Protein AF-A0A292Q779-F1 (afdb_monomer)

Mean predicted aligned error: 13.17 Å

Structure (mmCIF, N/CA/C/O backbone):
data_AF-A0A292Q779-F1
#
_entry.id   AF-A0A292Q779-F1
#
loop_
_atom_site.group_PDB
_atom_site.id
_atom_site.type_symbol
_atom_site.label_atom_id
_atom_site.label_alt_id
_atom_site.label_comp_id
_atom_site.label_asym_id
_atom_site.label_entity_id
_atom_site.label_seq_id
_atom_site.pdbx_PDB_ins_code
_atom_site.Cartn_x
_atom_site.Cartn_y
_atom_site.Cartn_z
_atom_site.occupancy
_atom_site.B_iso_or_equiv
_atom_site.auth_seq_id
_atom_site.auth_comp_id
_atom_site.auth_asym_id
_atom_site.auth_atom_id
_atom_site.pdbx_PDB_model_num
ATOM 1 N N . PHE A 1 1 ? -42.356 13.974 19.662 1.00 44.81 1 PHE A N 1
ATOM 2 C CA . PHE A 1 1 ? -41.747 12.970 20.557 1.00 44.81 1 PHE A CA 1
ATOM 3 C C . PHE A 1 1 ? -42.645 12.853 21.784 1.00 44.81 1 PHE A C 1
ATOM 5 O O . PHE A 1 1 ? -43.010 13.933 22.237 1.00 44.81 1 PHE A O 1
ATOM 12 N N . PRO A 1 2 ? -43.099 11.674 22.270 1.00 49.88 2 PRO A N 1
ATOM 13 C CA . PRO A 1 2 ? -42.574 10.300 22.113 1.00 49.88 2 PRO A CA 1
ATOM 14 C C . PRO A 1 2 ? -42.849 9.579 20.790 1.00 49.88 2 PRO A C 1
ATOM 16 O O . PRO A 1 2 ? -42.064 8.729 20.401 1.00 49.88 2 PRO A O 1
ATOM 19 N N . GLY A 1 3 ? -43.876 9.969 20.033 1.00 53.44 3 GLY A N 1
ATOM 20 C CA . GLY A 1 3 ? -44.267 9.274 18.790 1.00 53.44 3 GLY A CA 1
ATOM 21 C C . GLY A 1 3 ? -43.355 9.467 17.566 1.00 53.44 3 GLY A C 1
ATOM 22 O O . GLY A 1 3 ? -43.847 9.409 16.449 1.00 53.44 3 GLY A O 1
ATOM 23 N N . LEU A 1 4 ? -42.071 9.799 17.758 1.00 57.25 4 LEU A N 1
ATOM 24 C CA . LEU A 1 4 ? -41.067 9.891 16.680 1.00 57.25 4 LEU A CA 1
ATOM 25 C C . LEU A 1 4 ? -39.985 8.799 16.796 1.00 57.25 4 LEU A C 1
ATOM 27 O O . LEU A 1 4 ? -39.078 8.774 15.969 1.00 57.25 4 LEU A O 1
ATOM 31 N N . VAL A 1 5 ? -40.026 7.959 17.839 1.00 59.22 5 VAL A N 1
ATOM 32 C CA . VAL A 1 5 ? -39.250 6.710 17.851 1.00 59.22 5 VAL A CA 1
ATOM 33 C C . VAL A 1 5 ? -39.997 5.726 16.973 1.00 59.22 5 VAL A C 1
ATOM 35 O O . VAL A 1 5 ? -41.210 5.591 17.128 1.00 59.22 5 VAL A O 1
ATOM 38 N N . ASP A 1 6 ? -39.282 5.055 16.079 1.00 61.56 6 ASP A N 1
ATOM 39 C CA . ASP A 1 6 ? -39.838 3.905 15.380 1.00 61.56 6 ASP A CA 1
ATOM 40 C C . ASP A 1 6 ? -40.256 2.859 16.415 1.00 61.56 6 ASP A C 1
ATOM 42 O O . ASP A 1 6 ? -39.455 2.443 17.256 1.00 61.56 6 ASP A O 1
ATOM 46 N N . ASP A 1 7 ? -41.524 2.465 16.370 1.00 65.50 7 ASP A N 1
ATOM 47 C CA . ASP A 1 7 ? -42.063 1.448 17.264 1.00 65.50 7 ASP A CA 1
ATOM 48 C C . ASP A 1 7 ? -41.625 0.079 16.728 1.00 65.50 7 ASP A C 1
ATOM 50 O O . ASP A 1 7 ? -42.244 -0.506 15.835 1.00 65.50 7 ASP A O 1
ATOM 54 N N . LEU A 1 8 ? -40.457 -0.368 17.188 1.00 70.00 8 LEU A N 1
ATOM 55 C CA . LEU A 1 8 ? -39.851 -1.625 16.770 1.00 70.00 8 LEU A CA 1
ATOM 56 C C . LEU A 1 8 ? -40.315 -2.759 17.693 1.00 70.00 8 LEU A C 1
ATOM 58 O O . LEU A 1 8 ? -40.411 -2.562 18.908 1.00 70.00 8 LEU A O 1
ATOM 62 N N . PRO A 1 9 ? -40.583 -3.962 17.151 1.00 74.88 9 PRO A N 1
ATOM 63 C CA . PRO A 1 9 ? -40.837 -5.120 17.994 1.00 74.88 9 PRO A CA 1
ATOM 64 C C . PRO A 1 9 ? -39.619 -5.384 18.897 1.00 74.88 9 PRO A C 1
ATOM 66 O O . PRO A 1 9 ? -38.490 -5.101 18.486 1.00 74.88 9 PRO A O 1
ATOM 69 N N . PRO A 1 10 ? -39.817 -5.941 20.107 1.00 73.06 10 PRO A N 1
ATOM 70 C CA . PRO A 1 10 ? -38.710 -6.303 20.980 1.00 73.06 10 PRO A CA 1
ATOM 71 C C . PRO A 1 10 ? -37.701 -7.195 20.254 1.00 73.06 10 PRO A C 1
ATOM 73 O O . PRO A 1 10 ? -38.073 -8.215 19.671 1.00 73.06 10 PRO A O 1
ATOM 76 N N . GLU A 1 11 ? -36.428 -6.818 20.309 1.00 71.38 11 GLU A N 1
ATOM 77 C CA . GLU A 1 11 ? -35.337 -7.646 19.811 1.00 71.38 11 GLU A CA 1
ATOM 78 C C . GLU A 1 11 ? -35.064 -8.749 20.842 1.00 71.38 11 GLU A C 1
ATOM 80 O O . GLU A 1 11 ? -34.694 -8.477 21.987 1.00 71.38 11 GLU A O 1
ATOM 85 N N . ILE A 1 12 ? -35.335 -10.000 20.467 1.00 71.00 12 ILE A N 1
ATOM 86 C CA . ILE A 1 12 ? -35.221 -11.165 21.350 1.00 71.00 12 ILE A CA 1
ATOM 87 C C . ILE A 1 12 ? -34.118 -12.057 20.791 1.00 71.00 12 ILE A C 1
ATOM 89 O O . ILE A 1 12 ? -34.225 -12.536 19.665 1.00 71.00 12 ILE A O 1
ATOM 93 N N . GLY A 1 13 ? -33.060 -12.275 21.575 1.00 68.69 13 GLY A N 1
ATOM 94 C CA . GLY A 1 13 ? -32.010 -13.226 21.219 1.00 68.69 13 GLY A CA 1
ATOM 95 C C . GLY A 1 13 ? -32.499 -14.676 21.293 1.00 68.69 13 GLY A C 1
ATOM 96 O O . GLY A 1 13 ? -33.353 -15.008 22.116 1.00 68.69 13 GLY A O 1
ATOM 97 N N . ASP A 1 14 ? -31.916 -15.555 20.474 1.00 67.50 14 ASP A N 1
ATOM 98 C CA . ASP A 1 14 ? -32.273 -16.984 20.408 1.00 67.50 14 ASP A CA 1
ATOM 99 C C . ASP A 1 14 ? -32.036 -17.738 21.730 1.00 67.50 14 ASP A C 1
ATOM 101 O O . ASP A 1 14 ? -32.636 -18.784 21.986 1.00 67.50 14 ASP A O 1
ATOM 105 N N . ILE A 1 15 ? -31.144 -17.217 22.577 1.00 71.69 15 ILE A N 1
ATOM 106 C CA . ILE A 1 15 ? -30.763 -17.801 23.861 1.00 71.69 15 ILE A CA 1
ATOM 107 C C . ILE A 1 15 ? -30.992 -16.757 24.952 1.00 71.69 15 ILE A C 1
ATOM 109 O O . ILE A 1 15 ? -30.522 -15.624 24.857 1.00 71.69 15 ILE A O 1
ATOM 113 N N . LEU A 1 16 ? -31.683 -17.155 26.022 1.00 70.75 16 LEU A N 1
ATOM 114 C CA . LEU A 1 16 ? -31.814 -16.331 27.221 1.00 70.75 16 LEU A CA 1
ATOM 115 C C . LEU A 1 16 ? -30.448 -16.231 27.916 1.00 70.75 16 LEU A C 1
ATOM 117 O O . LEU A 1 16 ? -29.991 -17.181 28.551 1.00 70.75 16 LEU A O 1
ATOM 121 N N . GLY A 1 17 ? -29.800 -15.078 27.762 1.00 74.00 17 GLY A N 1
ATOM 122 C CA . GLY A 1 17 ? -28.558 -14.736 28.449 1.00 74.00 17 GLY A CA 1
ATOM 123 C C . GLY A 1 17 ? -28.776 -14.319 29.910 1.00 74.00 17 GLY A C 1
ATOM 124 O O . GLY A 1 17 ? -29.914 -14.113 30.350 1.00 74.00 17 GLY A O 1
ATOM 125 N N . PRO A 1 18 ? -27.693 -14.183 30.693 1.00 83.19 18 PRO A N 1
ATOM 126 C CA . PRO A 1 18 ? -27.774 -13.615 32.033 1.00 83.19 18 PRO A CA 1
ATOM 127 C C . PRO A 1 18 ? -28.281 -12.168 31.983 1.00 83.19 18 PRO A C 1
ATOM 129 O O . PRO A 1 18 ? -28.023 -11.435 31.027 1.00 83.19 18 PRO A O 1
ATOM 132 N N . LYS A 1 19 ? -28.977 -11.731 33.039 1.00 85.19 19 LYS A N 1
ATOM 133 C CA . LYS A 1 19 ? -29.384 -10.325 33.154 1.00 85.19 19 LYS A CA 1
ATOM 134 C C . LYS A 1 19 ? -28.144 -9.425 33.206 1.00 85.19 19 LYS A C 1
ATOM 136 O O . LYS A 1 19 ? -27.171 -9.793 33.869 1.00 85.19 19 LYS A O 1
ATOM 141 N N . PRO A 1 20 ? -28.168 -8.245 32.565 1.00 88.19 20 PRO A N 1
ATOM 142 C CA . PRO A 1 20 ? -27.110 -7.268 32.748 1.00 88.19 20 PRO A CA 1
ATOM 143 C C . PRO A 1 20 ? -27.001 -6.841 34.213 1.00 88.19 20 PRO A C 1
ATOM 145 O O . PRO A 1 20 ? -28.006 -6.710 34.917 1.00 88.19 20 PRO A O 1
ATOM 148 N N . ILE A 1 21 ? -25.770 -6.614 34.661 1.00 86.06 21 ILE A N 1
ATOM 149 C CA . ILE A 1 21 ? -25.460 -6.312 36.058 1.00 86.06 21 ILE A CA 1
ATOM 150 C C . ILE A 1 21 ? -25.087 -4.836 36.188 1.00 86.06 21 ILE A C 1
ATOM 152 O O . ILE A 1 21 ? -24.163 -4.369 35.524 1.00 86.06 21 ILE A O 1
ATOM 156 N N . LEU A 1 22 ? -25.765 -4.120 37.082 1.00 85.31 22 LEU A N 1
ATOM 157 C CA . LEU A 1 22 ? -25.406 -2.770 37.507 1.00 85.31 22 LEU A CA 1
ATOM 158 C C . LEU A 1 22 ? -24.690 -2.838 38.857 1.00 85.31 22 LEU A C 1
ATOM 160 O O . LEU A 1 22 ? -25.278 -3.253 39.859 1.00 85.31 22 LEU A O 1
ATOM 164 N N . TYR A 1 23 ? -23.434 -2.401 38.888 1.00 78.88 23 TYR A N 1
ATOM 165 C CA . TYR A 1 23 ? -22.681 -2.266 40.130 1.00 78.88 23 TYR A CA 1
ATOM 166 C C . TYR A 1 23 ? -22.988 -0.924 40.792 1.00 78.88 23 TYR A C 1
ATOM 168 O O . TYR A 1 23 ? -22.717 0.135 40.225 1.00 78.88 23 TYR A O 1
ATOM 176 N N . ASP A 1 24 ? -23.530 -0.975 42.007 1.00 71.44 24 ASP A N 1
ATOM 177 C CA . ASP A 1 24 ? -23.712 0.202 42.855 1.00 71.44 24 ASP A CA 1
ATOM 178 C C . ASP A 1 24 ? -22.466 0.366 43.732 1.00 71.44 24 ASP A C 1
ATOM 180 O O . ASP A 1 24 ? -22.274 -0.367 44.709 1.00 71.44 24 ASP A O 1
ATOM 184 N N . ASN A 1 25 ? -21.574 1.275 43.326 1.00 63.66 25 ASN A N 1
ATOM 185 C CA . ASN A 1 25 ? -20.331 1.527 44.043 1.00 63.66 25 ASN A CA 1
ATOM 186 C C . ASN A 1 25 ? -20.602 2.359 45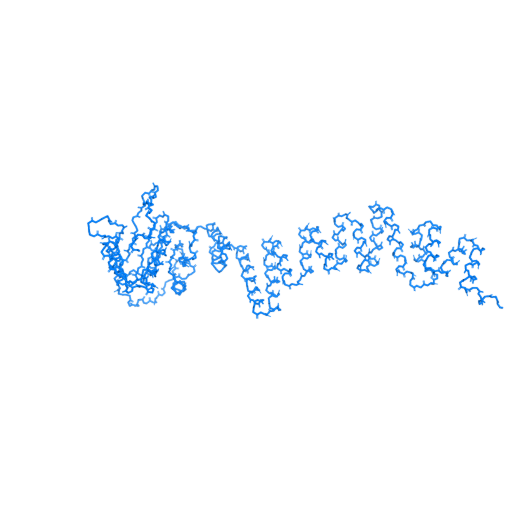.302 1.00 63.66 25 ASN A C 1
ATOM 188 O O . ASN A 1 25 ? -20.855 3.570 45.253 1.00 63.66 25 ASN A O 1
ATOM 192 N N . VAL A 1 26 ? -20.492 1.717 46.465 1.00 48.62 26 VAL A N 1
ATOM 193 C CA . VAL A 1 26 ? -20.512 2.423 47.742 1.00 48.62 26 VAL A CA 1
ATOM 194 C C . VAL A 1 26 ? -19.106 2.966 48.024 1.00 48.62 26 VAL A C 1
ATOM 196 O O . VAL A 1 26 ? -18.327 2.304 48.699 1.00 48.62 26 VAL A O 1
ATOM 199 N N . GLU A 1 27 ? -18.779 4.155 47.499 1.00 43.94 27 GLU A N 1
ATOM 200 C CA . GLU A 1 27 ? -17.486 4.827 47.735 1.00 43.94 27 GLU A CA 1
ATOM 201 C C . GLU A 1 27 ? -17.049 4.811 49.214 1.00 43.94 27 GLU A C 1
ATOM 203 O O . GLU A 1 27 ? -17.714 5.404 50.066 1.00 43.94 27 GLU A O 1
ATOM 208 N N . ASN A 1 28 ? -15.878 4.223 49.471 1.00 34.94 28 ASN A N 1
ATOM 209 C CA . ASN A 1 28 ? -14.888 4.672 50.452 1.00 34.94 28 ASN A CA 1
ATOM 210 C C . ASN A 1 28 ? -13.462 4.528 49.875 1.00 34.94 28 ASN A C 1
ATOM 212 O O . ASN A 1 28 ? -12.532 4.114 50.559 1.00 34.94 28 ASN A O 1
ATOM 216 N N . ALA A 1 29 ? -13.235 4.913 48.618 1.00 34.72 29 ALA A N 1
ATOM 217 C CA . ALA A 1 29 ? -11.891 4.898 48.038 1.00 34.72 29 ALA A CA 1
ATOM 218 C C . ALA A 1 29 ? -11.133 6.207 48.331 1.00 34.72 29 ALA A C 1
ATOM 220 O O . ALA A 1 29 ? -10.824 6.993 47.440 1.00 34.72 29 ALA A O 1
ATOM 221 N N . ARG A 1 30 ? -10.788 6.436 49.604 1.00 34.91 30 ARG A N 1
ATOM 222 C CA . ARG A 1 30 ? -9.540 7.149 49.907 1.00 34.91 30 ARG A CA 1
ATOM 223 C C . ARG A 1 30 ? -8.419 6.126 49.794 1.00 34.91 30 ARG A C 1
ATOM 225 O O . ARG A 1 30 ? -8.438 5.146 50.527 1.00 34.91 30 ARG A O 1
ATOM 232 N N . ASN A 1 31 ? -7.491 6.381 48.871 1.00 44.28 31 ASN A N 1
ATOM 233 C CA . ASN A 1 31 ? -6.119 5.872 48.807 1.00 44.28 31 ASN A CA 1
ATOM 234 C C . ASN A 1 31 ? -5.804 4.722 49.779 1.00 44.28 31 ASN A C 1
ATOM 236 O O . ASN A 1 31 ? -5.558 4.971 50.958 1.00 44.28 31 ASN A O 1
ATOM 240 N N . SER A 1 32 ? -5.716 3.491 49.277 1.00 33.00 32 SER A N 1
ATOM 241 C CA . SER A 1 32 ? -4.906 2.466 49.941 1.00 33.00 32 SER A CA 1
ATOM 242 C C . SER A 1 32 ? -3.727 2.098 49.047 1.00 33.00 32 SER A C 1
ATOM 244 O O . SER A 1 32 ? -3.828 1.338 48.091 1.00 33.00 32 SER A O 1
ATOM 246 N N . ASP A 1 33 ? -2.636 2.791 49.361 1.00 32.12 33 ASP A N 1
ATOM 247 C CA . ASP A 1 33 ? -1.233 2.408 49.294 1.00 32.12 33 ASP A CA 1
ATOM 248 C C . ASP A 1 33 ? -0.745 1.471 48.183 1.00 32.12 33 ASP A C 1
ATOM 250 O O . ASP A 1 33 ? -0.932 0.255 48.165 1.00 32.12 33 ASP A O 1
ATOM 254 N N . SER A 1 34 ? 0.122 2.075 47.375 1.00 41.78 34 SER A N 1
ATOM 255 C CA . SER A 1 34 ? 1.403 1.512 46.974 1.00 41.78 34 SER A CA 1
ATOM 256 C C . SER A 1 34 ? 2.037 0.642 48.067 1.00 41.78 34 SER A C 1
ATOM 258 O O . SER A 1 34 ? 2.656 1.183 48.980 1.00 41.78 34 SER A O 1
ATOM 260 N N . GLN A 1 35 ? 1.998 -0.684 47.923 1.00 35.78 35 GLN A N 1
ATOM 261 C CA . GLN A 1 35 ? 3.103 -1.543 48.351 1.00 35.78 35 GLN A CA 1
ATOM 262 C C . GLN A 1 35 ? 3.311 -2.730 47.409 1.00 35.78 35 GLN A C 1
ATOM 264 O O . GLN A 1 35 ? 2.405 -3.488 47.075 1.00 35.78 35 GLN A O 1
ATOM 269 N N . ASN A 1 36 ? 4.574 -2.834 46.998 1.00 36.62 36 ASN A N 1
ATOM 270 C CA . ASN A 1 36 ? 5.230 -3.909 46.273 1.00 36.62 36 ASN A CA 1
ATOM 271 C C . ASN A 1 36 ? 4.647 -5.308 46.507 1.00 36.62 36 ASN A C 1
ATOM 273 O O . ASN A 1 36 ? 4.822 -5.917 47.559 1.00 36.62 36 ASN A O 1
ATOM 277 N N . GLY A 1 37 ? 4.160 -5.886 45.421 1.00 28.80 37 GLY A N 1
ATOM 278 C CA . GLY A 1 37 ? 4.217 -7.314 45.165 1.00 28.80 37 GLY A CA 1
ATOM 279 C C . GLY A 1 37 ? 4.202 -7.474 43.657 1.00 28.80 37 GLY A C 1
ATOM 280 O O . GLY A 1 37 ? 3.301 -6.938 43.021 1.00 28.80 37 GLY A O 1
ATOM 281 N N . ARG A 1 38 ? 5.218 -8.138 43.087 1.00 35.06 38 ARG A N 1
ATOM 282 C CA . ARG A 1 38 ? 5.239 -8.617 41.691 1.00 35.06 38 ARG A CA 1
ATOM 283 C C . ARG A 1 38 ? 3.827 -9.063 41.318 1.00 35.06 38 ARG A C 1
ATOM 285 O O . ARG A 1 38 ? 3.394 -10.115 41.782 1.00 35.06 38 ARG A O 1
ATOM 292 N N . SER A 1 39 ? 3.091 -8.250 40.564 1.00 32.84 39 SER A N 1
ATOM 293 C CA . SER A 1 39 ? 1.741 -8.614 40.162 1.00 32.84 39 SER A CA 1
ATOM 294 C C . SER A 1 39 ? 1.905 -9.604 39.031 1.00 32.84 39 SER A C 1
ATOM 296 O O . SER A 1 39 ? 2.192 -9.219 37.899 1.00 32.84 39 SER A O 1
ATOM 298 N N . THR A 1 40 ? 1.838 -10.872 39.420 1.00 30.48 40 THR A N 1
ATOM 299 C CA . THR A 1 40 ? 1.850 -12.044 38.566 1.00 30.48 40 THR A CA 1
ATOM 300 C C . THR A 1 40 ? 1.033 -11.778 37.316 1.00 30.48 40 THR A C 1
ATOM 302 O O . THR A 1 40 ? -0.079 -11.249 37.370 1.00 30.48 40 THR A O 1
ATOM 305 N N . GLU A 1 41 ? 1.668 -12.103 36.203 1.00 36.06 41 GLU A N 1
ATOM 306 C CA . GLU A 1 41 ? 1.146 -11.979 34.864 1.00 36.06 41 GLU A CA 1
ATOM 307 C C . GLU A 1 41 ? -0.139 -12.806 34.704 1.00 36.06 41 GLU A C 1
ATOM 309 O O . GLU A 1 41 ? -0.348 -13.806 35.392 1.00 36.06 41 GLU A O 1
ATOM 314 N N . TYR A 1 42 ? -0.925 -12.388 33.715 1.00 39.16 42 TYR A N 1
ATOM 315 C CA . TYR A 1 42 ? -2.070 -13.067 33.112 1.00 39.16 42 TYR A CA 1
ATOM 316 C C . TYR A 1 42 ? -3.437 -12.917 33.797 1.00 39.16 42 TYR A C 1
ATOM 318 O O . TYR A 1 42 ? -3.720 -13.389 34.893 1.00 39.16 42 TYR A O 1
ATOM 326 N N . GLY A 1 43 ? -4.305 -12.245 33.041 1.00 33.66 43 GLY A N 1
ATOM 327 C CA . GLY A 1 43 ? -5.728 -12.019 33.258 1.00 33.66 43 GLY A CA 1
ATOM 328 C C . GLY A 1 43 ? -6.245 -11.262 32.035 1.00 33.66 43 GLY A C 1
ATOM 329 O O . GLY A 1 43 ? -6.466 -10.053 32.085 1.00 33.66 43 GLY A O 1
ATOM 330 N N . GLU A 1 44 ? -6.260 -11.951 30.894 1.00 44.03 44 GLU A N 1
ATOM 331 C CA . GLU A 1 44 ? -6.405 -11.386 29.553 1.00 44.03 44 GLU A CA 1
ATOM 332 C C . GLU A 1 44 ? -7.807 -10.797 29.293 1.00 44.03 44 GLU A C 1
ATOM 334 O O . GLU A 1 44 ? -8.817 -11.487 29.322 1.00 44.03 44 GLU A O 1
ATOM 339 N N . VAL A 1 45 ? -7.807 -9.489 29.016 1.00 47.91 45 VAL A N 1
ATOM 340 C CA . VAL A 1 45 ? -8.634 -8.727 28.065 1.00 47.91 45 VAL A CA 1
ATOM 341 C C . VAL A 1 45 ? -10.155 -8.929 28.094 1.00 47.91 45 VAL A C 1
ATOM 343 O O . VAL A 1 45 ? -10.714 -9.814 27.450 1.00 47.91 45 VAL A O 1
ATOM 346 N N . ARG A 1 46 ? -10.840 -7.944 28.686 1.00 65.19 46 ARG A N 1
ATOM 347 C CA . ARG A 1 46 ? -12.235 -7.604 28.372 1.00 65.19 46 ARG A CA 1
ATOM 348 C C . ARG A 1 46 ? -12.330 -6.242 27.710 1.00 65.19 46 ARG A C 1
ATOM 350 O O . ARG A 1 46 ? -11.451 -5.397 27.908 1.00 65.19 46 ARG A O 1
ATOM 357 N N . VAL A 1 47 ? -13.407 -6.043 26.953 1.00 80.38 47 VAL A N 1
ATOM 358 C CA . VAL A 1 47 ? -13.685 -4.762 26.308 1.00 80.38 47 VAL A CA 1
ATOM 359 C C . VAL A 1 47 ? -14.403 -3.846 27.284 1.00 80.38 47 VAL A C 1
ATOM 361 O O . VAL A 1 47 ? -15.496 -4.149 27.766 1.00 80.38 47 VAL A O 1
ATOM 364 N N . ILE A 1 48 ? -13.753 -2.728 27.586 1.00 86.25 48 ILE A N 1
ATOM 365 C CA . ILE A 1 48 ? -14.328 -1.641 28.367 1.00 86.25 48 ILE A CA 1
ATOM 366 C C . ILE A 1 48 ? -14.780 -0.591 27.369 1.00 86.25 48 ILE A C 1
ATOM 368 O O . ILE A 1 48 ? -13.965 -0.036 26.632 1.00 86.25 48 ILE A O 1
ATOM 372 N N . LEU A 1 49 ? -16.078 -0.329 27.339 1.00 89.56 49 LEU A N 1
ATOM 373 C CA . LEU A 1 49 ? -16.624 0.74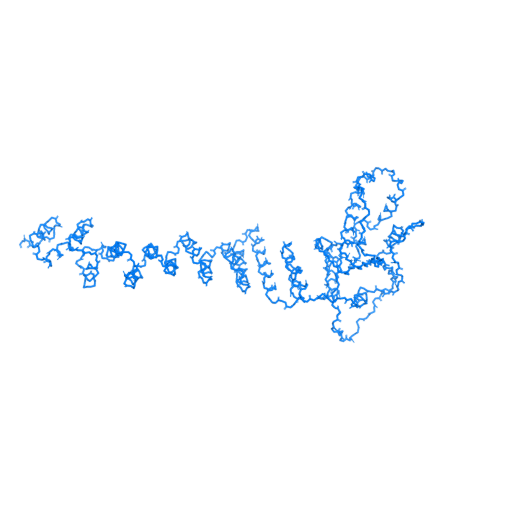1 26.531 1.00 89.56 49 LEU A CA 1
ATOM 374 C C . LEU A 1 49 ? -16.846 1.957 27.409 1.00 89.56 49 LEU A C 1
ATOM 376 O O . LEU A 1 49 ? -17.516 1.903 28.441 1.00 89.56 49 LEU A O 1
ATOM 380 N N . VAL A 1 50 ? -16.273 3.061 26.963 1.00 90.25 50 VAL A N 1
ATOM 381 C CA . VAL A 1 50 ? -16.464 4.375 27.556 1.00 90.25 50 VAL A CA 1
ATOM 382 C C . VAL A 1 50 ? -17.143 5.285 26.556 1.00 90.25 50 VAL A C 1
ATOM 384 O O . VAL A 1 50 ? -17.237 5.002 25.358 1.00 90.25 50 VAL A O 1
ATOM 387 N N . ARG A 1 51 ? -17.625 6.412 27.053 1.00 86.38 51 ARG A N 1
ATOM 388 C CA . ARG A 1 51 ? -18.309 7.382 26.221 1.00 86.38 51 ARG A CA 1
ATOM 389 C C . ARG A 1 51 ? -17.349 8.190 25.352 1.00 86.38 51 ARG A C 1
ATOM 391 O O . ARG A 1 51 ? -17.547 8.286 24.144 1.00 86.38 51 ARG A O 1
ATOM 398 N N . ASP A 1 52 ? -16.343 8.778 25.982 1.00 86.75 52 ASP A N 1
ATOM 399 C CA . ASP A 1 52 ? -15.474 9.795 25.403 1.00 86.75 52 ASP A CA 1
ATOM 400 C C . ASP A 1 52 ? -13.992 9.396 25.471 1.00 86.75 52 ASP A C 1
ATOM 402 O O . ASP A 1 52 ? -13.587 8.482 26.195 1.00 86.75 52 ASP A O 1
ATOM 406 N N . GLU A 1 53 ? -13.179 10.084 24.674 1.00 87.81 53 GLU A N 1
ATOM 407 C CA . GLU A 1 53 ? -11.744 9.822 24.555 1.00 87.81 53 GLU A CA 1
ATOM 408 C C . GLU A 1 53 ? -10.964 10.183 25.827 1.00 87.81 53 GLU A C 1
ATOM 410 O O . GLU A 1 53 ? -9.993 9.503 26.153 1.00 87.81 53 GLU A O 1
ATOM 415 N N . GLU A 1 54 ? -11.405 11.186 26.593 1.00 88.19 54 GLU A N 1
ATOM 416 C CA . GLU A 1 54 ? -10.731 11.602 27.828 1.00 88.19 54 GLU A CA 1
ATOM 417 C C . GLU A 1 54 ? -10.826 10.502 28.894 1.00 88.19 54 GLU A C 1
ATOM 419 O O . GLU A 1 54 ? -9.814 10.097 29.473 1.00 88.19 54 GLU A O 1
ATOM 424 N N . THR A 1 55 ? -12.026 9.963 29.116 1.00 86.81 55 THR A N 1
ATOM 425 C CA . THR A 1 55 ? -12.262 8.830 30.020 1.00 86.81 55 THR A CA 1
ATOM 426 C C . THR A 1 55 ? -11.489 7.599 29.549 1.00 86.81 55 THR A C 1
ATOM 428 O O . THR A 1 55 ? -10.847 6.914 30.348 1.00 86.81 55 THR A O 1
ATOM 431 N N . ARG A 1 56 ? -11.477 7.345 28.235 1.00 87.88 56 ARG A N 1
ATOM 432 C CA . ARG A 1 56 ? -10.726 6.238 27.626 1.00 87.88 56 ARG A CA 1
ATOM 433 C C . ARG A 1 56 ? -9.242 6.319 27.966 1.00 87.88 56 ARG A C 1
ATOM 435 O O . ARG A 1 56 ? -8.649 5.321 28.374 1.00 87.88 56 ARG A O 1
ATOM 442 N N . ASP A 1 57 ? -8.638 7.486 27.781 1.00 85.50 57 ASP A N 1
ATOM 443 C CA . ASP A 1 57 ? -7.195 7.670 27.916 1.00 85.50 57 ASP A CA 1
ATOM 444 C C . ASP A 1 57 ? -6.758 7.677 29.390 1.00 85.50 57 ASP A C 1
ATOM 446 O O . ASP A 1 57 ? -5.716 7.098 29.724 1.00 85.50 57 ASP A O 1
ATOM 450 N N . LYS A 1 58 ? -7.602 8.195 30.296 1.00 85.69 58 LYS A N 1
ATOM 451 C CA . LYS A 1 58 ? -7.427 8.042 31.753 1.00 85.69 58 LYS A CA 1
ATOM 452 C C . LYS A 1 58 ? -7.402 6.569 32.161 1.00 85.69 58 LYS A C 1
ATOM 454 O O . LYS A 1 58 ? -6.413 6.110 32.730 1.00 85.69 58 LYS A O 1
ATOM 459 N N . LEU A 1 59 ? -8.418 5.795 31.774 1.00 81.19 59 LEU A N 1
ATOM 460 C CA . LEU A 1 59 ? -8.485 4.365 32.102 1.00 81.19 59 LEU A CA 1
ATOM 461 C C . LEU A 1 59 ? -7.339 3.563 31.495 1.00 81.19 59 LEU A C 1
ATOM 463 O O . LEU A 1 59 ? -6.810 2.654 32.128 1.00 81.19 59 LEU A O 1
ATOM 467 N N . ARG A 1 60 ? -6.928 3.889 30.267 1.00 80.94 60 ARG A N 1
ATOM 468 C CA . ARG A 1 60 ? -5.768 3.254 29.622 1.00 80.94 60 ARG A CA 1
ATOM 469 C C . ARG A 1 60 ? -4.480 3.498 30.413 1.00 80.94 60 ARG A C 1
ATOM 471 O O . ARG A 1 60 ? -3.624 2.617 30.451 1.00 80.94 60 ARG A O 1
ATOM 478 N N . THR A 1 61 ? -4.351 4.661 31.049 1.00 80.62 61 THR A N 1
ATOM 479 C CA . THR A 1 61 ? -3.205 4.991 31.908 1.00 80.62 61 THR A CA 1
ATOM 480 C C . THR A 1 61 ? -3.244 4.203 33.220 1.00 80.62 61 THR A C 1
ATOM 482 O O . THR A 1 61 ? -2.209 3.712 33.665 1.00 80.62 61 THR A O 1
ATOM 485 N N . GLU A 1 62 ? -4.428 4.025 33.808 1.00 76.69 62 GLU A N 1
ATOM 486 C CA . GLU A 1 62 ? -4.617 3.328 35.090 1.00 76.69 62 GLU A CA 1
ATOM 487 C C . GLU A 1 62 ? -4.543 1.796 34.982 1.00 76.69 62 GLU A C 1
ATOM 489 O O . GLU A 1 62 ? -3.952 1.135 35.835 1.00 76.69 62 GLU A O 1
ATOM 494 N N . LEU A 1 63 ? -5.133 1.217 33.932 1.00 71.94 63 LEU A N 1
ATOM 495 C CA . LEU A 1 63 ? -5.273 -0.236 33.754 1.00 71.94 63 LEU A CA 1
ATOM 496 C C . LEU A 1 63 ? -4.107 -0.870 32.979 1.00 71.94 63 LEU A C 1
ATOM 498 O O . LEU A 1 63 ? -3.972 -2.094 32.938 1.00 71.94 63 LEU A O 1
ATOM 502 N N . GLY A 1 64 ? -3.255 -0.053 32.359 1.00 65.62 64 GLY A N 1
ATOM 503 C CA . GLY A 1 64 ? -2.100 -0.512 31.596 1.00 65.62 64 GLY A CA 1
ATOM 504 C C . GLY A 1 64 ? -2.446 -1.126 30.233 1.00 65.62 64 GLY A C 1
ATOM 505 O O . GLY A 1 64 ? -3.489 -0.874 29.634 1.00 65.62 64 GLY A O 1
ATOM 506 N N . ARG A 1 65 ? -1.508 -1.913 29.687 1.00 60.12 65 ARG A N 1
ATOM 507 C CA . ARG A 1 65 ? -1.528 -2.372 28.281 1.00 60.12 65 ARG A CA 1
ATOM 508 C C . ARG A 1 65 ? -2.499 -3.523 27.988 1.00 60.12 65 ARG A C 1
ATOM 510 O O . ARG A 1 65 ? -2.772 -3.773 26.820 1.00 60.12 65 ARG A O 1
ATOM 517 N N . SER A 1 66 ? -2.996 -4.219 29.009 1.00 56.44 66 SER A N 1
ATOM 518 C CA . SER A 1 66 ? -3.794 -5.449 28.876 1.00 56.44 66 SER A CA 1
ATOM 519 C C . SER A 1 66 ? -5.313 -5.227 28.861 1.00 56.44 66 SER A C 1
ATOM 521 O O . SER A 1 66 ? -6.065 -6.193 28.735 1.00 56.44 66 SER A O 1
ATOM 523 N N . SER A 1 67 ? -5.787 -3.981 28.974 1.00 66.88 67 SER A N 1
ATOM 524 C CA . SER A 1 67 ? -7.208 -3.634 28.872 1.00 66.88 67 SER A CA 1
ATOM 525 C C . SER A 1 67 ? -7.547 -3.054 27.494 1.00 66.88 67 SER A C 1
ATOM 527 O O . SER A 1 67 ? -6.854 -2.177 26.959 1.00 66.88 67 SER A O 1
ATOM 529 N N . PHE A 1 68 ? -8.636 -3.547 26.897 1.00 77.44 68 PHE A N 1
ATOM 530 C CA . PHE A 1 68 ? -9.132 -3.039 25.622 1.00 77.44 68 PHE A CA 1
ATOM 531 C C . PHE A 1 68 ? -10.231 -2.009 25.875 1.00 77.44 68 PHE A C 1
ATOM 533 O O . PHE A 1 68 ? -11.411 -2.336 25.945 1.00 77.44 68 PHE A O 1
ATOM 540 N N . VAL A 1 69 ? -9.815 -0.760 26.090 1.00 85.75 69 VAL A N 1
ATOM 541 C CA . VAL A 1 69 ? -10.728 0.365 26.331 1.00 85.75 69 VAL A CA 1
ATOM 542 C C . VAL A 1 69 ? -11.007 1.081 25.010 1.00 85.75 69 VAL A C 1
ATOM 544 O O . VAL A 1 69 ? -10.069 1.625 24.414 1.00 85.75 69 VAL A O 1
ATOM 547 N N . LEU A 1 70 ? -12.263 1.097 24.569 1.00 87.56 70 LEU A N 1
ATOM 548 C CA . LEU A 1 70 ? -12.731 1.756 23.345 1.00 87.56 70 LEU A CA 1
ATOM 549 C C . LEU A 1 70 ? -13.827 2.772 23.661 1.00 87.56 70 LEU A C 1
ATOM 551 O O . LEU A 1 70 ? -14.560 2.618 24.637 1.00 87.56 70 LEU A O 1
ATOM 555 N N . THR A 1 71 ? -13.980 3.789 22.813 1.00 90.62 71 THR A N 1
ATOM 556 C CA . THR A 1 71 ? -15.209 4.592 22.841 1.00 90.62 71 THR A CA 1
ATOM 557 C C . THR A 1 71 ? -16.368 3.830 22.193 1.00 90.62 71 THR A C 1
ATOM 559 O O . THR A 1 71 ? -16.159 2.923 21.380 1.00 90.62 71 THR A O 1
ATOM 562 N N . ILE A 1 72 ? -17.609 4.228 22.488 1.00 89.50 72 ILE A N 1
ATOM 563 C CA . ILE A 1 72 ? -18.796 3.691 21.800 1.00 89.50 72 ILE A CA 1
ATOM 564 C C . ILE A 1 72 ? -18.664 3.810 20.277 1.00 89.50 72 ILE A C 1
ATOM 566 O O . ILE A 1 72 ? -18.987 2.864 19.559 1.00 89.50 72 ILE A O 1
ATOM 570 N N . LEU A 1 73 ? -18.147 4.940 19.786 1.00 86.38 73 LEU A N 1
ATOM 571 C CA . LEU A 1 73 ? -17.962 5.165 18.354 1.00 86.38 73 LEU A CA 1
ATOM 572 C C . LEU A 1 73 ? -16.946 4.189 17.748 1.00 86.38 73 LEU A C 1
ATOM 574 O O . LEU A 1 73 ? -17.207 3.641 16.682 1.00 86.38 73 LEU A O 1
ATOM 578 N N . GLN A 1 74 ? -15.833 3.938 18.443 1.00 86.19 74 GLN A N 1
ATOM 579 C CA . GLN A 1 74 ? -14.809 2.984 18.006 1.00 86.19 74 GLN A CA 1
ATOM 580 C C . GLN A 1 74 ? -15.317 1.539 18.004 1.00 86.19 74 GLN A C 1
ATOM 582 O O . GLN A 1 74 ? -14.928 0.750 17.160 1.00 86.19 74 GLN A O 1
ATOM 587 N N . SER A 1 75 ? -16.230 1.197 18.915 1.00 87.12 75 SER A N 1
ATOM 588 C CA . SER A 1 75 ? -16.820 -0.147 18.990 1.00 87.12 75 SER A CA 1
ATOM 589 C C . SER A 1 75 ? -17.916 -0.432 17.954 1.00 87.12 75 SER A C 1
ATOM 591 O O . SER A 1 75 ? -18.498 -1.521 17.937 1.00 87.12 75 SER A O 1
ATOM 593 N N . LYS A 1 76 ? -18.278 0.554 17.126 1.00 84.56 76 LYS A N 1
ATOM 594 C CA . LYS A 1 76 ? -19.403 0.438 16.196 1.00 84.56 76 LYS A CA 1
ATOM 595 C C . LYS A 1 76 ? -19.134 -0.663 15.166 1.00 84.56 76 LYS A C 1
ATOM 597 O O . LYS A 1 76 ? -18.101 -0.670 14.521 1.00 84.56 76 LYS A O 1
ATOM 602 N N . GLY A 1 77 ? -20.091 -1.576 14.988 1.00 80.88 77 GLY A N 1
ATOM 603 C CA . GLY A 1 77 ? -19.939 -2.710 14.063 1.00 80.88 77 GLY A CA 1
ATOM 604 C C . GLY A 1 77 ? -19.131 -3.880 14.633 1.00 80.88 77 GLY A C 1
ATOM 605 O O . GLY A 1 77 ? -18.990 -4.901 13.970 1.00 80.88 77 GLY A O 1
ATOM 606 N N . MET A 1 78 ? -18.654 -3.764 15.873 1.00 82.81 78 MET A N 1
ATOM 607 C CA . MET A 1 78 ? -17.979 -4.842 16.590 1.00 82.81 78 MET A CA 1
ATOM 608 C C . MET A 1 78 ? -18.921 -5.505 17.585 1.00 82.81 78 MET A C 1
ATOM 610 O O . MET A 1 78 ? -19.881 -4.887 18.047 1.00 82.81 78 MET A O 1
ATOM 614 N N . GLU A 1 79 ? -18.618 -6.742 17.957 1.00 83.62 79 GLU A N 1
ATOM 615 C CA . GLU A 1 79 ? -19.344 -7.466 18.993 1.00 83.62 79 GLU A CA 1
ATOM 616 C C . GLU A 1 79 ? -18.375 -8.267 19.862 1.00 83.62 79 GLU A C 1
ATOM 618 O O . GLU A 1 79 ? -17.430 -8.913 19.388 1.00 83.62 79 GLU A O 1
ATOM 623 N N . PHE A 1 80 ? -18.629 -8.240 21.162 1.00 81.62 80 PHE A N 1
ATOM 624 C CA . PHE A 1 80 ? -17.780 -8.839 22.177 1.00 81.62 80 PHE A CA 1
ATOM 625 C C . PHE A 1 80 ? -18.598 -9.796 23.026 1.00 81.62 80 PHE A C 1
ATOM 627 O O . PHE A 1 80 ? -19.790 -9.599 23.228 1.00 81.62 80 PHE A O 1
ATOM 634 N N . GLU A 1 81 ? -17.952 -10.840 23.535 1.00 78.50 81 GLU A N 1
ATOM 635 C CA . GLU A 1 81 ? -18.623 -11.795 24.423 1.00 78.50 81 GLU A CA 1
ATOM 636 C C . GLU A 1 81 ? -19.109 -11.094 25.702 1.00 78.50 81 GLU A C 1
ATOM 638 O O . GLU A 1 81 ? -20.276 -11.171 26.084 1.00 78.50 81 GLU A O 1
ATOM 643 N N . ASP A 1 82 ? -18.195 -10.323 26.284 1.00 80.12 82 ASP A N 1
ATOM 644 C CA . ASP A 1 82 ? -18.281 -9.724 27.604 1.00 80.12 82 ASP A CA 1
ATOM 645 C C . ASP A 1 82 ? -17.945 -8.223 27.494 1.00 80.12 82 ASP A C 1
ATOM 647 O O . ASP A 1 82 ? -16.834 -7.870 27.084 1.00 80.12 82 ASP A O 1
ATOM 651 N N . VAL A 1 83 ? -18.876 -7.340 27.880 1.00 85.25 83 VAL A N 1
ATOM 652 C CA . VAL A 1 83 ? -18.719 -5.871 27.798 1.00 85.25 83 VAL A CA 1
ATOM 653 C C . VAL A 1 83 ? -18.917 -5.209 29.158 1.00 85.25 83 VAL A C 1
ATOM 655 O O . VAL A 1 83 ? -19.918 -5.447 29.832 1.00 85.25 83 VAL A O 1
ATOM 658 N N . LEU A 1 84 ? -17.991 -4.323 29.535 1.00 86.19 84 LEU A N 1
ATOM 659 C CA . LEU A 1 84 ? -18.146 -3.407 30.668 1.00 86.19 84 LEU A CA 1
ATOM 660 C C . LEU A 1 84 ? -18.384 -1.983 30.154 1.00 86.19 84 LEU A C 1
ATOM 662 O O . LEU A 1 84 ? -17.486 -1.394 29.557 1.00 86.19 84 LEU A O 1
ATOM 666 N N . LEU A 1 85 ? -19.559 -1.416 30.422 1.00 89.06 85 LEU A N 1
ATOM 667 C CA . LEU A 1 85 ? -19.802 0.018 30.275 1.00 89.06 85 LEU A CA 1
ATOM 668 C C . LEU A 1 85 ? -19.274 0.730 31.519 1.00 89.06 85 LEU A C 1
ATOM 670 O O . LEU A 1 85 ? -19.730 0.445 32.628 1.00 89.06 85 LEU A O 1
ATOM 674 N N . TYR A 1 86 ? -18.310 1.629 31.335 1.00 86.62 86 TYR A N 1
ATOM 675 C CA . TYR A 1 86 ? -17.680 2.368 32.427 1.00 86.62 86 TYR A CA 1
ATOM 676 C C . TYR A 1 86 ? -18.003 3.860 32.353 1.00 86.62 86 TYR A C 1
ATOM 678 O O . TYR A 1 86 ? -17.742 4.493 31.326 1.00 86.62 86 TYR A O 1
ATOM 686 N N . ASP A 1 87 ? -18.540 4.404 33.452 1.00 84.56 87 ASP A N 1
ATOM 687 C CA . ASP A 1 87 ? -18.920 5.812 33.636 1.00 84.56 87 ASP A CA 1
ATOM 688 C C . ASP A 1 87 ? -19.651 6.397 32.424 1.00 84.56 87 ASP A C 1
ATOM 690 O O . ASP A 1 87 ? -19.505 7.572 32.086 1.00 84.56 87 ASP A O 1
ATOM 694 N N . PHE A 1 88 ? -20.431 5.577 31.724 1.00 83.62 88 PHE A N 1
ATOM 695 C CA . PHE A 1 88 ? -20.981 5.917 30.420 1.00 83.62 88 PHE A CA 1
ATOM 696 C C . PHE A 1 88 ? -22.009 7.054 30.523 1.00 83.62 88 PHE A C 1
ATOM 698 O O . PHE A 1 88 ? -22.047 7.961 29.687 1.00 83.62 88 PHE A O 1
ATOM 705 N N . LEU A 1 89 ? -22.832 7.029 31.568 1.00 79.94 89 LEU A N 1
ATOM 706 C CA . LEU A 1 89 ? -23.815 8.066 31.861 1.00 79.94 89 LEU A CA 1
ATOM 707 C C . LEU A 1 89 ? -23.241 9.157 32.759 1.00 79.94 89 LEU A C 1
ATOM 709 O O . LEU A 1 89 ? -23.620 10.318 32.621 1.00 79.94 89 LEU A O 1
ATOM 713 N N . SER A 1 90 ? -22.307 8.820 33.648 1.00 81.56 90 SER A N 1
ATOM 714 C CA . SER A 1 90 ? -21.615 9.793 34.499 1.00 81.56 90 SER A CA 1
ATOM 715 C C . SER A 1 90 ? -20.801 10.800 33.681 1.00 81.56 90 SER A C 1
ATOM 717 O O . SER A 1 90 ? -20.817 11.990 33.995 1.00 81.56 90 SER A O 1
ATOM 719 N N . SER A 1 91 ? -20.164 10.344 32.599 1.00 77.56 91 SER A N 1
ATOM 720 C CA . SER A 1 91 ? -19.435 11.173 31.622 1.00 77.56 91 SER A CA 1
ATOM 721 C C . SER A 1 91 ? -20.344 11.908 30.628 1.00 77.56 91 SER A C 1
ATOM 723 O O . SER A 1 91 ? -19.879 12.713 29.820 1.00 77.56 91 SER A O 1
ATOM 725 N N . SER A 1 92 ? -21.659 11.673 30.671 1.00 76.56 92 SER A N 1
ATOM 726 C CA . SER A 1 92 ? -22.603 12.397 29.825 1.00 76.56 92 SER A CA 1
ATOM 727 C C . SER A 1 92 ? -22.721 13.861 30.248 1.00 76.56 92 SER A C 1
ATOM 729 O O . SER A 1 92 ? -22.893 14.181 31.428 1.00 76.56 92 SER A O 1
ATOM 731 N N . ALA A 1 93 ? -22.791 14.760 29.261 1.00 73.19 93 ALA A N 1
ATOM 732 C CA . ALA A 1 93 ? -23.174 16.158 29.472 1.00 73.19 93 ALA A CA 1
ATOM 733 C C . ALA A 1 93 ? -24.572 16.306 30.115 1.00 73.19 93 ALA A C 1
ATOM 735 O O . ALA A 1 93 ? -24.914 17.367 30.642 1.00 73.19 93 ALA A O 1
ATOM 736 N N . TYR A 1 94 ? -25.382 15.241 30.095 1.00 72.88 94 TYR A N 1
ATOM 737 C CA . TYR A 1 94 ? -26.732 15.192 30.645 1.00 72.88 94 TYR A CA 1
ATOM 738 C C . TYR A 1 94 ? -26.850 14.411 31.964 1.00 72.88 94 TYR A C 1
ATOM 740 O O . TYR A 1 94 ? -27.962 14.206 32.449 1.00 72.88 94 TYR A O 1
ATOM 748 N N . SER A 1 95 ? -25.731 14.020 32.583 1.00 70.50 95 SER A N 1
ATOM 749 C CA . SER A 1 95 ? -25.699 13.239 33.833 1.00 70.50 95 SER A CA 1
ATOM 750 C C . SER A 1 95 ? -26.557 13.831 34.965 1.00 70.50 95 SER A C 1
ATOM 752 O O . SER A 1 95 ? -27.148 13.106 35.759 1.00 70.50 95 SER A O 1
ATOM 754 N N . HIS A 1 96 ? -26.689 15.159 35.005 1.00 67.94 96 HIS A N 1
ATOM 755 C CA . HIS A 1 96 ? -27.464 15.912 35.992 1.00 67.94 96 HIS A CA 1
ATOM 756 C C . HIS A 1 96 ? -28.985 15.954 35.737 1.00 67.94 96 HIS A C 1
ATOM 758 O O . HIS A 1 96 ? -29.714 16.497 36.563 1.00 67.94 96 HIS A O 1
ATOM 764 N N . ARG A 1 97 ? -29.477 15.433 34.604 1.00 68.56 97 ARG A N 1
ATOM 765 C CA . ARG A 1 97 ? -30.900 15.474 34.204 1.00 68.56 97 ARG A CA 1
ATOM 766 C C . ARG A 1 97 ? -31.447 14.115 33.760 1.00 68.56 97 ARG A C 1
ATOM 768 O O . ARG A 1 97 ? -32.471 14.052 33.084 1.00 68.56 97 ARG A O 1
ATOM 775 N N . LEU A 1 98 ? -30.794 13.026 34.160 1.00 70.56 98 LEU A N 1
ATOM 776 C CA . LEU A 1 98 ? -31.231 11.667 33.827 1.00 70.56 98 LEU A CA 1
ATOM 777 C C . LEU A 1 98 ? -32.590 11.290 34.433 1.00 70.56 98 LEU A C 1
ATOM 779 O O . LEU A 1 98 ? -33.223 10.372 33.930 1.00 70.56 98 LEU A O 1
ATOM 783 N N . GLU A 1 99 ? -33.084 12.030 35.429 1.00 65.62 99 GLU A N 1
ATOM 784 C CA . GLU A 1 99 ? -34.453 11.894 35.955 1.00 65.62 99 GLU A CA 1
ATOM 785 C C . GLU A 1 99 ? -35.523 12.036 34.855 1.00 65.62 99 GLU A C 1
ATOM 787 O O . GLU A 1 99 ? -36.561 11.391 34.921 1.00 65.62 99 GLU A O 1
ATOM 792 N N . ILE A 1 100 ? -35.235 12.779 33.778 1.00 65.38 100 ILE A N 1
ATOM 793 C CA . ILE A 1 100 ? -36.144 12.942 32.628 1.00 65.38 100 ILE A CA 1
ATOM 794 C C . ILE A 1 100 ? -36.394 11.617 31.895 1.00 65.38 100 ILE A C 1
ATOM 796 O O . ILE A 1 100 ? -37.421 11.463 31.236 1.00 65.38 100 ILE A O 1
ATOM 800 N N . LEU A 1 101 ? -35.487 10.639 32.004 1.00 64.06 101 LEU A N 1
ATOM 801 C CA . LEU A 1 101 ? -35.716 9.303 31.449 1.00 64.06 101 LEU A CA 1
ATOM 802 C C . LEU A 1 101 ? -36.910 8.607 32.117 1.00 64.06 101 LEU A C 1
ATOM 804 O O . LEU A 1 101 ? -37.617 7.854 31.451 1.00 64.06 101 LEU A O 1
ATOM 808 N N . GLU A 1 102 ? -37.175 8.893 33.394 1.00 60.06 102 GLU A N 1
ATOM 809 C CA . GLU A 1 102 ? -38.348 8.372 34.104 1.00 60.06 102 GLU A CA 1
ATOM 810 C C . GLU A 1 102 ? -39.643 9.005 33.581 1.00 60.06 102 GLU A C 1
ATOM 812 O O . GLU A 1 102 ? -40.651 8.314 33.412 1.00 60.06 102 GLU A O 1
ATOM 817 N N . ASP A 1 103 ? -39.610 10.304 33.271 1.00 60.97 103 ASP A N 1
ATOM 818 C CA . ASP A 1 103 ? -40.768 11.035 32.747 1.00 60.97 103 ASP A CA 1
ATOM 819 C C . ASP A 1 103 ? -41.184 10.530 31.354 1.00 60.97 103 ASP A C 1
ATOM 821 O O . ASP A 1 103 ? -42.365 10.549 31.007 1.00 60.97 103 ASP A O 1
ATOM 825 N N . ILE A 1 104 ? -40.231 10.019 30.563 1.00 59.91 104 ILE A N 1
ATOM 826 C CA . ILE A 1 104 ? -40.505 9.411 29.251 1.00 59.91 104 ILE A CA 1
ATOM 827 C C . ILE A 1 104 ? -41.307 8.113 29.391 1.00 59.91 104 ILE A C 1
ATOM 829 O O . ILE A 1 104 ? -42.220 7.878 28.599 1.00 59.91 104 ILE A O 1
ATOM 833 N N . GLN A 1 105 ? -41.011 7.285 30.399 1.00 55.06 105 GLN A N 1
ATOM 834 C CA . GLN A 1 105 ? -41.723 6.022 30.633 1.00 55.06 105 GLN A CA 1
ATOM 835 C C . GLN A 1 105 ? -43.182 6.235 31.060 1.00 55.06 105 GLN A C 1
ATOM 837 O O . GLN A 1 105 ? -44.033 5.392 30.785 1.00 55.06 105 GLN A O 1
ATOM 842 N N . LYS A 1 106 ? -43.485 7.358 31.720 1.00 57.75 106 LYS A N 1
ATOM 843 C CA . LYS A 1 106 ? -44.819 7.644 32.269 1.00 57.75 106 LYS A CA 1
ATOM 844 C C . LYS A 1 106 ? -45.807 8.245 31.263 1.00 57.75 106 LYS A C 1
ATOM 846 O O . LYS A 1 106 ? -46.951 8.466 31.637 1.00 57.75 106 LYS A O 1
ATOM 851 N N . LEU A 1 107 ? -45.409 8.508 30.011 1.00 50.91 107 LEU A N 1
ATOM 852 C CA . LEU A 1 107 ? -46.240 9.126 28.954 1.00 50.91 107 LEU A CA 1
ATOM 853 C C . LEU A 1 107 ? -46.891 10.489 29.311 1.00 50.91 107 LEU A C 1
ATOM 855 O O . LEU A 1 107 ? -47.546 11.083 28.458 1.00 50.91 107 LEU A O 1
ATOM 859 N N . GLU A 1 108 ? -46.663 11.048 30.502 1.00 46.44 108 GLU A N 1
ATOM 860 C CA . GLU A 1 108 ? -47.145 12.370 30.941 1.00 46.44 108 GLU A CA 1
ATOM 861 C C . GLU A 1 108 ? -46.205 13.520 30.528 1.00 46.44 108 GLU A C 1
ATOM 863 O O . GLU A 1 108 ? -46.174 14.578 31.156 1.00 46.44 108 GLU A O 1
ATOM 868 N N . TYR A 1 109 ? -45.423 13.357 29.457 1.00 47.97 109 TYR A N 1
ATOM 869 C CA . TYR A 1 109 ? -44.535 14.422 28.989 1.00 47.97 109 TYR A CA 1
ATOM 870 C C . TYR A 1 109 ? -45.307 15.464 28.168 1.00 47.97 109 TYR A C 1
ATOM 872 O O . TYR A 1 109 ? -45.302 15.448 26.935 1.00 47.97 109 TYR A O 1
ATOM 880 N N . GLN A 1 110 ? -45.978 16.390 28.856 1.00 47.00 110 GLN A N 1
ATOM 881 C CA . GLN A 1 110 ? -46.447 17.639 28.262 1.00 47.00 110 GLN A CA 1
ATOM 882 C C . GLN A 1 110 ? -45.393 18.742 28.454 1.00 47.00 110 GLN A C 1
ATOM 884 O O . GLN A 1 110 ? -45.214 19.270 29.546 1.00 47.00 110 GLN A O 1
ATOM 889 N N . ASP A 1 111 ? -44.751 19.107 27.340 1.00 47.88 111 ASP A N 1
ATOM 890 C CA . ASP A 1 111 ? -44.468 20.490 26.917 1.00 47.88 111 ASP A CA 1
ATOM 891 C C . ASP A 1 111 ? -43.001 20.916 26.599 1.00 47.88 111 ASP A C 1
ATOM 893 O O . ASP A 1 111 ? -42.028 20.681 27.316 1.00 47.88 111 ASP A O 1
ATOM 897 N N . ASN A 1 112 ? -42.895 21.596 25.448 1.00 45.38 112 ASN A N 1
ATOM 898 C CA . ASN A 1 112 ? -42.003 22.693 25.031 1.00 45.38 112 ASN A CA 1
ATOM 899 C C . ASN A 1 112 ? -40.460 22.684 25.137 1.00 45.38 112 ASN A C 1
ATOM 901 O O . ASN A 1 112 ? -39.847 23.728 24.896 1.00 45.38 112 ASN A O 1
ATOM 905 N N . ARG A 1 113 ? -39.755 21.570 25.373 1.00 49.31 113 ARG A N 1
ATOM 906 C CA . ARG A 1 113 ? -38.265 21.569 25.307 1.00 49.31 113 ARG A CA 1
ATOM 907 C C . ARG A 1 113 ? -37.678 20.625 24.256 1.00 49.31 113 ARG A C 1
ATOM 909 O O . ARG A 1 113 ? -36.996 19.655 24.575 1.00 49.31 113 ARG A O 1
ATOM 916 N N . LEU A 1 114 ? -37.869 20.975 22.982 1.00 49.19 114 LEU A N 1
ATOM 917 C CA . LEU A 1 114 ? -37.311 20.269 21.813 1.00 49.19 114 LEU A CA 1
ATOM 918 C C . LEU A 1 114 ? -35.792 20.002 21.919 1.00 49.19 114 LEU A C 1
ATOM 920 O O . LEU A 1 114 ? -35.334 18.924 21.545 1.00 49.19 114 LEU A O 1
ATOM 924 N N . THR A 1 115 ? -35.006 20.915 22.496 1.00 49.91 115 THR A N 1
ATOM 925 C CA . THR A 1 115 ? -33.541 20.764 22.632 1.00 49.91 115 THR A CA 1
ATOM 926 C C . THR A 1 115 ? -33.118 19.748 23.696 1.00 49.91 115 THR A C 1
ATOM 928 O O . THR A 1 115 ? -32.143 19.027 23.499 1.00 49.91 115 THR A O 1
ATOM 931 N N . ALA A 1 116 ? -33.869 19.632 24.798 1.00 54.09 116 ALA A N 1
ATOM 932 C CA . ALA A 1 116 ? -33.622 18.617 25.824 1.00 54.09 116 ALA A CA 1
ATOM 933 C C . ALA A 1 116 ? -33.849 17.198 25.278 1.00 54.09 116 ALA A C 1
ATOM 935 O O . ALA A 1 116 ? -33.140 16.274 25.663 1.00 54.09 116 ALA A O 1
ATOM 936 N N . SER A 1 117 ? -34.790 17.049 24.339 1.00 62.00 117 SER A N 1
ATOM 937 C CA . SER A 1 117 ? -35.107 15.760 23.724 1.00 62.00 117 SER A CA 1
ATOM 938 C C . SER A 1 117 ? -34.003 15.255 22.780 1.00 62.00 117 SER A C 1
ATOM 940 O O . SER A 1 117 ? -33.660 14.081 22.827 1.00 62.00 117 SER A O 1
ATOM 942 N N . GLN A 1 118 ? -33.368 16.127 21.984 1.00 64.94 118 GLN A N 1
ATOM 943 C CA . GLN A 1 118 ? -32.343 15.719 21.007 1.00 64.94 118 GLN A CA 1
ATOM 944 C C . GLN A 1 118 ? -31.061 15.182 21.647 1.00 64.94 118 GLN A C 1
ATOM 946 O O . GLN A 1 118 ? -30.541 14.156 21.209 1.00 64.94 118 GLN A O 1
ATOM 951 N N . VAL A 1 119 ? -30.563 15.859 22.686 1.00 66.94 119 VAL A N 1
ATOM 952 C CA . VAL A 1 119 ? -29.375 15.401 23.419 1.00 66.94 119 VAL A CA 1
ATOM 953 C C . VAL A 1 119 ? -29.671 14.050 24.060 1.00 66.94 119 VAL A C 1
ATOM 955 O O . VAL A 1 119 ? -28.907 13.117 23.859 1.00 66.94 119 VAL A O 1
ATOM 958 N N . LEU A 1 120 ? -30.836 13.901 24.698 1.00 70.25 120 LEU A N 1
ATOM 959 C CA . LEU A 1 120 ? -31.274 12.642 25.297 1.00 70.25 120 LEU A CA 1
ATOM 960 C C . LEU A 1 120 ? -31.420 11.495 24.278 1.00 70.25 120 LEU A C 1
ATOM 962 O O . LEU A 1 120 ? -31.070 10.363 24.597 1.00 70.25 120 LEU A O 1
ATOM 966 N N . PHE A 1 121 ? -31.848 11.761 23.034 1.00 73.38 121 PHE A N 1
ATOM 967 C CA . PHE A 1 121 ? -31.797 10.742 21.969 1.00 73.38 121 PHE A CA 1
ATOM 968 C C . PHE A 1 121 ? -30.391 10.314 21.641 1.00 73.38 121 PHE A C 1
ATOM 970 O O . PHE A 1 121 ? -30.158 9.129 21.418 1.00 73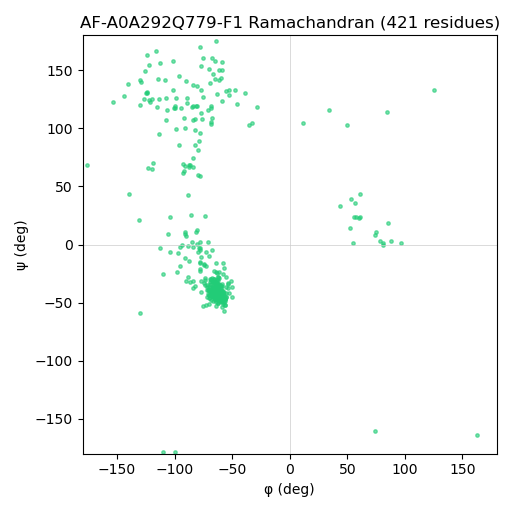.38 121 PHE A O 1
ATOM 977 N N . SER A 1 122 ? -29.466 11.267 21.579 1.00 76.69 122 SER A N 1
ATOM 978 C CA . SER A 1 122 ? -28.063 10.932 21.403 1.00 76.69 122 SER A CA 1
ATOM 979 C C . SER A 1 122 ? -27.598 10.030 22.548 1.00 76.69 122 SER A C 1
ATOM 981 O O . SER A 1 122 ? -27.007 8.989 22.279 1.00 76.69 122 SER A O 1
ATOM 983 N N . GLU A 1 123 ? -27.947 10.349 23.801 1.00 78.19 123 GLU A N 1
ATOM 984 C CA . GLU A 1 123 ? -27.614 9.524 24.974 1.00 78.19 123 GLU A CA 1
ATOM 985 C C . GLU A 1 123 ? -28.132 8.090 24.852 1.00 78.19 123 GLU A C 1
ATOM 987 O O . GLU A 1 123 ? -27.366 7.135 24.983 1.00 78.19 123 GLU A O 1
ATOM 992 N N . LEU A 1 124 ? -29.423 7.938 24.552 1.00 78.88 124 LEU A N 1
ATOM 993 C CA . LEU A 1 124 ? -30.071 6.634 24.438 1.00 78.88 124 LEU A CA 1
ATOM 994 C C . LEU A 1 124 ? -29.547 5.831 23.247 1.00 78.88 124 LEU A C 1
ATOM 996 O O . LEU A 1 124 ? -29.379 4.622 23.363 1.00 78.88 124 LEU A O 1
ATOM 1000 N N . LYS A 1 125 ? -29.227 6.485 22.124 1.00 81.12 125 LYS A N 1
ATOM 1001 C CA . LYS A 1 125 ? -28.596 5.828 20.972 1.00 81.12 125 LYS A CA 1
ATOM 1002 C C . LYS A 1 125 ? -27.204 5.311 21.315 1.00 81.12 125 LYS A C 1
ATOM 1004 O O . LYS A 1 125 ? -26.880 4.187 20.955 1.00 81.12 125 LYS A O 1
ATOM 1009 N N . HIS A 1 126 ? -26.391 6.093 22.023 1.00 84.25 126 HIS A N 1
ATOM 1010 C CA . HIS A 1 126 ? -25.074 5.629 22.459 1.00 84.25 126 HIS A CA 1
ATOM 1011 C C . HIS A 1 126 ? -25.191 4.472 23.463 1.00 84.25 126 HIS A C 1
ATOM 1013 O O . HIS A 1 126 ? -24.445 3.501 23.342 1.00 84.25 126 HIS A O 1
ATOM 1019 N N . LEU A 1 127 ? -26.158 4.529 24.391 1.00 85.56 127 LEU A N 1
ATOM 1020 C CA . LEU A 1 127 ? -26.435 3.428 25.316 1.00 85.56 127 LEU A CA 1
ATOM 1021 C C . LEU A 1 127 ? -26.856 2.163 24.561 1.00 85.56 127 LEU A C 1
ATOM 1023 O O . LEU A 1 127 ? -26.310 1.096 24.813 1.00 85.56 127 LEU A O 1
ATOM 1027 N N . TYR A 1 128 ? -27.772 2.291 23.600 1.00 86.50 128 TYR A N 1
ATOM 1028 C CA . TYR A 1 128 ? -28.210 1.197 22.735 1.00 86.50 128 TYR A CA 1
ATOM 1029 C C . TYR A 1 128 ? -27.035 0.556 21.990 1.00 86.50 128 TYR A C 1
ATOM 1031 O O . TYR A 1 128 ? -26.885 -0.665 21.996 1.00 86.50 128 TYR A O 1
ATOM 1039 N N . VAL A 1 129 ? -26.152 1.367 21.395 1.00 88.69 129 VAL A N 1
ATOM 1040 C CA . VAL A 1 129 ? -24.948 0.855 20.726 1.00 88.69 129 VAL A CA 1
ATOM 1041 C C . VAL A 1 129 ? -24.094 0.076 21.723 1.00 88.69 129 VAL A C 1
ATOM 1043 O O . VAL A 1 129 ? -23.755 -1.065 21.429 1.00 88.69 129 VAL A O 1
ATOM 1046 N N . GLY A 1 130 ? -23.803 0.640 22.901 1.00 89.44 130 GLY A N 1
ATOM 1047 C CA . GLY A 1 130 ? -22.989 -0.004 23.938 1.00 89.44 130 GLY A CA 1
ATOM 1048 C C . GLY A 1 130 ? -23.570 -1.323 24.451 1.00 89.44 130 GLY A C 1
ATOM 1049 O O . GLY A 1 130 ? -22.847 -2.311 24.545 1.00 89.44 130 GLY A O 1
ATOM 1050 N N . VAL A 1 131 ? -24.877 -1.357 24.724 1.00 88.75 131 VAL A N 1
ATOM 1051 C CA . VAL A 1 131 ? -25.604 -2.555 25.175 1.00 88.75 131 VAL A CA 1
ATOM 1052 C C . VAL A 1 131 ? -25.555 -3.649 24.107 1.00 88.75 131 VAL A C 1
ATOM 1054 O O . VAL A 1 131 ? -25.207 -4.785 24.410 1.00 88.75 131 VAL A O 1
ATOM 1057 N N . THR A 1 132 ? -25.818 -3.299 22.845 1.00 88.31 132 THR A N 1
ATOM 1058 C CA . THR A 1 132 ? -25.817 -4.254 21.721 1.00 88.31 132 THR A CA 1
ATOM 1059 C C . THR A 1 132 ? -24.422 -4.720 21.307 1.00 88.31 132 THR A C 1
ATOM 1061 O O . THR A 1 132 ? -24.306 -5.598 20.459 1.00 88.31 132 THR A O 1
ATOM 1064 N N . ARG A 1 133 ? -23.340 -4.161 21.875 1.00 87.75 133 ARG A N 1
ATOM 1065 C CA . ARG A 1 133 ? -21.991 -4.709 21.653 1.00 87.75 133 ARG A CA 1
ATOM 1066 C C . ARG A 1 133 ? -21.761 -6.007 22.434 1.00 87.75 133 ARG A C 1
ATOM 1068 O O . ARG A 1 133 ? -20.808 -6.715 22.121 1.00 87.75 133 ARG A O 1
ATOM 1075 N N . ALA A 1 134 ? -22.571 -6.302 23.455 1.00 87.00 134 ALA A N 1
ATOM 1076 C CA . ALA A 1 134 ? -22.435 -7.495 24.285 1.00 87.00 134 ALA A CA 1
ATOM 1077 C C . ALA A 1 134 ? -23.230 -8.671 23.700 1.00 87.00 134 ALA A C 1
ATOM 1079 O O . ALA A 1 134 ? -24.446 -8.584 23.560 1.00 87.00 134 ALA A O 1
ATOM 1080 N N . ARG A 1 135 ? -22.556 -9.789 23.411 1.00 81.44 135 ARG A N 1
ATOM 1081 C CA . ARG A 1 135 ? -23.192 -11.033 22.944 1.00 81.44 135 ARG A CA 1
ATOM 1082 C C . ARG A 1 135 ? -23.724 -11.893 24.084 1.00 81.44 135 ARG A C 1
ATOM 1084 O O . ARG A 1 135 ? -24.693 -12.616 23.886 1.00 81.44 135 ARG A O 1
ATOM 1091 N N . ASN A 1 136 ? -23.081 -11.846 25.251 1.00 79.44 136 ASN A N 1
ATOM 1092 C CA . ASN A 1 136 ? -23.410 -12.725 26.371 1.00 79.44 136 ASN A CA 1
ATOM 1093 C C . ASN A 1 136 ? -23.593 -11.952 27.678 1.00 79.44 136 ASN A C 1
ATOM 1095 O O . ASN A 1 136 ? -24.670 -12.001 28.272 1.00 79.44 136 ASN A O 1
ATOM 1099 N N . ARG A 1 137 ? -22.572 -11.216 28.137 1.00 81.94 137 ARG A N 1
ATOM 1100 C CA . ARG A 1 137 ? -22.615 -10.560 29.454 1.00 81.94 137 ARG A CA 1
ATOM 1101 C C . ARG A 1 137 ? -22.346 -9.068 29.346 1.00 81.94 137 ARG A C 1
ATOM 1103 O O . ARG A 1 137 ? -21.354 -8.634 28.763 1.00 81.94 137 ARG A O 1
ATOM 1110 N N . LEU A 1 138 ? -23.220 -8.293 29.980 1.00 86.38 138 LEU A N 1
ATOM 1111 C CA . LEU A 1 138 ? -23.116 -6.845 30.078 1.00 86.38 138 LEU A CA 1
ATOM 1112 C C . LEU A 1 138 ? -23.013 -6.431 31.547 1.00 86.38 138 LEU A C 1
ATOM 1114 O O . LEU A 1 138 ? -23.881 -6.756 32.360 1.00 86.38 138 LEU A O 1
ATOM 1118 N N . TRP A 1 139 ? -21.970 -5.674 31.865 1.00 85.50 139 TRP A N 1
ATOM 1119 C CA . TRP A 1 139 ? -21.810 -5.005 33.150 1.00 85.50 139 TRP A CA 1
ATOM 1120 C C . TRP A 1 139 ? -21.849 -3.500 32.955 1.00 85.50 139 TRP A C 1
ATOM 1122 O O . TRP A 1 139 ? -21.294 -2.976 31.991 1.00 85.50 139 TRP A O 1
ATOM 1132 N N . ILE A 1 140 ? -22.469 -2.807 33.898 1.00 86.44 140 ILE A N 1
ATOM 1133 C CA . ILE A 1 140 ? -22.533 -1.353 33.938 1.00 86.44 140 ILE A CA 1
ATOM 1134 C C . ILE A 1 140 ? -21.937 -0.913 35.269 1.00 86.44 140 ILE A C 1
ATOM 1136 O O . ILE A 1 140 ? -22.379 -1.355 36.333 1.00 86.44 140 ILE A O 1
ATOM 1140 N N . LEU A 1 141 ? -20.923 -0.056 35.201 1.00 84.25 141 LEU A N 1
ATOM 1141 C CA . LEU A 1 141 ? -20.307 0.577 36.357 1.00 84.25 141 LEU A CA 1
ATOM 1142 C C . LEU A 1 141 ? -20.406 2.091 36.209 1.00 84.25 141 LEU A C 1
ATOM 1144 O O . LEU A 1 141 ? -19.906 2.655 35.239 1.00 84.25 141 LEU A O 1
ATOM 1148 N N . GLU A 1 142 ? -21.026 2.733 37.194 1.00 81.75 142 GLU A N 1
ATOM 1149 C CA . GLU A 1 142 ? -21.160 4.187 37.263 1.00 81.75 142 GLU A CA 1
ATOM 1150 C C . GLU A 1 142 ? -20.643 4.681 38.615 1.00 81.75 142 GLU A C 1
ATOM 1152 O O . GLU A 1 142 ? -21.105 4.251 39.674 1.00 81.75 142 GLU A O 1
ATOM 1157 N N . SER A 1 143 ? -19.698 5.613 38.577 1.00 77.44 143 SER A N 1
ATOM 1158 C CA . SER A 1 143 ? -19.094 6.226 39.759 1.00 77.44 143 SER A CA 1
ATOM 1159 C C . SER A 1 143 ? -20.020 7.270 40.385 1.00 77.44 143 SER A C 1
ATOM 1161 O O . SER A 1 143 ? -20.040 7.454 41.602 1.00 77.44 143 SER A O 1
ATOM 1163 N N . ASN A 1 144 ? -20.836 7.961 39.578 1.00 77.94 144 ASN A N 1
ATOM 1164 C CA . ASN A 1 144 ? -21.742 8.984 40.086 1.00 77.94 144 ASN A CA 1
ATOM 1165 C C . ASN A 1 144 ? -23.039 8.373 40.632 1.00 77.94 144 ASN A C 1
ATOM 1167 O O . ASN A 1 144 ? -23.953 8.015 39.889 1.00 77.94 144 ASN A O 1
ATOM 1171 N N . ARG A 1 145 ? -23.195 8.376 41.959 1.00 75.75 145 ARG A N 1
ATOM 1172 C CA . ARG A 1 145 ? -24.411 7.871 42.621 1.00 75.75 145 ARG A CA 1
ATOM 1173 C C . ARG A 1 145 ? -25.710 8.557 42.203 1.00 75.75 145 ARG A C 1
ATOM 1175 O O . ARG A 1 145 ? -26.774 7.949 42.299 1.00 75.75 145 ARG A O 1
ATOM 1182 N N . ARG A 1 146 ? -25.649 9.807 41.731 1.00 76.75 146 ARG A N 1
ATOM 1183 C CA . ARG A 1 146 ? -26.841 10.523 41.243 1.00 76.75 146 ARG A CA 1
ATOM 1184 C C . ARG A 1 146 ? -27.421 9.887 39.981 1.00 76.75 146 ARG A C 1
ATOM 1186 O O . ARG A 1 146 ? -28.598 10.068 39.711 1.00 76.75 146 ARG A O 1
ATOM 1193 N N . VAL A 1 147 ? -26.605 9.139 39.242 1.00 77.94 147 VAL A N 1
ATOM 1194 C CA . VAL A 1 147 ? -26.978 8.433 38.012 1.00 77.94 147 VAL A CA 1
ATOM 1195 C C . VAL A 1 147 ? -27.561 7.049 38.312 1.00 77.94 147 VAL A C 1
ATOM 1197 O O . VAL A 1 147 ? -28.471 6.596 37.619 1.00 77.94 147 VAL A O 1
ATOM 1200 N N . LEU A 1 148 ? -27.089 6.397 39.379 1.00 78.25 148 LEU A N 1
ATOM 1201 C CA . LEU A 1 148 ? -27.507 5.043 39.758 1.00 78.25 148 LEU A CA 1
ATOM 1202 C C . LEU A 1 148 ? -29.000 4.966 40.086 1.00 78.25 148 LEU A C 1
ATOM 1204 O O . LEU A 1 148 ? -29.681 4.056 39.628 1.00 78.25 148 LEU A O 1
ATOM 1208 N N . GLN A 1 149 ? -29.533 5.929 40.841 1.00 77.69 149 GLN A N 1
ATOM 1209 C CA . GLN A 1 149 ? -30.940 5.907 41.256 1.00 77.69 149 GLN A CA 1
ATOM 1210 C C . GLN A 1 149 ? -31.926 6.027 40.075 1.00 77.69 149 GLN A C 1
ATOM 1212 O O . GLN A 1 149 ? -32.845 5.206 40.006 1.00 77.69 149 GLN A O 1
ATOM 1217 N N . PRO A 1 150 ? -31.750 6.973 39.130 1.00 77.25 150 PRO A N 1
ATOM 1218 C CA . PRO A 1 150 ? -32.532 7.001 37.893 1.00 77.25 150 PRO A CA 1
ATOM 1219 C C . PRO A 1 150 ? -32.402 5.722 37.060 1.00 77.25 150 PRO A C 1
ATOM 1221 O O . PRO A 1 150 ? -33.396 5.212 36.556 1.00 77.25 150 PRO A O 1
ATOM 1224 N N . MET A 1 151 ? -31.197 5.153 36.958 1.00 77.88 151 MET A N 1
ATOM 1225 C CA . MET A 1 151 ? -30.957 3.905 36.220 1.00 77.88 151 MET A CA 1
ATOM 1226 C C . MET A 1 151 ? -31.703 2.712 36.814 1.00 77.88 151 MET A C 1
ATOM 1228 O O . MET A 1 151 ? -32.358 1.957 36.094 1.00 77.88 151 MET A O 1
ATOM 1232 N N . GLN A 1 152 ? -31.629 2.550 38.135 1.00 79.12 152 GLN A N 1
ATOM 1233 C CA . GLN A 1 152 ? -32.333 1.488 38.845 1.00 79.12 152 GLN A CA 1
ATOM 1234 C C . GLN A 1 152 ? -33.844 1.604 38.629 1.00 79.12 152 GLN A C 1
ATOM 1236 O O . GLN A 1 152 ? -34.486 0.610 38.308 1.00 79.12 152 GLN A O 1
ATOM 1241 N N . ARG A 1 153 ? -34.408 2.812 38.735 1.00 78.31 153 ARG A N 1
ATOM 1242 C CA . ARG A 1 153 ? -35.841 3.045 38.511 1.00 78.31 153 ARG A CA 1
ATOM 1243 C C . ARG A 1 153 ? -36.264 2.812 37.060 1.00 78.31 153 ARG A C 1
ATOM 1245 O O . ARG A 1 153 ? -37.303 2.198 36.840 1.00 78.31 153 ARG A O 1
ATOM 1252 N N . LEU A 1 154 ? -35.456 3.251 36.093 1.00 77.19 154 LEU A N 1
ATOM 1253 C CA . LEU A 1 154 ? -35.741 3.116 34.662 1.00 77.19 154 LEU A CA 1
ATOM 1254 C C . LEU A 1 154 ? -35.781 1.650 34.210 1.00 77.19 154 LEU A C 1
ATOM 1256 O O . LEU A 1 154 ? -36.689 1.246 33.482 1.00 77.19 154 LEU A O 1
ATOM 1260 N N . PHE A 1 155 ? -34.795 0.854 34.629 1.00 80.94 155 PHE A N 1
ATOM 1261 C CA . PHE A 1 155 ? -34.647 -0.529 34.173 1.00 80.94 155 PHE A CA 1
ATOM 1262 C C . PHE A 1 155 ? -35.284 -1.570 35.104 1.00 80.94 155 PHE A C 1
ATOM 1264 O O . PHE A 1 155 ? -35.557 -2.688 34.666 1.00 80.94 155 PHE A O 1
ATOM 1271 N N . ASN A 1 156 ? -35.560 -1.213 36.362 1.00 85.56 156 ASN A N 1
ATOM 1272 C CA . ASN A 1 156 ? -36.308 -2.033 37.318 1.00 85.56 156 ASN A CA 1
ATOM 1273 C C . ASN A 1 156 ? -37.534 -1.265 37.859 1.00 85.56 156 ASN A C 1
ATOM 1275 O O . ASN A 1 156 ? -37.588 -0.953 39.054 1.00 85.56 156 ASN A O 1
ATOM 1279 N N . PRO A 1 157 ? -38.532 -0.953 37.009 1.00 78.31 157 PRO A N 1
ATOM 1280 C CA . PRO A 1 157 ? -39.698 -0.174 37.414 1.00 78.31 157 PRO A CA 1
ATOM 1281 C C . PRO A 1 157 ? -40.581 -0.924 38.421 1.00 78.31 157 PRO A C 1
ATOM 1283 O O . PRO A 1 157 ? -40.745 -2.147 38.364 1.00 78.31 157 PRO A O 1
ATOM 1286 N N . THR A 1 158 ? -41.204 -0.184 39.342 1.00 70.88 158 THR A N 1
ATOM 1287 C CA . THR A 1 158 ? -42.111 -0.747 40.353 1.00 70.88 158 THR A CA 1
ATOM 1288 C C . THR A 1 158 ? -43.377 -1.293 39.684 1.00 70.88 158 THR A C 1
ATOM 1290 O O . THR A 1 158 ? -44.202 -0.525 39.200 1.00 70.88 158 THR A O 1
ATOM 1293 N N . GLY A 1 159 ? -43.530 -2.621 39.650 1.00 71.19 159 GLY A N 1
ATOM 1294 C CA . GLY A 1 159 ? -44.663 -3.304 39.006 1.00 71.19 159 GLY A CA 1
ATOM 1295 C C . GLY A 1 159 ? -44.402 -3.803 37.577 1.00 71.19 159 GLY A C 1
ATOM 1296 O O . GLY A 1 159 ? -45.305 -4.386 36.982 1.00 71.19 159 GLY A O 1
ATOM 1297 N N . GLY A 1 160 ? -43.190 -3.614 37.041 1.00 73.50 160 GLY A N 1
ATOM 1298 C CA . GLY A 1 160 ? -42.748 -4.179 35.760 1.00 73.50 160 GLY A CA 1
ATOM 1299 C C . GLY A 1 160 ? -41.687 -5.278 35.913 1.00 73.50 160 GLY A C 1
ATOM 1300 O O . GLY A 1 160 ? -41.294 -5.646 37.020 1.00 73.50 160 GLY A O 1
ATOM 1301 N N . GLN A 1 161 ? -41.210 -5.814 34.786 1.00 77.88 161 GLN A N 1
ATOM 1302 C CA . GLN A 1 161 ? -40.128 -6.802 34.772 1.00 77.88 161 GLN A CA 1
ATOM 1303 C C . GLN A 1 161 ? -38.777 -6.127 35.043 1.00 77.88 161 GLN A C 1
ATOM 1305 O O . GLN A 1 161 ? -38.392 -5.200 34.338 1.00 77.88 161 GLN A O 1
ATOM 1310 N N . SER A 1 162 ? -38.032 -6.625 36.032 1.00 82.69 162 SER A N 1
ATOM 1311 C CA . SER A 1 162 ? -36.668 -6.160 36.309 1.00 82.69 162 SER A CA 1
ATOM 1312 C C . SER A 1 162 ? -35.699 -6.623 35.220 1.00 82.69 162 SER A C 1
ATOM 1314 O O . SER A 1 162 ? -35.476 -7.836 35.074 1.00 82.69 162 SER A O 1
ATOM 1316 N N . LEU A 1 163 ? -35.122 -5.668 34.488 1.00 84.19 163 LEU A N 1
ATOM 1317 C CA . LEU A 1 163 ? -34.156 -5.906 33.415 1.00 84.19 163 LEU A CA 1
ATOM 1318 C C . LEU A 1 163 ? -32.711 -5.963 33.924 1.00 84.19 163 LEU A C 1
ATOM 1320 O O . LEU A 1 163 ? -31.905 -6.672 33.332 1.00 84.19 163 LEU A O 1
ATOM 1324 N N . LEU A 1 164 ? -32.390 -5.278 35.027 1.00 85.12 164 LEU A N 1
ATOM 1325 C CA . LEU A 1 164 ? -31.048 -5.255 35.617 1.00 85.12 164 LEU A CA 1
ATOM 1326 C C . LEU A 1 164 ? -30.985 -6.051 36.920 1.00 85.12 164 LEU A C 1
ATOM 1328 O O . LEU A 1 164 ? -31.879 -5.974 37.765 1.00 85.12 164 LEU A O 1
ATOM 1332 N N . GLU A 1 165 ? -29.879 -6.752 37.126 1.00 85.12 165 GLU A N 1
ATOM 1333 C CA . GLU A 1 165 ? -29.467 -7.225 38.444 1.00 85.12 165 GLU A CA 1
ATOM 1334 C C . GLU A 1 165 ? -28.604 -6.148 39.115 1.00 85.12 165 GLU A C 1
ATOM 1336 O O . GLU A 1 165 ? -27.637 -5.668 38.528 1.00 85.12 165 GLU A O 1
ATOM 1341 N N . ILE A 1 166 ? -28.964 -5.729 40.331 1.00 82.19 166 ILE A N 1
ATOM 1342 C CA . ILE A 1 166 ? -28.223 -4.700 41.073 1.00 82.19 166 ILE A CA 1
ATOM 1343 C C . ILE A 1 166 ? -27.333 -5.396 42.095 1.00 82.19 166 ILE A C 1
ATOM 1345 O O . ILE A 1 166 ? -27.836 -6.058 43.004 1.00 82.19 166 ILE A O 1
ATOM 1349 N N . LEU A 1 167 ? -26.022 -5.202 41.978 1.00 77.94 167 LEU A N 1
ATOM 1350 C CA . LEU A 1 167 ? -25.055 -5.673 42.961 1.00 77.94 167 LEU A CA 1
ATOM 1351 C C . LEU A 1 167 ? -24.519 -4.483 43.755 1.00 77.94 167 LEU A C 1
ATOM 1353 O O . LEU A 1 167 ? -23.732 -3.680 43.254 1.00 77.94 167 LEU A O 1
ATOM 1357 N N . THR A 1 168 ? -24.958 -4.376 45.009 1.00 69.81 168 THR A N 1
ATOM 1358 C CA . THR A 1 168 ? -24.398 -3.440 45.987 1.00 69.81 168 THR A CA 1
ATOM 1359 C C . THR A 1 168 ? -23.175 -4.070 46.631 1.00 69.81 168 THR A C 1
ATOM 1361 O O . THR A 1 168 ? -23.296 -4.967 47.468 1.00 69.81 168 THR A O 1
ATOM 1364 N N . GLU A 1 169 ? -21.997 -3.583 46.272 1.00 63.00 169 GLU A N 1
ATOM 1365 C CA . GLU A 1 169 ? -20.739 -4.030 46.857 1.00 63.00 169 GLU A CA 1
ATOM 1366 C C . GLU A 1 169 ? -19.907 -2.822 47.292 1.00 63.00 169 GLU A C 1
ATOM 1368 O O . GLU A 1 169 ? -19.892 -1.773 46.647 1.00 63.00 169 GLU A O 1
ATOM 1373 N N . ARG A 1 170 ? -19.232 -2.963 48.435 1.00 57.25 170 ARG A N 1
ATOM 1374 C CA . ARG A 1 170 ? -18.340 -1.929 48.966 1.00 57.25 170 ARG A CA 1
ATOM 1375 C C . ARG A 1 170 ? -16.971 -2.069 48.303 1.00 57.25 170 ARG A C 1
ATOM 1377 O O . ARG A 1 170 ? -16.479 -3.188 48.173 1.00 57.25 170 ARG A O 1
ATOM 1384 N N . ASP A 1 171 ? -16.378 -0.942 47.920 1.00 53.69 171 ASP A N 1
ATOM 1385 C CA . ASP A 1 171 ? -14.984 -0.832 47.464 1.00 53.69 171 ASP A CA 1
ATOM 1386 C C . ASP A 1 171 ? -14.634 -1.653 46.211 1.00 53.69 171 ASP A C 1
ATOM 1388 O O . ASP A 1 171 ? -13.573 -2.272 46.111 1.00 53.69 171 ASP A O 1
ATOM 1392 N N . ILE A 1 172 ? -15.512 -1.637 45.206 1.00 60.41 172 ILE A N 1
ATOM 1393 C CA . ILE A 1 172 ? -15.160 -2.170 43.893 1.00 60.41 172 ILE A CA 1
ATOM 1394 C C . ILE A 1 172 ? -14.374 -1.116 43.098 1.00 60.41 172 ILE A C 1
ATOM 1396 O O . ILE A 1 172 ? -14.943 -0.236 42.456 1.00 60.41 172 ILE A O 1
ATOM 1400 N N . GLY A 1 173 ? -13.046 -1.238 43.099 1.00 60.94 173 GLY A N 1
ATOM 1401 C CA . GLY A 1 173 ? -12.185 -0.534 42.145 1.00 60.94 173 GLY A CA 1
ATOM 1402 C C . GLY A 1 173 ? -12.199 -1.189 40.758 1.00 60.94 173 GLY A C 1
ATOM 1403 O O . GLY A 1 173 ? -12.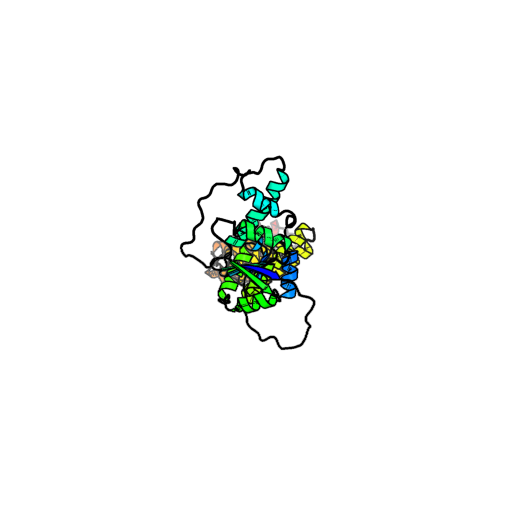380 -2.404 40.636 1.00 60.94 173 GLY A O 1
ATOM 1404 N N . ILE A 1 174 ? -11.932 -0.408 39.707 1.00 62.44 174 ILE A N 1
ATOM 1405 C CA . ILE A 1 174 ? -11.895 -0.877 38.307 1.00 62.44 174 ILE A CA 1
ATOM 1406 C C . ILE A 1 174 ? -10.918 -2.044 38.138 1.00 62.44 174 ILE A C 1
ATOM 1408 O O . ILE A 1 174 ? -11.252 -3.047 37.514 1.00 62.44 174 ILE A O 1
ATOM 1412 N N . SER A 1 175 ? -9.745 -1.973 38.771 1.00 62.97 175 SER A N 1
ATOM 1413 C CA . SER A 1 175 ? -8.735 -3.038 38.738 1.00 62.97 175 SER A CA 1
ATOM 1414 C C . SER A 1 175 ? -9.207 -4.326 39.423 1.00 62.97 175 SER A C 1
ATOM 1416 O O . SER A 1 175 ? -8.797 -5.425 39.049 1.00 62.97 175 SER A O 1
ATOM 1418 N N . GLN A 1 176 ? -10.074 -4.218 40.433 1.00 65.00 176 GLN A N 1
ATOM 1419 C CA . GLN A 1 176 ? -10.626 -5.366 41.152 1.00 65.00 176 GLN A CA 1
ATOM 1420 C C . GLN A 1 176 ? -11.804 -5.986 40.400 1.00 65.00 176 GLN A C 1
ATOM 1422 O O . GLN A 1 176 ? -11.906 -7.214 40.361 1.00 65.00 176 GLN A O 1
ATOM 1427 N N . LEU A 1 177 ? -12.621 -5.165 39.727 1.00 62.72 177 LEU A N 1
ATOM 1428 C CA . LEU A 1 177 ? -13.540 -5.645 38.697 1.00 62.72 177 LEU A CA 1
ATOM 1429 C C . LEU A 1 177 ? -12.767 -6.379 37.626 1.00 62.72 177 LEU A C 1
ATOM 1431 O O . LEU A 1 177 ? -13.003 -7.562 37.453 1.00 62.72 177 LEU A O 1
ATOM 1435 N N . GLN A 1 178 ? -11.781 -5.746 36.995 1.00 58.31 178 GLN A N 1
ATOM 1436 C CA . GLN A 1 178 ? -10.999 -6.368 35.934 1.00 58.31 178 GLN A CA 1
ATOM 1437 C C . GLN A 1 178 ? -10.464 -7.744 36.351 1.00 58.31 178 GLN A C 1
ATOM 1439 O O . GLN A 1 178 ? -10.668 -8.689 35.602 1.00 58.31 178 GLN A O 1
ATOM 1444 N N . LYS A 1 179 ? -9.906 -7.894 37.565 1.00 60.72 179 LYS A N 1
ATOM 1445 C CA . LYS A 1 179 ? -9.453 -9.191 38.113 1.00 60.72 179 LYS A CA 1
ATOM 1446 C C . LYS A 1 179 ? -10.566 -10.230 38.277 1.00 60.72 179 LYS A C 1
ATOM 1448 O O . LYS A 1 179 ? -10.369 -11.389 37.940 1.00 60.72 179 LYS A O 1
ATOM 1453 N N . ARG A 1 180 ? -11.734 -9.855 38.806 1.00 59.75 180 ARG A N 1
ATOM 1454 C CA . ARG A 1 180 ? -12.882 -10.781 38.955 1.00 59.75 180 ARG A CA 1
ATOM 1455 C C . ARG A 1 180 ? -13.465 -11.183 37.606 1.00 59.75 180 ARG A C 1
ATOM 1457 O O . ARG A 1 180 ? -13.937 -12.299 37.404 1.00 59.75 180 ARG A O 1
ATOM 1464 N N . LEU A 1 181 ? -13.416 -10.232 36.692 1.00 55.44 181 LEU A N 1
ATOM 1465 C CA . LEU A 1 181 ? -13.798 -10.354 35.310 1.00 55.44 181 LEU A CA 1
ATOM 1466 C C . LEU A 1 181 ? -12.713 -11.159 34.519 1.00 55.44 181 LEU A C 1
ATOM 1468 O O . LEU A 1 181 ? -12.988 -11.769 33.493 1.00 55.44 181 LEU A O 1
ATOM 1472 N N . SER A 1 182 ? -11.489 -11.339 35.017 1.00 54.34 182 SER A N 1
ATOM 1473 C CA . SER A 1 182 ? -10.474 -12.179 34.350 1.00 54.34 182 SER A CA 1
ATOM 1474 C C . SER A 1 182 ? -10.796 -13.684 34.314 1.00 54.34 182 SER A C 1
ATOM 1476 O O . SER A 1 182 ? -10.081 -14.429 33.660 1.00 54.34 182 SER A O 1
ATOM 1478 N N . ASN A 1 183 ? -11.878 -14.149 34.952 1.00 52.09 183 ASN A N 1
ATOM 1479 C CA . ASN A 1 183 ? -12.304 -15.559 34.938 1.00 52.09 183 ASN A CA 1
ATOM 1480 C C . ASN A 1 183 ? -13.089 -15.972 33.664 1.00 52.09 183 ASN A C 1
ATOM 1482 O O . ASN A 1 183 ? -13.757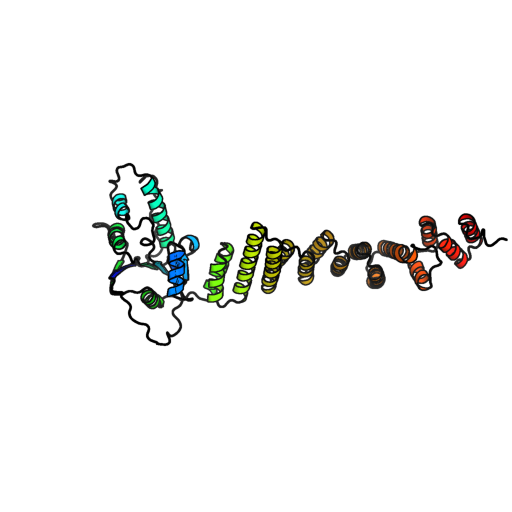 -17.005 33.668 1.00 52.09 183 ASN A O 1
ATOM 1486 N N . GLY A 1 184 ? -13.089 -15.138 32.616 1.00 49.91 184 GLY A N 1
ATOM 1487 C CA . GLY A 1 184 ? -13.770 -15.383 31.335 1.00 49.91 184 GLY A CA 1
ATOM 1488 C C . GLY A 1 184 ? -12.837 -15.895 30.230 1.00 49.91 184 GLY A C 1
ATOM 1489 O O . GLY A 1 184 ? -11.646 -16.097 30.446 1.00 49.91 184 GLY A O 1
ATOM 1490 N N . THR A 1 185 ? -13.383 -16.108 29.034 1.00 49.62 185 THR A N 1
ATOM 1491 C CA . THR A 1 185 ? -12.659 -16.619 27.860 1.00 49.62 185 THR A CA 1
ATOM 1492 C C . THR A 1 185 ? -11.642 -15.591 27.343 1.00 49.62 185 THR A C 1
ATOM 1494 O O . THR A 1 185 ? -12.029 -14.514 26.895 1.00 49.62 185 THR A O 1
ATOM 1497 N N . THR A 1 186 ? -10.350 -15.929 27.365 1.00 57.62 186 THR A N 1
ATOM 1498 C CA . THR A 1 186 ? -9.252 -15.130 26.790 1.00 57.62 186 THR A CA 1
ATOM 1499 C C . THR A 1 186 ? -9.512 -14.765 25.320 1.00 57.62 186 THR A C 1
ATOM 1501 O O . THR A 1 186 ? -9.805 -15.642 24.500 1.00 57.62 186 THR A O 1
ATOM 1504 N N . ILE A 1 187 ? -9.314 -13.492 24.943 1.00 66.25 187 ILE A N 1
ATOM 1505 C CA . ILE A 1 187 ? -9.155 -13.109 23.529 1.00 66.25 187 ILE A CA 1
ATOM 1506 C C . ILE A 1 187 ? -7.826 -13.688 23.036 1.00 66.25 187 ILE A C 1
ATOM 1508 O O . ILE A 1 187 ? -6.754 -13.202 23.389 1.00 66.25 187 ILE A O 1
ATOM 1512 N N . ASN A 1 188 ? -7.896 -14.750 22.236 1.00 73.81 188 ASN A N 1
ATOM 1513 C CA . ASN A 1 188 ? -6.709 -15.383 21.671 1.00 73.81 188 ASN A CA 1
ATOM 1514 C C . ASN A 1 188 ? -5.998 -14.466 20.650 1.00 73.81 188 ASN A C 1
ATOM 1516 O O . ASN A 1 188 ? -6.593 -13.545 20.086 1.00 73.81 188 ASN A O 1
ATOM 1520 N N . SER A 1 189 ? -4.720 -14.748 20.368 1.00 81.75 189 SER A N 1
ATOM 1521 C CA . SER A 1 189 ? -3.917 -13.985 19.391 1.00 81.75 189 SER A CA 1
ATOM 1522 C C . SER A 1 189 ? -4.586 -13.887 18.008 1.00 81.75 189 SER A C 1
ATOM 1524 O O . SER A 1 189 ? -4.472 -12.861 17.340 1.00 81.75 189 SER A O 1
ATOM 1526 N N . SER A 1 190 ? -5.338 -14.906 17.568 1.00 84.81 190 SER A N 1
ATOM 1527 C CA . SER A 1 190 ? -6.064 -14.847 16.290 1.00 84.81 190 SER A CA 1
ATOM 1528 C C . SER A 1 190 ? -7.190 -13.813 16.283 1.00 84.81 190 SER A C 1
ATOM 1530 O O . SER A 1 190 ? -7.319 -13.077 15.311 1.00 84.81 190 SER A O 1
ATOM 1532 N N . ARG A 1 191 ? -7.968 -13.709 17.366 1.00 81.94 191 ARG A N 1
ATOM 1533 C CA . ARG A 1 191 ? -9.056 -12.729 17.481 1.00 81.94 191 ARG A CA 1
ATOM 1534 C C . ARG A 1 191 ? -8.505 -11.309 17.590 1.00 81.94 191 ARG A C 1
ATOM 1536 O O . ARG A 1 191 ? -9.089 -10.382 17.042 1.00 81.94 191 ARG A O 1
ATOM 1543 N N . TRP A 1 192 ? -7.349 -11.142 18.235 1.00 84.00 192 TRP A N 1
ATOM 1544 C CA . TRP A 1 192 ? -6.623 -9.873 18.223 1.00 84.00 192 TRP A CA 1
ATOM 1545 C C . TRP A 1 192 ? -6.177 -9.449 16.822 1.00 84.00 192 TRP A C 1
ATOM 1547 O O . TRP A 1 192 ? -6.309 -8.277 16.482 1.00 84.00 192 TRP A O 1
ATOM 1557 N N . ARG A 1 193 ? -5.695 -10.387 15.999 1.00 90.19 193 ARG A N 1
ATOM 1558 C CA . ARG A 1 193 ? -5.335 -10.113 14.598 1.00 90.19 193 ARG A CA 1
ATOM 1559 C C . ARG A 1 193 ? -6.543 -9.735 13.752 1.00 90.19 193 ARG A C 1
ATOM 1561 O O . ARG A 1 193 ? -6.491 -8.732 13.053 1.00 90.19 193 ARG A O 1
ATOM 1568 N N . GLU A 1 194 ? -7.633 -10.493 13.851 1.00 88.31 194 GLU A N 1
ATOM 1569 C CA . GLU A 1 194 ? -8.887 -10.194 13.145 1.00 88.31 194 GLU A CA 1
ATOM 1570 C C . GLU A 1 194 ? -9.393 -8.788 13.486 1.00 88.31 194 GLU A C 1
ATOM 1572 O O . GLU A 1 194 ? -9.668 -7.984 12.598 1.00 88.31 194 GLU A O 1
ATOM 1577 N N . MET A 1 195 ? -9.403 -8.453 14.776 1.00 84.62 195 MET A N 1
ATOM 1578 C CA . MET A 1 195 ? -9.780 -7.125 15.241 1.00 84.62 195 MET A CA 1
ATOM 1579 C C . MET A 1 195 ? -8.811 -6.038 14.760 1.00 84.62 195 MET A C 1
ATOM 1581 O O . MET A 1 195 ? -9.245 -4.949 14.401 1.00 84.62 195 MET A O 1
ATOM 1585 N N . GLY A 1 196 ? -7.507 -6.323 14.711 1.00 91.38 196 GLY A N 1
ATOM 1586 C CA . GLY A 1 196 ? -6.511 -5.414 14.147 1.00 91.38 196 GLY A CA 1
ATOM 1587 C C . GLY A 1 196 ? -6.759 -5.111 12.668 1.00 91.38 196 GLY A C 1
ATOM 1588 O O . GLY A 1 196 ? -6.656 -3.957 12.262 1.00 91.38 196 GLY A O 1
ATOM 1589 N N . HIS A 1 197 ? -7.143 -6.114 11.876 1.00 92.81 197 HIS A N 1
ATOM 1590 C CA . HIS A 1 197 ? -7.513 -5.918 10.473 1.00 92.81 197 HIS A CA 1
ATOM 1591 C C . HIS A 1 197 ? -8.802 -5.107 10.322 1.00 92.81 197 HIS A C 1
ATOM 1593 O O . HIS A 1 197 ? -8.811 -4.152 9.552 1.00 92.81 197 HIS A O 1
ATOM 1599 N N . GLN A 1 198 ? -9.835 -5.403 11.116 1.00 90.06 198 GLN A N 1
ATOM 1600 C CA . GLN A 1 198 ? -11.066 -4.606 11.127 1.00 90.06 198 GLN A CA 1
ATOM 1601 C C . GLN A 1 198 ? -10.778 -3.127 11.446 1.00 90.06 198 GLN A C 1
ATOM 1603 O O . GLN A 1 198 ? -11.281 -2.231 10.779 1.00 90.06 198 GLN A O 1
ATOM 1608 N N . MET A 1 199 ? -9.893 -2.866 12.412 1.00 89.88 199 MET A N 1
ATOM 1609 C CA . MET A 1 199 ? -9.478 -1.508 12.776 1.00 89.88 199 MET A CA 1
ATOM 1610 C C . MET A 1 199 ? -8.699 -0.797 11.661 1.00 89.88 199 MET A C 1
ATOM 1612 O O . MET A 1 199 ? -8.796 0.421 11.536 1.00 89.88 199 MET A O 1
ATOM 1616 N N . ILE A 1 200 ? -7.931 -1.527 10.842 1.00 93.81 200 ILE A N 1
ATOM 1617 C CA . ILE A 1 200 ? -7.305 -0.960 9.637 1.00 93.81 200 ILE A CA 1
ATOM 1618 C C . ILE A 1 200 ? -8.379 -0.548 8.625 1.00 93.81 200 ILE A C 1
ATOM 1620 O O . ILE A 1 200 ? -8.292 0.553 8.083 1.00 93.81 200 ILE A O 1
ATOM 1624 N N . ASP A 1 201 ? -9.384 -1.396 8.391 1.00 91.56 201 ASP A N 1
ATOM 1625 C CA . ASP A 1 201 ? -10.470 -1.113 7.443 1.00 91.56 201 ASP A CA 1
ATOM 1626 C C . ASP A 1 201 ? -11.290 0.118 7.873 1.00 91.56 201 ASP A C 1
ATOM 1628 O O . ASP A 1 201 ? -11.642 0.961 7.044 1.00 91.56 201 ASP A O 1
ATOM 1632 N N . ASP A 1 202 ? -11.496 0.276 9.184 1.00 88.25 202 ASP A N 1
ATOM 1633 C CA . ASP A 1 202 ? -12.147 1.437 9.801 1.00 88.25 202 ASP A CA 1
ATOM 1634 C C . ASP A 1 202 ? -11.232 2.677 9.911 1.00 88.25 202 ASP A C 1
ATOM 1636 O O . ASP A 1 202 ? -11.650 3.711 10.438 1.00 88.25 202 ASP A O 1
ATOM 1640 N N . GLN A 1 203 ? -9.988 2.599 9.415 1.00 91.62 203 GLN A N 1
ATOM 1641 C CA . GLN A 1 203 ? -8.960 3.653 9.469 1.00 91.62 203 GLN A CA 1
ATOM 1642 C C . GLN A 1 203 ? -8.582 4.083 10.900 1.00 91.62 203 GLN A C 1
ATOM 1644 O O . GLN A 1 203 ? -8.045 5.165 11.126 1.00 91.62 203 GLN A O 1
ATOM 1649 N N . GLN A 1 204 ? -8.815 3.217 11.887 1.00 90.06 204 GLN A N 1
ATOM 1650 C CA . GLN A 1 204 ? -8.423 3.401 13.285 1.00 90.06 204 GLN A CA 1
ATOM 1651 C C . GLN A 1 204 ? -7.042 2.784 13.524 1.00 90.06 204 GLN A C 1
ATOM 1653 O O . GLN A 1 204 ? -6.868 1.822 14.277 1.00 90.06 204 GLN A O 1
ATOM 1658 N N . TYR A 1 205 ? -6.023 3.320 12.848 1.00 93.75 205 TYR A N 1
ATOM 1659 C CA . TYR A 1 205 ? -4.672 2.755 12.888 1.00 93.75 205 TYR A CA 1
ATOM 1660 C C . TYR A 1 205 ? -4.037 2.706 14.294 1.00 93.75 205 TYR A C 1
ATOM 1662 O O . TYR A 1 205 ? -3.372 1.713 14.604 1.00 93.75 205 TYR A O 1
ATOM 1670 N N . PRO A 1 206 ? -4.228 3.695 15.194 1.00 90.44 206 PRO A N 1
ATOM 1671 C CA . PRO A 1 206 ? -3.712 3.599 16.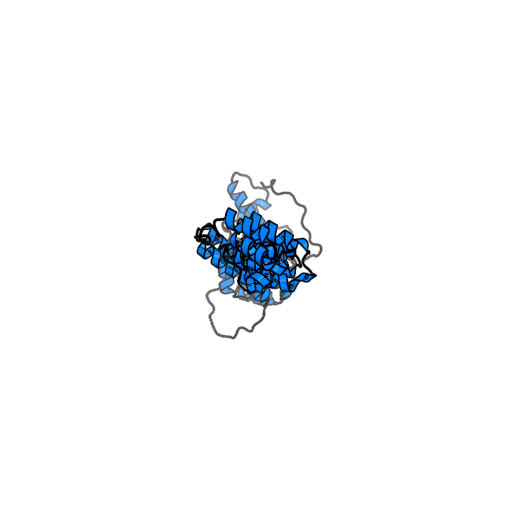562 1.00 90.44 206 PRO A CA 1
ATOM 1672 C C . PRO A 1 206 ? -4.297 2.409 17.340 1.00 90.44 206 PRO A C 1
ATOM 1674 O O . PRO A 1 206 ? -3.579 1.724 18.077 1.00 90.44 206 PRO A O 1
ATOM 1677 N N . GLU A 1 207 ? -5.588 2.130 17.164 1.00 86.56 207 GLU A N 1
ATOM 1678 C CA . GLU A 1 207 ? -6.288 0.986 17.747 1.00 86.56 207 GLU A CA 1
ATOM 1679 C C . GLU A 1 207 ? -5.836 -0.331 17.114 1.00 86.56 207 GLU A C 1
ATOM 1681 O O . GLU A 1 207 ? -5.533 -1.280 17.845 1.00 86.56 207 GLU A O 1
ATOM 1686 N N . ALA A 1 208 ? -5.698 -0.376 15.786 1.00 92.50 208 ALA A N 1
ATOM 1687 C CA . ALA A 1 208 ? -5.143 -1.526 15.076 1.00 92.50 208 ALA A CA 1
ATOM 1688 C C . ALA A 1 208 ? -3.751 -1.892 15.612 1.00 92.50 208 ALA A C 1
ATOM 1690 O O . ALA A 1 208 ? -3.480 -3.049 15.939 1.00 92.50 208 ALA A O 1
ATOM 1691 N N . LEU A 1 209 ? -2.888 -0.891 15.819 1.00 92.88 209 LEU A N 1
ATOM 1692 C CA . LEU A 1 209 ? -1.520 -1.092 16.295 1.00 92.88 209 LEU A CA 1
ATOM 1693 C C . LEU A 1 209 ? -1.505 -1.717 17.690 1.00 92.88 209 LEU A C 1
ATOM 1695 O O . LEU A 1 209 ? -0.650 -2.550 17.995 1.00 92.88 209 LEU A O 1
ATOM 1699 N N . ARG A 1 210 ? -2.445 -1.320 18.555 1.00 86.69 210 ARG A N 1
ATOM 1700 C CA . ARG A 1 210 ? -2.614 -1.947 19.871 1.00 86.69 210 ARG A CA 1
ATOM 1701 C C . ARG A 1 210 ? -3.036 -3.403 19.731 1.00 86.69 210 ARG A C 1
ATOM 1703 O O . ARG A 1 210 ? -2.450 -4.241 20.407 1.00 86.69 210 ARG A O 1
ATOM 1710 N N . CYS A 1 211 ? -3.986 -3.700 18.846 1.00 87.25 211 CYS A N 1
ATOM 1711 C CA . CYS A 1 211 ? -4.455 -5.063 18.610 1.00 87.25 211 CYS A CA 1
ATOM 1712 C C . CYS A 1 211 ? -3.313 -5.985 18.160 1.00 87.25 211 CYS A C 1
ATOM 1714 O O . CYS A 1 211 ? -3.107 -7.034 18.765 1.00 87.25 211 CYS A O 1
ATOM 1716 N N . PHE A 1 212 ? -2.502 -5.568 17.182 1.00 92.12 212 PHE A N 1
ATOM 1717 C CA . PHE A 1 212 ? -1.368 -6.375 16.713 1.00 92.12 212 PHE A CA 1
ATOM 1718 C C . PHE A 1 212 ? -0.239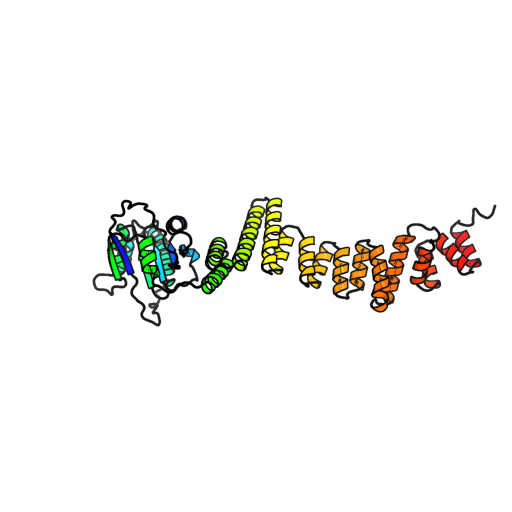 -6.497 17.743 1.00 92.12 212 PHE A C 1
ATOM 1720 O O . PHE A 1 212 ? 0.389 -7.548 17.840 1.00 92.12 212 PHE A O 1
ATOM 1727 N N . LYS A 1 213 ? -0.020 -5.472 18.582 1.00 89.50 213 LYS A N 1
ATOM 1728 C CA . LYS A 1 213 ? 0.885 -5.576 19.741 1.00 89.50 213 LYS A CA 1
ATOM 1729 C C . LYS A 1 213 ? 0.396 -6.604 20.759 1.00 89.50 213 LYS A C 1
ATOM 1731 O O . LYS A 1 213 ? 1.209 -7.367 21.263 1.00 89.50 213 LYS A O 1
ATOM 1736 N N . CYS A 1 214 ? -0.906 -6.640 21.043 1.00 83.00 214 CYS A N 1
ATOM 1737 C CA . CYS A 1 214 ? -1.511 -7.650 21.914 1.00 83.00 214 CYS A CA 1
ATOM 1738 C C . CYS A 1 214 ? -1.499 -9.052 21.286 1.00 83.00 214 CYS A C 1
ATOM 1740 O O . CYS A 1 214 ? -1.432 -10.036 22.012 1.00 83.00 214 CYS A O 1
ATOM 1742 N N . ALA A 1 215 ? -1.545 -9.148 19.956 1.00 87.12 215 ALA A N 1
ATOM 1743 C CA . ALA A 1 215 ? -1.416 -10.411 19.234 1.00 87.12 215 ALA A CA 1
ATOM 1744 C C . ALA A 1 215 ? 0.025 -10.937 19.129 1.00 87.12 215 ALA A C 1
ATOM 1746 O O . ALA A 1 215 ? 0.191 -12.072 18.677 1.00 87.12 215 ALA A O 1
ATOM 1747 N N . GLU A 1 216 ? 1.020 -10.114 19.487 1.00 89.75 216 GLU A N 1
ATOM 1748 C CA . GLU A 1 216 ? 2.450 -10.326 19.215 1.00 89.75 216 GLU A CA 1
ATOM 1749 C C . GLU A 1 216 ? 2.741 -10.583 17.726 1.00 89.75 216 GLU A C 1
ATOM 1751 O O . GLU A 1 216 ? 3.576 -11.410 17.368 1.00 89.75 216 GLU A O 1
ATOM 1756 N N . ASP A 1 217 ? 2.037 -9.863 16.847 1.00 93.00 217 ASP A N 1
ATOM 1757 C CA . ASP A 1 217 ? 2.125 -10.014 15.394 1.00 93.00 217 ASP A CA 1
ATOM 1758 C C . ASP A 1 217 ? 3.046 -8.941 14.774 1.00 93.00 217 ASP A C 1
ATOM 1760 O O . ASP A 1 217 ? 2.614 -7.796 14.584 1.00 93.00 217 ASP A O 1
ATOM 1764 N N . PRO A 1 218 ? 4.318 -9.262 14.460 1.00 95.62 218 PRO A N 1
ATOM 1765 C CA . PRO A 1 218 ? 5.265 -8.291 13.916 1.00 95.62 218 PRO A CA 1
ATOM 1766 C C . PRO A 1 218 ? 4.866 -7.779 12.525 1.00 95.62 218 PRO A C 1
ATOM 1768 O O . PRO A 1 218 ? 5.097 -6.602 12.227 1.00 95.62 218 PRO A O 1
ATOM 1771 N N . ASP A 1 219 ? 4.234 -8.616 11.700 1.00 95.69 219 ASP A N 1
ATOM 1772 C CA . ASP A 1 219 ? 3.814 -8.243 10.348 1.00 95.69 219 ASP A CA 1
ATOM 1773 C C . ASP A 1 219 ? 2.629 -7.275 10.424 1.00 95.69 219 ASP A C 1
ATOM 1775 O O . ASP A 1 219 ? 2.654 -6.213 9.802 1.00 95.69 219 ASP A O 1
ATOM 1779 N N . GLY A 1 220 ? 1.641 -7.567 11.276 1.00 95.44 220 GLY A N 1
ATOM 1780 C CA . GLY A 1 220 ? 0.517 -6.668 11.550 1.00 95.44 220 GLY A CA 1
ATOM 1781 C C . GLY A 1 220 ? 0.940 -5.323 12.160 1.00 95.44 220 GLY A C 1
ATOM 1782 O O . GLY A 1 220 ? 0.436 -4.264 11.771 1.00 95.44 220 GLY A O 1
ATOM 1783 N N . ILE A 1 221 ? 1.928 -5.328 13.065 1.00 96.75 221 ILE A N 1
ATOM 1784 C CA . ILE A 1 221 ? 2.529 -4.099 13.616 1.00 96.75 221 ILE A CA 1
ATOM 1785 C C . ILE A 1 221 ? 3.180 -3.273 12.502 1.00 96.75 221 ILE A C 1
ATOM 1787 O O . ILE A 1 221 ? 2.967 -2.062 12.427 1.00 96.75 221 ILE A O 1
ATOM 1791 N N . THR A 1 222 ? 3.964 -3.916 11.637 1.00 97.75 222 THR A N 1
ATOM 1792 C CA . THR A 1 222 ? 4.666 -3.248 10.533 1.00 97.75 222 THR A CA 1
ATOM 1793 C C . THR A 1 222 ? 3.682 -2.683 9.514 1.00 97.75 222 THR A C 1
ATOM 1795 O O . THR A 1 222 ? 3.811 -1.524 9.121 1.00 97.75 222 THR A O 1
ATOM 1798 N N . LEU A 1 223 ? 2.649 -3.454 9.162 1.00 97.44 223 LEU A N 1
ATOM 1799 C CA . LEU A 1 223 ? 1.565 -3.028 8.280 1.00 97.44 223 LEU A CA 1
ATOM 1800 C C . LEU A 1 223 ? 0.849 -1.795 8.838 1.00 97.44 223 LEU A C 1
ATOM 1802 O O . LEU A 1 223 ? 0.625 -0.826 8.118 1.00 97.44 223 LEU A O 1
ATOM 1806 N N . THR A 1 224 ? 0.520 -1.806 10.129 1.00 97.38 224 THR A N 1
ATOM 1807 C CA . THR A 1 224 ? -0.181 -0.681 10.754 1.00 97.38 224 THR A CA 1
ATOM 1808 C C . THR A 1 224 ? 0.696 0.562 10.830 1.00 97.38 224 THR A C 1
ATOM 1810 O O . THR A 1 224 ? 0.238 1.659 10.526 1.00 97.38 224 THR A O 1
ATOM 1813 N N . ASN A 1 225 ? 1.976 0.405 11.178 1.00 97.81 225 ASN A N 1
ATOM 1814 C CA . ASN A 1 225 ? 2.923 1.518 11.149 1.00 97.81 225 ASN A CA 1
ATOM 1815 C C . ASN A 1 225 ? 3.054 2.106 9.735 1.00 97.81 225 ASN A C 1
ATOM 1817 O O . ASN A 1 225 ? 3.158 3.321 9.608 1.00 97.81 225 ASN A O 1
ATOM 1821 N N . ALA A 1 226 ? 2.995 1.279 8.683 1.00 97.88 226 ALA A N 1
ATOM 1822 C CA . ALA A 1 226 ? 3.004 1.758 7.301 1.00 97.88 226 ALA A CA 1
ATOM 1823 C C . ALA A 1 226 ? 1.816 2.689 7.010 1.00 97.88 226 ALA A C 1
ATOM 1825 O O . ALA A 1 226 ? 2.012 3.769 6.454 1.00 97.88 226 ALA A O 1
ATOM 1826 N N . TYR A 1 227 ? 0.609 2.311 7.444 1.00 97.69 227 TYR A N 1
ATOM 1827 C CA . TYR A 1 227 ? -0.587 3.149 7.313 1.00 97.69 227 TYR A CA 1
ATOM 1828 C C . TYR A 1 227 ? -0.514 4.437 8.141 1.00 97.69 227 TYR A C 1
ATOM 1830 O O . TYR A 1 227 ? -0.838 5.503 7.623 1.00 97.69 227 TYR A O 1
ATOM 1838 N N . ILE A 1 228 ? -0.030 4.371 9.385 1.00 97.62 228 ILE A N 1
ATOM 1839 C CA . ILE A 1 228 ? 0.172 5.565 10.226 1.00 97.62 228 ILE A CA 1
ATOM 1840 C C . ILE A 1 228 ? 1.140 6.534 9.539 1.00 97.62 228 ILE A C 1
ATOM 1842 O O . ILE A 1 228 ? 0.858 7.722 9.421 1.00 97.62 228 ILE A O 1
ATOM 1846 N N . THR A 1 229 ? 2.268 6.034 9.028 1.00 97.50 229 THR A N 1
ATOM 1847 C CA . THR A 1 229 ? 3.239 6.871 8.311 1.00 97.50 229 THR A CA 1
ATOM 1848 C C . THR A 1 229 ? 2.653 7.439 7.007 1.00 97.50 229 THR A C 1
ATOM 1850 O O . THR A 1 229 ? 2.949 8.578 6.648 1.00 97.50 229 THR A O 1
ATOM 1853 N N . GLU A 1 230 ? 1.800 6.692 6.296 1.00 97.44 230 GLU A N 1
ATOM 1854 C CA . GLU A 1 230 ? 1.061 7.202 5.128 1.00 97.44 230 GLU A CA 1
ATOM 1855 C C . GLU A 1 230 ? 0.138 8.374 5.520 1.00 97.44 230 GLU A C 1
ATOM 1857 O O . GLU A 1 230 ? 0.154 9.410 4.849 1.00 97.44 230 GLU A O 1
ATOM 1862 N N . GLU A 1 231 ? -0.607 8.256 6.623 1.00 96.50 231 GLU A N 1
ATOM 1863 C CA . GLU A 1 231 ? -1.498 9.300 7.156 1.00 96.50 231 GLU A CA 1
ATOM 1864 C C . GLU A 1 231 ? -0.735 10.551 7.623 1.00 96.50 231 GLU A C 1
ATOM 1866 O O . GLU A 1 231 ? -1.145 11.682 7.337 1.00 96.50 231 GLU A O 1
ATOM 1871 N N . GLU A 1 232 ? 0.417 10.375 8.274 1.00 96.19 232 GLU A N 1
ATOM 1872 C CA . GLU A 1 232 ? 1.329 11.473 8.614 1.00 96.19 232 GLU A CA 1
ATOM 1873 C C . GLU A 1 232 ? 1.798 12.214 7.354 1.00 96.19 232 GLU A C 1
ATOM 1875 O O . GLU A 1 232 ? 1.810 13.449 7.320 1.00 96.19 232 GLU A O 1
ATOM 1880 N N . GLY A 1 233 ? 2.122 11.472 6.289 1.00 96.50 233 GLY A N 1
ATOM 1881 C CA . GLY A 1 233 ? 2.488 12.029 4.988 1.00 96.50 233 GLY A CA 1
ATOM 1882 C C . GLY A 1 233 ? 1.356 12.825 4.337 1.00 96.50 233 GLY A C 1
ATOM 1883 O O . GLY A 1 233 ? 1.584 13.934 3.845 1.00 96.50 233 GLY A O 1
ATOM 1884 N N . LEU A 1 234 ? 0.125 12.305 4.378 1.00 95.88 234 LEU A N 1
ATOM 1885 C CA . LEU A 1 234 ? -1.070 13.009 3.899 1.00 95.88 234 LEU A CA 1
ATOM 1886 C C . LEU A 1 234 ? -1.305 14.302 4.689 1.00 95.88 234 LEU A C 1
ATOM 1888 O O . LEU A 1 234 ? -1.402 15.376 4.097 1.00 95.88 234 LEU A O 1
ATOM 1892 N N . THR A 1 235 ? -1.265 14.221 6.017 1.00 96.06 235 THR A N 1
ATOM 1893 C CA . THR A 1 235 ? -1.446 15.370 6.912 1.00 96.06 235 THR A CA 1
ATOM 1894 C C . THR A 1 235 ? -0.378 16.444 6.686 1.00 96.06 235 THR A C 1
ATOM 1896 O O . THR A 1 235 ? -0.675 17.641 6.660 1.00 96.06 235 THR A O 1
ATOM 1899 N N . ALA A 1 236 ? 0.885 16.045 6.506 1.00 95.50 236 ALA A N 1
ATOM 1900 C CA . ALA A 1 236 ? 1.973 16.966 6.196 1.00 95.50 236 ALA A CA 1
ATOM 1901 C C . ALA A 1 236 ? 1.759 17.663 4.844 1.00 95.50 236 ALA A C 1
ATOM 1903 O O . ALA A 1 236 ? 2.019 18.864 4.726 1.00 95.50 236 ALA A O 1
ATOM 1904 N N . ARG A 1 237 ? 1.248 16.936 3.842 1.00 94.69 237 ARG A N 1
ATOM 1905 C CA . ARG A 1 237 ? 0.936 17.487 2.520 1.00 94.69 237 ARG A CA 1
ATOM 1906 C C . ARG A 1 237 ? -0.196 18.507 2.583 1.00 94.69 237 ARG A C 1
ATOM 1908 O O . ARG A 1 237 ? -0.044 19.585 2.014 1.00 94.69 237 ARG A O 1
ATOM 1915 N N . ASP A 1 238 ? -1.258 18.216 3.327 1.00 95.12 238 ASP A N 1
ATOM 1916 C CA . ASP A 1 238 ? -2.399 19.124 3.504 1.00 95.12 238 ASP A CA 1
ATOM 1917 C C . ASP A 1 238 ? -2.001 20.417 4.232 1.00 95.12 238 ASP A C 1
ATOM 1919 O O . ASP A 1 238 ? -2.521 21.495 3.949 1.00 95.12 238 ASP A O 1
ATOM 1923 N N . ARG A 1 239 ? -1.003 20.337 5.120 1.00 95.25 239 ARG A N 1
ATOM 1924 C CA . ARG A 1 239 ? -0.385 21.501 5.780 1.00 95.25 239 ARG A CA 1
ATOM 1925 C C . ARG A 1 239 ? 0.623 22.256 4.899 1.00 95.25 239 ARG A C 1
ATOM 1927 O O . ARG A 1 239 ? 1.168 23.265 5.338 1.00 95.25 239 ARG A O 1
ATOM 1934 N N . GLY A 1 240 ? 0.896 21.783 3.682 1.00 93.44 240 GLY A N 1
ATOM 1935 C CA . GLY A 1 240 ? 1.828 22.396 2.729 1.00 93.44 240 GLY A CA 1
ATOM 1936 C C . GLY A 1 240 ? 3.294 21.960 2.865 1.00 93.44 240 GLY A C 1
ATOM 1937 O O . GLY A 1 240 ? 4.146 22.421 2.102 1.00 93.44 240 GLY A O 1
ATOM 1938 N N . PHE A 1 241 ? 3.624 21.038 3.775 1.00 94.56 241 PHE A N 1
ATOM 1939 C CA . PHE A 1 241 ? 4.991 20.550 4.000 1.00 94.56 241 PHE A CA 1
ATOM 1940 C C . PHE A 1 241 ? 5.372 19.423 3.027 1.00 94.56 241 PHE A C 1
ATOM 1942 O O . PHE A 1 241 ? 5.598 18.279 3.417 1.00 94.56 241 PHE A O 1
ATOM 1949 N N . SER A 1 242 ? 5.482 19.754 1.739 1.00 92.81 242 SER A N 1
ATOM 1950 C CA . SER A 1 242 ? 5.659 18.765 0.657 1.00 92.81 242 SER A CA 1
ATOM 1951 C C . SER A 1 242 ? 6.908 17.883 0.803 1.00 92.81 242 SER A C 1
ATOM 1953 O O . SER A 1 242 ? 6.851 16.685 0.555 1.00 92.81 242 SER A O 1
ATOM 1955 N N . GLN A 1 243 ? 8.042 18.443 1.235 1.00 93.88 243 GLN A N 1
ATOM 1956 C CA . GLN A 1 243 ? 9.275 17.659 1.408 1.00 93.88 243 GLN A CA 1
ATOM 1957 C C . GLN A 1 243 ? 9.153 16.634 2.542 1.00 93.88 243 GLN A C 1
ATOM 1959 O O . GLN A 1 243 ? 9.593 15.498 2.393 1.00 93.88 243 GLN A O 1
ATOM 1964 N N . VAL A 1 244 ? 8.520 17.023 3.651 1.00 95.06 244 VAL A N 1
ATOM 1965 C CA . VAL A 1 244 ? 8.277 16.141 4.800 1.00 95.06 244 VAL A CA 1
ATOM 1966 C C . VAL A 1 244 ? 7.288 15.045 4.412 1.00 95.06 244 VAL A C 1
ATOM 1968 O O . VAL A 1 244 ? 7.555 13.871 4.651 1.00 95.06 244 VAL A O 1
ATOM 1971 N N . ALA A 1 245 ? 6.208 15.406 3.714 1.00 96.31 245 ALA A N 1
ATOM 1972 C CA . ALA A 1 245 ? 5.246 14.447 3.179 1.00 96.31 245 ALA A CA 1
ATOM 1973 C C . ALA A 1 245 ? 5.915 13.385 2.293 1.00 96.31 245 ALA A C 1
ATOM 1975 O O . ALA A 1 245 ? 5.668 12.193 2.461 1.00 96.31 245 ALA A O 1
ATOM 1976 N N . ASN A 1 246 ? 6.817 13.798 1.396 1.00 96.06 246 ASN A N 1
ATOM 1977 C CA . ASN A 1 246 ? 7.532 12.872 0.518 1.00 96.06 246 ASN A CA 1
ATOM 1978 C C . ASN A 1 246 ? 8.394 11.869 1.294 1.00 96.06 246 ASN A C 1
ATOM 1980 O O . ASN A 1 246 ? 8.425 10.693 0.934 1.00 96.06 246 ASN A O 1
ATOM 1984 N N . LEU A 1 247 ? 9.063 12.311 2.364 1.00 96.56 247 LEU A N 1
ATOM 1985 C CA . LEU A 1 247 ? 9.844 11.425 3.230 1.00 96.56 247 LEU A CA 1
ATOM 1986 C C . LEU A 1 247 ? 8.951 10.399 3.934 1.00 96.56 247 LEU A C 1
ATOM 1988 O O . LEU A 1 247 ? 9.278 9.214 3.916 1.00 96.56 247 LEU A O 1
ATOM 1992 N N . HIS A 1 248 ? 7.804 10.827 4.470 1.00 97.94 248 HIS A N 1
ATOM 1993 C CA . HIS A 1 248 ? 6.828 9.911 5.065 1.00 97.94 248 HIS A CA 1
ATOM 1994 C C . HIS A 1 248 ? 6.306 8.898 4.040 1.00 97.94 248 HIS A C 1
ATOM 1996 O O . HIS A 1 248 ? 6.293 7.706 4.323 1.00 97.94 248 HIS A O 1
ATOM 2002 N N . PHE A 1 249 ? 5.964 9.311 2.815 1.00 98.06 249 PHE A N 1
ATOM 2003 C CA . PHE A 1 249 ? 5.532 8.362 1.784 1.00 98.06 249 PHE A CA 1
ATOM 2004 C C . PHE A 1 249 ? 6.628 7.360 1.396 1.00 98.06 249 PHE A C 1
ATOM 2006 O O . PHE A 1 249 ? 6.347 6.180 1.190 1.00 98.06 249 PHE A O 1
ATOM 2013 N N . ILE A 1 250 ? 7.887 7.794 1.323 1.00 97.38 250 ILE A N 1
ATOM 2014 C CA . ILE A 1 250 ? 9.018 6.892 1.074 1.00 97.38 250 ILE A CA 1
ATOM 2015 C C . ILE A 1 250 ? 9.170 5.882 2.221 1.00 97.38 250 ILE A C 1
ATOM 2017 O O . ILE A 1 250 ? 9.295 4.686 1.963 1.00 97.38 250 ILE A O 1
ATOM 2021 N N . GLN A 1 251 ? 9.089 6.339 3.469 1.00 97.75 251 GLN A N 1
ATOM 2022 C CA . GLN A 1 251 ? 9.168 5.476 4.646 1.00 97.75 251 GLN A CA 1
ATOM 2023 C C . GLN A 1 251 ? 7.986 4.495 4.724 1.00 97.75 251 GLN A C 1
ATOM 2025 O O . GLN A 1 251 ? 8.192 3.305 4.956 1.00 97.75 251 GLN A O 1
ATOM 2030 N N . ALA A 1 252 ? 6.760 4.959 4.467 1.00 98.06 252 ALA A N 1
ATOM 2031 C CA . ALA A 1 252 ? 5.568 4.117 4.400 1.00 98.06 252 ALA A CA 1
ATOM 2032 C C . ALA A 1 252 ? 5.712 3.044 3.315 1.00 98.06 252 ALA A C 1
ATOM 2034 O O . ALA A 1 252 ? 5.401 1.878 3.550 1.00 98.06 252 ALA A O 1
ATOM 2035 N N . SER A 1 253 ? 6.266 3.403 2.148 1.00 98.19 253 SER A N 1
ATOM 2036 C CA . SER A 1 253 ? 6.576 2.428 1.102 1.00 98.19 253 SER A CA 1
ATOM 2037 C C . SER A 1 253 ? 7.509 1.330 1.597 1.00 98.19 253 SER A C 1
ATOM 2039 O O . SER A 1 253 ? 7.284 0.174 1.249 1.00 98.19 253 SER A O 1
ATOM 2041 N N . ASP A 1 254 ? 8.565 1.666 2.335 1.00 97.50 254 ASP A N 1
ATOM 2042 C CA . ASP A 1 254 ? 9.528 0.670 2.811 1.00 97.50 254 ASP A CA 1
ATOM 2043 C C . ASP A 1 254 ? 8.901 -0.288 3.824 1.00 97.50 254 ASP A C 1
ATOM 2045 O O . ASP A 1 254 ? 9.171 -1.487 3.782 1.00 97.50 254 ASP A O 1
ATOM 2049 N N . LEU A 1 255 ? 8.003 0.212 4.674 1.00 98.00 255 LEU A N 1
ATOM 2050 C CA . LEU A 1 255 ? 7.229 -0.620 5.595 1.00 98.00 255 LEU A CA 1
ATOM 2051 C C . LEU A 1 255 ? 6.236 -1.525 4.846 1.00 98.00 255 LEU A C 1
ATOM 2053 O O . LEU A 1 255 ? 6.171 -2.719 5.129 1.00 98.00 255 LEU A O 1
ATOM 2057 N N . PHE A 1 256 ? 5.524 -1.008 3.837 1.00 97.94 256 PHE A N 1
ATOM 2058 C CA . PHE A 1 256 ? 4.628 -1.825 3.008 1.00 97.94 256 PHE A CA 1
ATOM 2059 C C . PHE A 1 256 ? 5.368 -2.924 2.234 1.00 97.94 256 PHE A C 1
ATOM 2061 O O . PHE A 1 256 ? 4.825 -4.015 2.061 1.00 97.94 256 PHE A O 1
ATOM 2068 N N . LEU A 1 257 ? 6.608 -2.676 1.799 1.00 96.38 257 LEU A N 1
ATOM 2069 C CA . LEU A 1 257 ? 7.439 -3.702 1.163 1.00 96.38 257 LEU A CA 1
ATOM 2070 C C . LEU A 1 257 ? 7.821 -4.824 2.125 1.00 96.38 257 LEU A C 1
ATOM 2072 O O . LEU A 1 257 ? 7.817 -5.981 1.713 1.00 96.38 257 LEU A O 1
ATOM 2076 N N . GLN A 1 258 ? 8.129 -4.503 3.386 1.00 96.06 258 GLN A N 1
ATOM 2077 C CA . GLN A 1 258 ? 8.490 -5.509 4.392 1.00 96.06 258 GLN A CA 1
ATOM 2078 C C . GLN A 1 258 ? 7.362 -6.520 4.620 1.00 96.06 258 GLN A C 1
ATOM 2080 O O . GLN A 1 258 ? 7.636 -7.704 4.775 1.00 96.06 258 GLN A O 1
ATOM 2085 N N . VAL A 1 259 ? 6.107 -6.070 4.555 1.00 95.56 259 VAL A N 1
ATOM 2086 C CA . VAL A 1 259 ? 4.912 -6.922 4.705 1.00 95.56 259 VAL A CA 1
ATOM 2087 C C . VAL A 1 259 ? 4.388 -7.489 3.377 1.00 95.56 259 VAL A C 1
ATOM 2089 O O . VAL A 1 259 ? 3.296 -8.047 3.325 1.00 95.56 259 VAL A O 1
ATOM 2092 N N . GLY A 1 260 ? 5.129 -7.329 2.273 1.00 93.88 260 GLY A N 1
ATOM 2093 C CA . GLY A 1 260 ? 4.763 -7.872 0.958 1.00 93.88 260 GLY A CA 1
ATOM 2094 C C . GLY A 1 260 ? 3.641 -7.124 0.221 1.00 93.88 260 GLY A C 1
ATOM 2095 O O . GLY A 1 260 ? 3.165 -7.593 -0.813 1.00 93.88 260 GLY A O 1
ATOM 2096 N N . SER A 1 261 ? 3.226 -5.945 0.693 1.00 95.06 261 SER A N 1
ATOM 2097 C CA . SER A 1 261 ? 2.176 -5.134 0.063 1.00 95.06 261 SER A CA 1
ATOM 2098 C C . SER A 1 261 ? 2.736 -4.259 -1.067 1.00 95.06 261 SER A C 1
ATOM 2100 O O . SER A 1 261 ? 2.901 -3.042 -0.950 1.00 95.06 261 SER A O 1
ATOM 2102 N N . ILE A 1 262 ? 3.046 -4.898 -2.200 1.00 96.06 262 ILE A N 1
ATOM 2103 C CA . ILE A 1 262 ? 3.726 -4.266 -3.346 1.00 96.06 262 ILE A CA 1
ATOM 2104 C C . ILE A 1 262 ? 2.905 -3.106 -3.929 1.00 96.06 262 ILE A C 1
ATOM 2106 O O . ILE A 1 262 ? 3.451 -2.039 -4.206 1.00 96.06 262 ILE A O 1
ATOM 2110 N N . ALA A 1 263 ? 1.591 -3.286 -4.098 1.00 95.81 263 ALA A N 1
ATOM 2111 C CA . ALA A 1 263 ? 0.726 -2.275 -4.711 1.00 95.81 263 ALA A CA 1
ATOM 2112 C C . ALA A 1 263 ? 0.715 -0.964 -3.906 1.00 95.81 263 ALA A C 1
ATOM 2114 O O . ALA A 1 263 ? 0.913 0.117 -4.468 1.00 95.81 263 ALA A O 1
ATOM 2115 N N . LYS A 1 264 ? 0.564 -1.069 -2.579 1.00 96.44 264 LYS A N 1
ATOM 2116 C CA . LYS A 1 264 ? 0.621 0.076 -1.664 1.00 96.44 264 LYS A CA 1
ATOM 2117 C C . LYS A 1 264 ? 2.007 0.711 -1.637 1.00 96.44 264 LYS A C 1
ATOM 2119 O O . LYS A 1 264 ? 2.110 1.927 -1.763 1.00 96.44 264 LYS A O 1
ATOM 2124 N N . ALA A 1 265 ? 3.074 -0.086 -1.587 1.00 97.44 265 ALA A N 1
ATOM 2125 C CA . ALA A 1 265 ? 4.436 0.439 -1.645 1.00 97.44 265 ALA A CA 1
ATOM 2126 C C . ALA A 1 265 ? 4.689 1.291 -2.903 1.00 97.44 265 ALA A C 1
ATOM 2128 O O . ALA A 1 265 ? 5.195 2.412 -2.819 1.00 97.44 265 ALA A O 1
ATOM 2129 N N . VAL A 1 266 ? 4.275 0.799 -4.073 1.00 97.06 266 VAL A N 1
ATOM 2130 C CA . VAL A 1 266 ? 4.393 1.527 -5.346 1.00 97.06 266 VAL A CA 1
ATOM 2131 C C . VAL A 1 266 ? 3.569 2.815 -5.326 1.00 97.06 266 VAL A C 1
ATOM 2133 O O . VAL A 1 266 ? 4.055 3.854 -5.777 1.00 97.06 266 VAL A O 1
ATOM 2136 N N . GLN A 1 267 ? 2.346 2.776 -4.790 1.00 96.94 267 GLN A N 1
ATOM 2137 C CA . GLN A 1 267 ? 1.504 3.964 -4.631 1.00 96.94 267 GLN A CA 1
ATOM 2138 C C . GLN A 1 267 ? 2.187 5.021 -3.753 1.00 96.94 267 GLN A C 1
ATOM 2140 O O . GLN A 1 267 ? 2.248 6.188 -4.144 1.00 96.94 267 GLN A O 1
ATOM 2145 N N . CYS A 1 268 ? 2.760 4.619 -2.618 1.00 97.50 268 CYS A N 1
ATOM 2146 C CA . CYS A 1 268 ? 3.489 5.517 -1.731 1.00 97.50 268 CYS A CA 1
ATOM 2147 C C . CYS A 1 268 ? 4.747 6.093 -2.408 1.00 97.50 268 CYS A C 1
ATOM 2149 O O . CYS A 1 268 ? 4.950 7.304 -2.369 1.00 97.50 268 CYS A O 1
ATOM 2151 N N . ARG A 1 269 ? 5.548 5.295 -3.135 1.00 97.12 269 ARG A N 1
ATOM 2152 C CA . ARG A 1 269 ? 6.693 5.829 -3.908 1.00 97.12 269 ARG A CA 1
ATOM 2153 C C . ARG A 1 269 ? 6.277 6.870 -4.939 1.00 97.12 269 ARG A C 1
ATOM 2155 O O . ARG A 1 269 ? 6.921 7.913 -5.037 1.00 97.12 269 ARG A O 1
ATOM 2162 N N . LYS A 1 270 ? 5.187 6.617 -5.674 1.00 95.75 270 LYS A N 1
ATOM 2163 C CA . LYS A 1 270 ? 4.619 7.589 -6.621 1.00 95.75 270 LYS A CA 1
ATOM 2164 C C . LYS A 1 270 ? 4.189 8.871 -5.904 1.00 95.75 270 LYS A C 1
ATOM 2166 O O . LYS A 1 270 ? 4.543 9.956 -6.355 1.00 95.75 270 LYS A O 1
ATOM 2171 N N . ALA A 1 271 ? 3.485 8.750 -4.776 1.00 95.12 271 ALA A N 1
ATOM 2172 C CA . ALA A 1 271 ? 3.038 9.891 -3.977 1.00 95.12 271 ALA A CA 1
ATOM 2173 C C . ALA A 1 271 ? 4.203 10.716 -3.404 1.00 95.12 271 ALA A C 1
ATOM 2175 O O . ALA A 1 271 ? 4.100 11.938 -3.346 1.00 95.12 271 ALA A O 1
ATOM 2176 N N . GLY A 1 272 ? 5.313 10.067 -3.037 1.00 94.75 272 GLY A N 1
ATOM 2177 C CA . GLY A 1 272 ? 6.539 10.721 -2.570 1.00 94.75 272 GLY A CA 1
ATOM 2178 C C . GLY A 1 272 ? 7.440 11.281 -3.678 1.00 94.75 272 GLY A C 1
ATOM 2179 O O . GLY A 1 272 ? 8.503 11.821 -3.378 1.00 94.75 272 GLY A O 1
ATOM 2180 N N . GLY A 1 273 ? 7.052 11.150 -4.952 1.00 93.88 273 GLY A N 1
ATOM 2181 C CA . GLY A 1 273 ? 7.825 11.626 -6.104 1.00 93.88 273 GLY A CA 1
ATOM 2182 C C . GLY A 1 273 ? 8.998 10.727 -6.519 1.00 93.88 273 GLY A C 1
ATOM 2183 O O . GLY A 1 273 ? 9.706 11.052 -7.472 1.00 93.88 273 GLY A O 1
ATOM 2184 N N . ASP A 1 274 ? 9.198 9.579 -5.867 1.00 95.44 274 ASP A N 1
ATOM 2185 C CA . ASP A 1 274 ? 10.239 8.604 -6.211 1.00 95.44 274 ASP A CA 1
ATOM 2186 C C . ASP A 1 274 ? 9.743 7.613 -7.275 1.00 95.44 274 ASP A C 1
ATOM 2188 O O . ASP A 1 274 ? 9.563 6.411 -7.056 1.00 95.44 274 ASP A O 1
ATOM 2192 N N . LEU A 1 275 ? 9.509 8.142 -8.475 1.00 95.19 275 LEU A N 1
ATOM 2193 C CA . LEU A 1 275 ? 9.030 7.364 -9.616 1.00 95.19 275 LEU A CA 1
ATOM 2194 C C . LEU A 1 275 ? 10.035 6.286 -10.050 1.00 95.19 275 LEU A C 1
ATOM 2196 O O . LEU A 1 275 ? 9.641 5.196 -10.466 1.00 95.19 275 LEU A O 1
ATOM 2200 N N . LYS A 1 276 ? 11.339 6.554 -9.906 1.00 94.81 276 LYS A N 1
ATOM 2201 C CA . LYS A 1 276 ? 12.391 5.575 -10.203 1.00 94.81 276 LYS A CA 1
ATOM 2202 C C . LYS A 1 276 ? 12.363 4.407 -9.217 1.00 94.81 276 LYS A C 1
ATOM 2204 O O . LYS A 1 276 ? 12.460 3.256 -9.646 1.00 94.81 276 LYS A O 1
ATOM 2209 N N . GLY A 1 277 ? 12.185 4.680 -7.925 1.00 94.88 277 GLY A N 1
ATOM 2210 C CA . GLY A 1 277 ? 11.975 3.651 -6.911 1.00 94.88 277 GLY A CA 1
ATOM 2211 C C . GLY A 1 277 ? 10.725 2.816 -7.182 1.00 94.88 277 GLY A C 1
ATOM 2212 O O . GLY A 1 277 ? 10.797 1.591 -7.113 1.00 94.88 277 GLY A O 1
ATOM 2213 N N . ALA A 1 278 ? 9.617 3.447 -7.585 1.00 96.38 278 ALA A N 1
ATOM 2214 C CA . ALA A 1 278 ? 8.381 2.750 -7.949 1.00 96.38 278 ALA A CA 1
ATOM 2215 C C . ALA A 1 278 ? 8.580 1.747 -9.104 1.00 96.38 278 ALA A C 1
ATOM 2217 O O . ALA A 1 278 ? 8.142 0.600 -9.010 1.00 96.38 278 ALA A O 1
ATOM 2218 N N . VAL A 1 279 ? 9.285 2.150 -10.169 1.00 96.06 279 VAL A N 1
ATOM 2219 C CA . VAL A 1 279 ? 9.626 1.262 -11.299 1.00 96.06 279 VAL A CA 1
ATOM 2220 C C . VAL A 1 279 ? 10.492 0.093 -10.840 1.00 96.06 279 VAL A C 1
ATOM 2222 O O . VAL A 1 279 ? 10.234 -1.047 -11.225 1.00 96.06 279 VAL A O 1
ATOM 2225 N N . ARG A 1 280 ? 11.500 0.362 -10.002 1.00 95.25 280 ARG A N 1
ATOM 2226 C CA . ARG A 1 280 ? 12.388 -0.680 -9.476 1.00 95.25 280 ARG A CA 1
ATOM 2227 C C . ARG A 1 280 ? 11.616 -1.709 -8.653 1.00 95.25 280 ARG A C 1
ATOM 2229 O O . ARG A 1 280 ? 11.768 -2.895 -8.901 1.00 95.25 280 ARG A O 1
ATOM 2236 N N . ILE A 1 281 ? 10.740 -1.263 -7.752 1.00 95.81 281 ILE A N 1
ATOM 2237 C CA . ILE A 1 281 ? 9.892 -2.154 -6.946 1.00 95.81 281 ILE A CA 1
ATOM 2238 C C . ILE A 1 281 ? 9.056 -3.073 -7.843 1.00 95.81 281 ILE A C 1
ATOM 2240 O O . ILE A 1 281 ? 9.039 -4.282 -7.622 1.00 95.81 281 ILE A O 1
ATOM 2244 N N . LEU A 1 282 ? 8.387 -2.526 -8.863 1.00 95.88 282 LEU A N 1
ATOM 2245 C CA . LEU A 1 282 ? 7.583 -3.331 -9.789 1.00 95.88 282 LEU A CA 1
ATOM 2246 C C . LEU A 1 282 ? 8.444 -4.360 -10.535 1.00 95.88 282 LEU A C 1
ATOM 2248 O O . LEU A 1 282 ? 8.072 -5.529 -10.630 1.00 95.88 282 LEU A O 1
ATOM 2252 N N . ALA A 1 283 ? 9.611 -3.942 -11.032 1.00 94.12 283 ALA A N 1
ATOM 2253 C CA . ALA A 1 283 ? 10.518 -4.817 -11.765 1.00 94.12 283 ALA A CA 1
ATOM 2254 C C . ALA A 1 283 ? 11.098 -5.936 -10.884 1.00 94.12 283 ALA A C 1
ATOM 2256 O O . ALA A 1 283 ? 11.183 -7.080 -11.331 1.00 94.12 283 ALA A O 1
ATOM 2257 N N . ASP A 1 284 ? 11.478 -5.631 -9.644 1.00 93.88 284 ASP A N 1
ATOM 2258 C CA . ASP A 1 284 ? 12.064 -6.604 -8.717 1.00 93.88 284 ASP A CA 1
ATOM 2259 C C . ASP A 1 284 ? 11.034 -7.650 -8.266 1.00 93.88 284 ASP A C 1
ATOM 2261 O O . ASP A 1 284 ? 11.383 -8.810 -8.064 1.00 93.88 284 ASP A O 1
ATOM 2265 N N . ASN A 1 285 ? 9.752 -7.273 -8.207 1.00 93.31 285 ASN A N 1
ATOM 2266 C CA . ASN A 1 285 ? 8.643 -8.168 -7.867 1.00 93.31 285 ASN A CA 1
ATOM 2267 C C . ASN A 1 285 ? 7.997 -8.853 -9.092 1.00 93.31 285 ASN A C 1
ATOM 2269 O O . ASN A 1 285 ? 6.942 -9.470 -8.974 1.00 93.31 285 ASN A O 1
ATOM 2273 N N . GLY A 1 286 ? 8.608 -8.753 -10.279 1.00 91.69 286 GLY A N 1
ATOM 2274 C CA . GLY A 1 286 ? 8.167 -9.474 -11.481 1.00 91.69 286 GLY A CA 1
ATOM 2275 C C . GLY A 1 286 ? 6.998 -8.844 -12.247 1.00 91.69 286 GLY A C 1
ATOM 2276 O O . GLY A 1 286 ? 6.614 -9.364 -13.295 1.00 91.69 286 GLY A O 1
ATOM 2277 N N . ALA A 1 287 ? 6.474 -7.697 -11.806 1.00 94.19 287 ALA A N 1
ATOM 2278 C CA . ALA A 1 287 ? 5.456 -6.918 -12.516 1.00 94.19 287 ALA A CA 1
ATOM 2279 C C . ALA A 1 287 ? 6.086 -6.114 -13.673 1.00 94.19 287 ALA A C 1
ATOM 2281 O O . ALA A 1 287 ? 6.051 -4.883 -13.718 1.00 94.19 287 ALA A O 1
ATOM 2282 N N . TYR A 1 288 ? 6.727 -6.819 -14.611 1.00 94.50 288 TYR A N 1
ATOM 2283 C CA . TYR A 1 288 ? 7.550 -6.215 -15.661 1.00 94.50 288 TYR A CA 1
ATOM 2284 C C . TYR A 1 288 ? 6.758 -5.330 -16.628 1.00 94.50 288 TYR A C 1
ATOM 2286 O O . TYR A 1 288 ? 7.305 -4.353 -17.133 1.00 94.50 288 TYR A O 1
ATOM 2294 N N . GLU A 1 289 ? 5.493 -5.651 -16.912 1.00 93.81 289 GLU A N 1
ATOM 2295 C CA . GLU A 1 289 ? 4.680 -4.844 -17.829 1.00 93.81 289 GLU A CA 1
ATOM 2296 C C . GLU A 1 289 ? 4.356 -3.471 -17.233 1.00 93.81 289 GLU A C 1
ATOM 2298 O O . GLU A 1 289 ? 4.622 -2.453 -17.876 1.00 93.81 289 GLU A O 1
ATOM 2303 N N . ASP A 1 290 ? 3.903 -3.441 -15.979 1.00 93.75 290 ASP A N 1
ATOM 2304 C CA . ASP A 1 290 ? 3.624 -2.203 -15.245 1.00 93.75 290 ASP A CA 1
ATOM 2305 C C . ASP A 1 290 ? 4.901 -1.387 -15.020 1.00 93.75 290 ASP A C 1
ATOM 2307 O O . ASP A 1 290 ? 4.908 -0.165 -15.195 1.00 93.75 290 ASP A O 1
ATOM 2311 N N . ALA A 1 291 ? 6.008 -2.061 -14.686 1.00 95.31 291 ALA A N 1
ATOM 2312 C CA . ALA A 1 291 ? 7.310 -1.424 -14.520 1.00 95.31 291 ALA A CA 1
ATOM 2313 C C . ALA A 1 291 ? 7.781 -0.758 -15.820 1.00 95.31 291 ALA A C 1
ATOM 2315 O O . ALA A 1 291 ? 8.265 0.374 -15.799 1.00 95.31 291 ALA A O 1
ATOM 2316 N N . ALA A 1 292 ? 7.624 -1.440 -16.958 1.00 94.06 292 ALA A N 1
ATOM 2317 C CA . ALA A 1 292 ? 8.027 -0.912 -18.254 1.00 94.06 292 ALA A CA 1
ATOM 2318 C C . ALA A 1 292 ? 7.130 0.240 -18.724 1.00 94.06 292 ALA A C 1
ATOM 2320 O O . ALA A 1 292 ? 7.628 1.190 -19.330 1.00 94.06 292 ALA A O 1
ATOM 2321 N N . TRP A 1 293 ? 5.826 0.168 -18.446 1.00 93.06 293 TRP A N 1
ATOM 2322 C CA . TRP A 1 293 ? 4.887 1.245 -18.752 1.00 93.06 293 TRP A CA 1
ATOM 2323 C C . TRP A 1 293 ? 5.224 2.510 -17.954 1.00 93.06 293 TRP A C 1
ATOM 2325 O O . TRP A 1 293 ? 5.478 3.558 -18.549 1.00 93.06 293 TRP A O 1
ATOM 2335 N N . LEU A 1 294 ? 5.351 2.383 -16.629 1.00 94.56 294 LEU A N 1
ATOM 2336 C CA . LEU A 1 294 ? 5.710 3.498 -15.752 1.00 94.56 294 LEU A CA 1
ATOM 2337 C C . LEU A 1 294 ? 7.107 4.047 -16.080 1.00 94.56 294 LEU A C 1
ATOM 2339 O O . LEU A 1 294 ? 7.304 5.255 -16.160 1.00 94.56 294 LEU A O 1
ATOM 2343 N N . GLY A 1 295 ? 8.090 3.175 -16.317 1.00 94.44 295 GLY A N 1
ATOM 2344 C CA . GLY A 1 295 ? 9.448 3.585 -16.676 1.00 94.44 295 GLY A CA 1
ATOM 2345 C C . GLY A 1 295 ? 9.512 4.365 -17.990 1.00 94.44 295 GLY A C 1
ATOM 2346 O O . GLY A 1 295 ? 10.260 5.341 -18.088 1.00 94.44 295 GLY A O 1
ATOM 2347 N N . ALA A 1 296 ? 8.694 3.991 -18.978 1.00 90.94 296 ALA A N 1
ATOM 2348 C CA . ALA A 1 296 ? 8.586 4.717 -20.238 1.00 90.94 296 ALA A CA 1
ATOM 2349 C C . ALA A 1 296 ? 7.935 6.099 -20.066 1.00 90.94 296 ALA A C 1
ATOM 2351 O O . ALA A 1 296 ? 8.416 7.056 -20.671 1.00 90.94 296 ALA A O 1
ATOM 2352 N N . GLU A 1 297 ? 6.891 6.209 -19.238 1.00 91.62 297 GLU A N 1
ATOM 2353 C CA . GLU A 1 297 ? 6.214 7.477 -18.925 1.00 91.62 297 GLU A CA 1
ATOM 2354 C C . GLU A 1 297 ? 7.162 8.475 -18.241 1.00 91.62 297 GLU A C 1
ATOM 2356 O O . GLU A 1 297 ? 7.206 9.651 -18.594 1.00 91.62 297 GLU A O 1
ATOM 2361 N N . VAL A 1 298 ? 7.988 7.984 -17.314 1.00 92.69 298 VAL A N 1
ATOM 2362 C CA . VAL A 1 298 ? 8.944 8.792 -16.537 1.00 92.69 298 VAL A CA 1
ATOM 2363 C C . VAL A 1 298 ? 10.206 9.142 -17.346 1.00 92.69 298 VAL A C 1
ATOM 2365 O O . VAL A 1 298 ? 10.968 10.031 -16.969 1.00 92.69 298 VAL A O 1
ATOM 2368 N N . GLY A 1 299 ? 10.448 8.461 -18.470 1.00 91.44 299 GLY A N 1
ATOM 2369 C CA . GLY A 1 299 ? 11.625 8.672 -19.320 1.00 91.44 299 GLY A CA 1
ATOM 2370 C C . GLY A 1 299 ? 12.875 7.888 -18.897 1.00 91.44 299 GLY A C 1
ATOM 2371 O O . GLY A 1 299 ? 13.982 8.206 -19.334 1.00 91.44 299 GLY A O 1
ATOM 2372 N N . LEU A 1 300 ? 12.725 6.834 -18.088 1.00 92.38 300 LEU A N 1
ATOM 2373 C CA . LEU A 1 300 ? 13.803 5.920 -17.677 1.00 92.38 300 LEU A CA 1
ATOM 2374 C C . LEU A 1 300 ? 14.108 4.902 -18.784 1.00 92.38 300 LEU A C 1
ATOM 2376 O O . LEU A 1 300 ? 13.935 3.693 -18.623 1.00 92.38 300 LEU A O 1
ATOM 2380 N N . PHE A 1 301 ? 14.500 5.391 -19.963 1.00 90.44 301 PHE A N 1
ATOM 2381 C CA . PHE A 1 301 ? 14.574 4.572 -21.177 1.00 90.44 301 PHE A CA 1
ATOM 2382 C C . PHE A 1 301 ? 15.590 3.427 -21.087 1.00 90.44 301 PHE A C 1
ATOM 2384 O O . PHE A 1 301 ? 15.333 2.347 -21.618 1.00 90.44 301 PHE A O 1
ATOM 2391 N N . ALA A 1 302 ? 16.732 3.640 -20.427 1.00 87.50 302 ALA A N 1
ATOM 2392 C CA . ALA A 1 302 ? 17.774 2.623 -20.303 1.00 87.50 302 ALA A CA 1
ATOM 2393 C C . ALA A 1 302 ? 17.328 1.484 -19.373 1.00 87.50 302 ALA A C 1
ATOM 2395 O O . ALA A 1 302 ? 17.329 0.328 -19.789 1.00 87.50 302 ALA A O 1
ATOM 2396 N N . GLU A 1 303 ? 16.852 1.815 -18.172 1.00 89.06 303 GLU A N 1
ATOM 2397 C CA . GLU A 1 303 ? 16.334 0.847 -17.202 1.00 89.06 303 GLU A CA 1
ATOM 2398 C C . GLU A 1 303 ? 15.122 0.087 -17.765 1.00 89.06 303 GLU A C 1
ATOM 2400 O O . GLU A 1 303 ? 15.033 -1.136 -17.677 1.00 89.06 303 GLU A O 1
ATOM 2405 N N . THR A 1 304 ? 14.225 0.796 -18.453 1.00 93.19 304 THR A N 1
ATOM 2406 C CA . THR A 1 304 ? 13.058 0.197 -19.117 1.00 93.19 304 THR A CA 1
ATOM 2407 C C . THR A 1 304 ? 13.459 -0.794 -20.219 1.00 93.19 304 THR A C 1
ATOM 2409 O O . THR A 1 304 ? 12.760 -1.780 -20.455 1.00 93.19 304 THR A O 1
ATOM 2412 N N . SER A 1 305 ? 14.604 -0.587 -20.879 1.00 93.50 305 SER A N 1
ATOM 2413 C CA . SER A 1 305 ? 15.105 -1.510 -21.911 1.00 93.50 305 SER A CA 1
ATOM 2414 C C . SER A 1 305 ? 15.506 -2.863 -21.331 1.00 93.50 305 SER A C 1
ATOM 2416 O O . SER A 1 305 ? 15.259 -3.906 -21.941 1.00 93.50 305 SER A O 1
ATOM 2418 N N . GLU A 1 306 ? 16.083 -2.867 -20.131 1.00 91.69 306 GLU A N 1
ATOM 2419 C CA . GLU A 1 306 ? 16.414 -4.098 -19.413 1.00 91.69 306 GLU A CA 1
ATOM 2420 C C . GLU A 1 306 ? 15.144 -4.857 -19.013 1.00 91.69 306 GLU A C 1
ATOM 2422 O O . GLU A 1 306 ? 15.079 -6.078 -19.160 1.00 91.69 306 GLU A O 1
ATOM 2427 N N . ILE A 1 307 ? 14.093 -4.139 -18.606 1.00 94.12 307 ILE A N 1
ATOM 2428 C CA . ILE A 1 307 ? 12.782 -4.731 -18.308 1.00 94.12 307 ILE A CA 1
ATOM 2429 C C . ILE A 1 307 ? 12.167 -5.350 -19.573 1.00 94.12 307 ILE A C 1
ATOM 2431 O O . ILE A 1 307 ? 11.747 -6.507 -19.555 1.00 94.12 307 ILE A O 1
ATOM 2435 N N . TYR A 1 308 ? 12.181 -4.642 -20.709 1.00 94.56 308 TYR A N 1
ATOM 2436 C CA . TYR A 1 308 ? 11.699 -5.194 -21.983 1.00 94.56 308 TYR A CA 1
ATOM 2437 C C . TYR A 1 308 ? 12.489 -6.414 -22.454 1.00 94.56 308 TYR A C 1
ATOM 2439 O O . TYR A 1 308 ? 11.927 -7.290 -23.110 1.00 94.56 308 TYR A O 1
ATOM 2447 N N . THR A 1 309 ? 13.767 -6.498 -22.091 1.00 92.62 309 THR A N 1
ATOM 2448 C CA . THR A 1 309 ? 14.595 -7.675 -22.365 1.00 92.62 309 THR A CA 1
ATOM 2449 C C . THR A 1 309 ? 14.099 -8.894 -21.601 1.00 92.62 309 THR A C 1
ATOM 2451 O O . THR A 1 309 ? 13.988 -9.960 -22.197 1.00 92.62 309 THR A O 1
ATOM 2454 N N . LYS A 1 310 ? 13.737 -8.739 -20.320 1.00 91.62 310 LYS A N 1
ATOM 2455 C CA . LYS A 1 310 ? 13.131 -9.820 -19.521 1.00 91.62 310 LYS A CA 1
ATOM 2456 C C . LYS A 1 310 ? 11.779 -10.276 -20.086 1.00 91.62 310 LYS A C 1
ATOM 2458 O O . LYS A 1 310 ? 11.418 -11.434 -19.942 1.00 91.62 310 LYS A O 1
ATOM 2463 N N . LEU A 1 311 ? 11.060 -9.380 -20.763 1.00 92.62 311 LEU A N 1
ATOM 2464 C CA . LEU A 1 311 ? 9.797 -9.668 -21.453 1.00 92.62 311 LEU A CA 1
ATOM 2465 C C . LEU A 1 311 ? 9.967 -10.229 -22.877 1.00 92.62 311 LEU A C 1
ATOM 2467 O O . LEU A 1 311 ? 8.964 -10.400 -23.566 1.00 92.62 311 LEU A O 1
ATOM 2471 N N . HIS A 1 312 ? 11.198 -10.445 -23.360 1.00 91.81 312 HIS A N 1
ATOM 2472 C CA . HIS A 1 312 ? 11.494 -10.819 -24.754 1.00 91.81 312 HIS A CA 1
ATOM 2473 C C . HIS A 1 312 ? 10.925 -9.841 -25.809 1.00 91.81 312 HIS A C 1
ATOM 2475 O O . HIS A 1 312 ? 10.738 -10.180 -26.975 1.00 91.81 312 HIS A O 1
ATOM 2481 N N . LYS A 1 313 ? 10.672 -8.580 -25.428 1.00 93.50 313 LYS A N 1
ATOM 2482 C CA . LYS A 1 313 ? 10.184 -7.517 -26.325 1.00 93.50 313 LYS A CA 1
ATOM 2483 C C . LYS A 1 313 ? 11.376 -6.756 -26.924 1.00 93.50 313 LYS A C 1
ATOM 2485 O O . LYS A 1 313 ? 11.597 -5.584 -26.612 1.00 93.50 313 LYS A O 1
ATOM 2490 N N . HIS A 1 314 ? 12.159 -7.426 -27.775 1.00 94.25 314 HIS A N 1
ATOM 2491 C CA . HIS A 1 314 ? 13.453 -6.922 -28.265 1.00 94.25 314 HIS A CA 1
ATOM 2492 C C . HIS A 1 314 ? 13.382 -5.567 -28.983 1.00 94.25 314 HIS A C 1
ATOM 2494 O O . HIS A 1 314 ? 14.233 -4.710 -28.759 1.00 94.25 314 HIS A O 1
ATOM 2500 N N . GLU A 1 315 ? 12.355 -5.336 -29.803 1.00 92.44 315 GLU A N 1
ATOM 2501 C CA . GLU A 1 315 ? 12.166 -4.060 -30.510 1.00 92.44 315 GLU A CA 1
ATOM 2502 C C . GLU A 1 315 ? 12.027 -2.887 -29.535 1.00 92.44 315 GLU A C 1
ATOM 2504 O O . GLU A 1 315 ? 12.651 -1.837 -29.697 1.00 92.44 315 GLU A O 1
ATOM 2509 N N . LYS A 1 316 ? 11.248 -3.085 -28.464 1.00 93.19 316 LYS A N 1
ATOM 2510 C CA . LYS A 1 316 ? 11.036 -2.073 -27.425 1.00 93.19 316 LYS A CA 1
ATOM 2511 C C . LYS A 1 316 ? 12.302 -1.842 -26.603 1.00 93.19 316 LYS A C 1
ATOM 2513 O O . LYS A 1 316 ? 12.600 -0.695 -26.273 1.00 93.19 316 LYS A O 1
ATOM 2518 N N . ALA A 1 317 ? 13.069 -2.898 -26.325 1.00 94.25 317 ALA A N 1
ATOM 2519 C CA . ALA A 1 317 ? 14.368 -2.785 -25.663 1.00 94.25 317 ALA A CA 1
ATOM 2520 C C . ALA A 1 317 ? 15.366 -1.970 -26.507 1.00 94.25 317 ALA A C 1
ATOM 2522 O O . ALA A 1 317 ? 15.993 -1.039 -26.007 1.00 94.25 317 ALA A O 1
ATOM 2523 N N . LEU A 1 318 ? 15.464 -2.246 -27.811 1.00 94.25 318 LEU A N 1
ATOM 2524 C CA . LEU A 1 318 ? 16.315 -1.486 -28.732 1.00 94.25 318 LEU A CA 1
ATOM 2525 C C . LEU A 1 318 ? 15.877 -0.021 -28.849 1.00 94.25 318 LEU A C 1
ATOM 2527 O O . LEU A 1 318 ? 16.716 0.883 -28.801 1.00 94.25 318 LEU A O 1
ATOM 2531 N N . ALA A 1 319 ? 14.568 0.235 -28.938 1.00 91.94 319 ALA A N 1
ATOM 2532 C CA . ALA A 1 319 ? 14.020 1.589 -28.937 1.00 91.94 319 ALA A CA 1
ATOM 2533 C C . ALA A 1 319 ? 14.374 2.355 -27.657 1.00 91.94 319 ALA A C 1
ATOM 2535 O O . ALA A 1 319 ? 14.733 3.534 -27.725 1.00 91.94 319 ALA A O 1
ATOM 2536 N N . GLY A 1 320 ? 14.302 1.695 -26.500 1.00 92.31 320 GLY A N 1
ATOM 2537 C CA . GLY A 1 320 ? 14.689 2.283 -25.225 1.00 92.31 320 GLY A CA 1
ATOM 2538 C C . GLY A 1 320 ? 16.186 2.609 -25.169 1.00 92.31 320 GLY A C 1
ATOM 2539 O O . GLY A 1 320 ? 16.537 3.744 -24.845 1.00 92.31 320 GLY A O 1
ATOM 2540 N N . TYR A 1 321 ? 17.077 1.705 -25.596 1.00 93.12 321 TYR A N 1
ATOM 2541 C CA . TYR A 1 321 ? 18.516 1.997 -25.644 1.00 93.12 321 TYR A CA 1
ATOM 2542 C C . TYR A 1 321 ? 18.849 3.142 -26.608 1.00 93.12 321 TYR A C 1
ATOM 2544 O 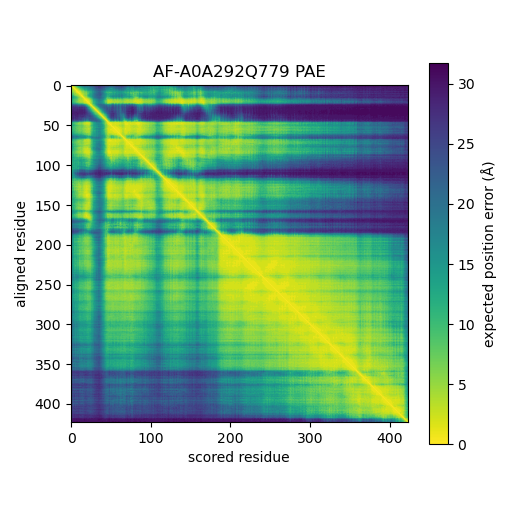O . TYR A 1 321 ? 19.680 3.999 -26.288 1.00 93.12 321 TYR A O 1
ATOM 2552 N N . ALA A 1 322 ? 18.179 3.201 -27.762 1.00 90.56 322 ALA A N 1
ATOM 2553 C CA . ALA A 1 322 ? 18.338 4.289 -28.720 1.00 90.56 322 ALA A CA 1
ATOM 2554 C C . ALA A 1 322 ? 17.911 5.643 -28.122 1.00 90.56 322 ALA A C 1
ATOM 2556 O O . ALA A 1 322 ? 18.692 6.599 -28.154 1.00 90.56 322 ALA A O 1
ATOM 2557 N N . ARG A 1 323 ? 16.714 5.716 -27.517 1.00 90.12 323 ARG A N 1
ATOM 2558 C CA . ARG A 1 323 ? 16.179 6.934 -26.875 1.00 90.12 323 ARG A CA 1
ATOM 2559 C C . ARG A 1 323 ? 16.984 7.364 -25.652 1.00 90.12 323 ARG A C 1
ATOM 2561 O O . ARG A 1 323 ? 17.276 8.545 -25.502 1.00 90.12 323 ARG A O 1
ATOM 2568 N N . GLY A 1 324 ? 17.428 6.408 -24.837 1.00 87.94 324 GLY A N 1
ATOM 2569 C CA . GLY A 1 324 ? 18.326 6.629 -23.698 1.00 87.94 324 GLY A CA 1
ATOM 2570 C C . GLY A 1 324 ? 19.762 6.984 -24.095 1.00 87.94 324 GLY A C 1
ATOM 2571 O O . GLY A 1 324 ? 20.622 7.136 -23.232 1.00 87.94 324 GLY A O 1
ATOM 2572 N N . LYS A 1 325 ? 20.041 7.098 -25.400 1.00 89.44 325 LYS A N 1
ATOM 2573 C CA . LYS A 1 325 ? 21.349 7.400 -25.989 1.00 89.44 325 LYS A CA 1
ATOM 2574 C C . LYS A 1 325 ? 22.459 6.405 -25.605 1.00 89.44 325 LYS A C 1
ATOM 2576 O O . LYS A 1 325 ? 23.633 6.731 -25.764 1.00 89.44 325 LYS A O 1
ATOM 2581 N N . GLN A 1 326 ? 22.116 5.174 -25.233 1.00 89.56 326 GLN A N 1
ATOM 2582 C CA . GLN A 1 326 ? 23.046 4.132 -24.784 1.00 89.5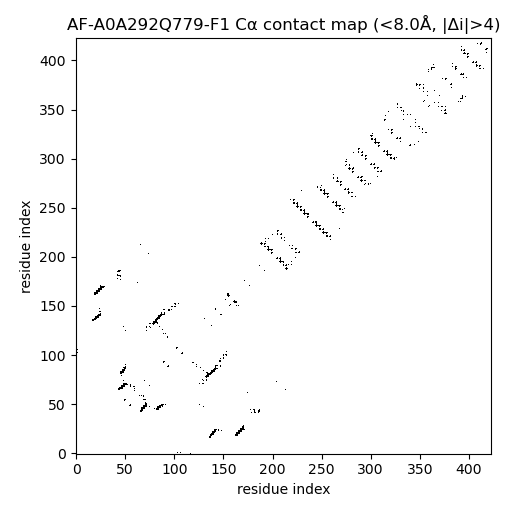6 326 GLN A CA 1
ATOM 2583 C C . GLN A 1 326 ? 23.610 3.300 -25.954 1.00 89.56 326 GLN A C 1
ATOM 2585 O O . GLN A 1 326 ? 23.316 2.113 -26.092 1.00 89.56 326 GLN A O 1
ATOM 2590 N N . SER A 1 327 ? 24.442 3.904 -26.813 1.00 86.31 327 SER A N 1
ATOM 2591 C CA . SER A 1 327 ? 24.934 3.256 -28.047 1.00 86.31 327 SER A CA 1
ATOM 2592 C C . SER A 1 327 ? 25.718 1.961 -27.794 1.00 86.31 327 SER A C 1
ATOM 2594 O O . SER A 1 327 ? 25.545 0.980 -28.514 1.00 86.31 327 SER A O 1
ATOM 2596 N N . LYS A 1 328 ? 26.566 1.937 -26.756 1.00 88.50 328 LYS A N 1
ATOM 2597 C CA . LYS A 1 328 ? 27.380 0.758 -26.402 1.00 88.50 328 LYS A CA 1
ATOM 2598 C C . LYS A 1 328 ? 26.506 -0.428 -25.989 1.00 88.50 328 LYS A C 1
ATOM 2600 O O . LYS A 1 328 ? 26.704 -1.540 -26.474 1.00 88.50 328 LYS A O 1
ATOM 2605 N N . TRP A 1 329 ? 25.517 -0.174 -25.133 1.00 89.81 329 TRP A N 1
ATOM 2606 C CA . TRP A 1 329 ? 24.556 -1.183 -24.689 1.00 89.81 329 TRP A CA 1
ATOM 2607 C C . TRP A 1 329 ? 23.713 -1.695 -25.851 1.00 89.81 329 TRP A C 1
ATOM 2609 O O . TRP A 1 329 ? 23.587 -2.905 -26.012 1.00 89.81 329 TRP A O 1
ATOM 2619 N N . MET A 1 330 ? 23.242 -0.796 -26.719 1.00 93.38 330 MET A N 1
ATOM 2620 C CA . MET A 1 330 ? 22.498 -1.156 -27.925 1.00 93.38 330 MET A CA 1
ATOM 2621 C C . MET A 1 330 ? 23.302 -2.089 -28.846 1.00 93.38 330 MET A C 1
ATOM 2623 O O . MET A 1 330 ? 22.783 -3.119 -29.270 1.00 93.38 330 MET A O 1
ATOM 2627 N N . LEU A 1 331 ? 24.579 -1.787 -29.119 1.00 90.44 331 LEU A N 1
ATOM 2628 C CA . LEU A 1 331 ? 25.426 -2.654 -29.949 1.00 90.44 331 LEU A CA 1
ATOM 2629 C C . LEU A 1 331 ? 25.641 -4.029 -29.305 1.00 90.44 331 LEU A C 1
ATOM 2631 O O . LEU A 1 331 ? 25.566 -5.053 -29.986 1.00 90.44 331 LEU A O 1
ATOM 2635 N N . ASN A 1 332 ? 25.912 -4.066 -27.999 1.00 91.44 332 ASN A N 1
ATOM 2636 C CA . ASN A 1 332 ? 26.077 -5.324 -27.270 1.00 91.44 332 ASN A CA 1
ATOM 2637 C C . ASN A 1 332 ? 24.790 -6.157 -27.300 1.00 91.44 332 ASN A C 1
ATOM 2639 O O . ASN A 1 332 ? 24.851 -7.370 -27.496 1.00 91.44 332 ASN A O 1
ATOM 2643 N N . TYR A 1 333 ? 23.636 -5.503 -27.182 1.00 93.12 333 TYR A N 1
ATOM 2644 C CA . TYR A 1 333 ? 22.328 -6.135 -27.281 1.00 93.12 333 TYR A CA 1
ATOM 2645 C C . TYR A 1 333 ? 22.091 -6.759 -28.661 1.00 93.12 333 TYR A C 1
ATOM 2647 O O . TYR A 1 333 ? 21.774 -7.943 -28.755 1.00 93.12 333 TYR A O 1
ATOM 2655 N N . LEU A 1 334 ? 22.333 -5.995 -29.732 1.00 92.50 334 LEU A N 1
ATOM 2656 C CA . LEU A 1 334 ? 22.217 -6.457 -31.121 1.00 92.50 334 LEU A CA 1
ATOM 2657 C C . LEU A 1 334 ? 23.127 -7.654 -31.414 1.00 92.50 334 LEU A C 1
ATOM 2659 O O . LEU A 1 334 ? 22.750 -8.539 -32.179 1.00 92.50 334 LEU A O 1
ATOM 2663 N N . LYS A 1 335 ? 24.325 -7.695 -30.819 1.00 91.00 335 LYS A N 1
ATOM 2664 C CA . LYS A 1 335 ? 25.240 -8.839 -30.936 1.00 91.00 335 LYS A CA 1
ATOM 2665 C C . LYS A 1 335 ? 24.719 -10.062 -30.186 1.00 91.00 335 LYS A C 1
ATOM 2667 O O . LYS A 1 335 ? 24.760 -11.159 -30.733 1.00 91.00 335 LYS A O 1
ATOM 2672 N N . LYS A 1 336 ? 24.248 -9.871 -28.951 1.00 93.56 336 LYS A N 1
ATOM 2673 C CA . LYS A 1 336 ? 23.810 -10.955 -28.064 1.00 93.56 336 LYS A CA 1
ATOM 2674 C C . LYS A 1 336 ? 22.538 -11.641 -28.562 1.00 93.56 336 LYS A C 1
ATOM 2676 O O . LYS A 1 336 ? 22.489 -12.861 -28.578 1.00 93.56 336 LYS A O 1
ATOM 2681 N N . PHE A 1 337 ? 21.547 -10.866 -28.994 1.00 92.94 337 PHE A N 1
ATOM 2682 C CA . PHE A 1 337 ? 20.214 -11.364 -29.354 1.00 92.94 337 PHE A CA 1
ATOM 2683 C C . PHE A 1 337 ? 19.986 -11.429 -30.873 1.00 92.94 337 PHE A C 1
ATOM 2685 O O . PHE A 1 337 ? 18.852 -11.397 -31.339 1.00 92.94 337 PHE A O 1
ATOM 2692 N N . LYS A 1 338 ? 21.055 -11.516 -31.678 1.00 90.56 338 LYS A N 1
ATOM 2693 C CA . LYS A 1 338 ? 20.976 -11.468 -33.151 1.00 90.56 338 LYS A CA 1
ATOM 2694 C C . LYS A 1 338 ? 19.997 -12.486 -33.752 1.00 90.56 338 LYS A C 1
ATOM 2696 O O . LYS A 1 338 ? 19.365 -12.179 -34.753 1.00 90.56 338 LYS A O 1
ATOM 2701 N N . SER A 1 339 ? 19.910 -13.687 -33.182 1.00 91.31 339 SER A N 1
ATOM 2702 C CA . SER A 1 339 ? 19.019 -14.757 -33.655 1.00 91.31 339 SER A CA 1
ATOM 2703 C C . SER A 1 339 ? 17.557 -14.573 -33.247 1.00 91.31 339 SER A C 1
ATOM 2705 O O . SER A 1 339 ? 16.689 -15.179 -33.862 1.00 91.31 339 SER A O 1
ATOM 2707 N N . GLU A 1 340 ? 17.291 -13.776 -32.212 1.00 92.50 340 GLU A N 1
ATOM 2708 C CA . GLU A 1 340 ? 15.950 -13.560 -31.652 1.00 92.50 340 GLU A CA 1
ATOM 2709 C C . GLU A 1 340 ? 15.301 -12.272 -32.185 1.00 92.50 340 GLU A C 1
ATOM 2711 O O . GLU A 1 340 ? 14.080 -12.145 -32.210 1.00 92.50 340 GLU A O 1
ATOM 2716 N N . ILE A 1 341 ? 16.112 -11.309 -32.635 1.00 93.06 341 ILE A N 1
ATOM 2717 C CA . ILE A 1 341 ? 15.641 -10.044 -33.206 1.00 93.06 341 ILE A CA 1
ATOM 2718 C C . ILE A 1 341 ? 15.232 -10.252 -34.667 1.00 93.06 341 ILE A C 1
ATOM 2720 O O . ILE A 1 341 ? 15.970 -10.851 -35.451 1.00 93.06 341 ILE A O 1
ATOM 2724 N N . GLU A 1 342 ? 14.094 -9.677 -35.064 1.00 92.38 342 GLU A N 1
ATOM 2725 C CA . GLU A 1 342 ? 13.657 -9.689 -36.458 1.00 92.38 342 GLU A CA 1
ATOM 2726 C C . GLU A 1 342 ? 14.744 -9.095 -37.388 1.00 92.38 342 GLU A C 1
ATOM 2728 O O . GLU A 1 342 ? 15.258 -8.002 -37.115 1.00 92.38 342 GLU A O 1
ATOM 2733 N N . PRO A 1 343 ? 15.100 -9.752 -38.512 1.00 89.19 343 PRO A N 1
ATOM 2734 C CA . PRO A 1 343 ? 16.199 -9.307 -39.370 1.00 89.19 343 PRO A CA 1
ATOM 2735 C C . PRO A 1 343 ? 16.085 -7.863 -39.872 1.00 89.19 343 PRO A C 1
ATOM 2737 O O . PRO A 1 343 ? 17.102 -7.175 -39.994 1.00 89.19 343 PRO A O 1
ATOM 2740 N N . CYS A 1 344 ? 14.869 -7.388 -40.171 1.00 87.44 344 CYS A N 1
ATOM 2741 C CA . CYS A 1 344 ? 14.667 -6.019 -40.642 1.00 87.44 344 CYS A CA 1
ATOM 2742 C C . CYS A 1 344 ? 14.928 -4.999 -39.518 1.00 87.44 344 CYS A C 1
ATOM 2744 O O . CYS A 1 344 ? 15.669 -4.035 -39.725 1.00 87.44 344 CYS A O 1
ATOM 2746 N N . CYS A 1 345 ? 14.429 -5.273 -38.309 1.00 90.44 345 CYS A N 1
ATOM 2747 C CA . CYS A 1 345 ? 14.651 -4.474 -37.110 1.00 90.44 345 CYS A CA 1
ATOM 2748 C C . CYS A 1 345 ? 16.142 -4.432 -36.746 1.00 90.44 345 CYS A C 1
ATOM 2750 O O . CYS A 1 345 ? 16.717 -3.358 -36.555 1.00 90.44 345 CYS A O 1
ATOM 2752 N N . TRP A 1 346 ? 16.817 -5.585 -36.758 1.00 92.31 346 TRP A N 1
ATOM 2753 C CA . TRP A 1 346 ? 18.251 -5.664 -36.482 1.00 92.31 346 TRP A CA 1
ATOM 2754 C C . TRP A 1 346 ? 19.070 -4.774 -37.429 1.00 92.31 346 TRP A C 1
ATOM 2756 O O . TRP A 1 346 ? 19.901 -3.982 -36.977 1.00 92.31 346 TRP A O 1
ATOM 2766 N N . LYS A 1 347 ? 18.792 -4.840 -38.742 1.00 87.19 347 LYS A N 1
ATOM 2767 C CA . LYS A 1 347 ? 19.449 -3.990 -39.751 1.00 87.19 347 LYS A CA 1
ATOM 2768 C C . LYS A 1 347 ? 19.199 -2.501 -39.508 1.00 87.19 347 LYS A C 1
ATOM 2770 O O . LYS A 1 347 ? 20.124 -1.702 -39.654 1.00 87.19 347 LYS A O 1
ATOM 2775 N N . GLN A 1 348 ? 17.974 -2.115 -39.148 1.00 88.88 348 GLN A N 1
ATOM 2776 C CA . GLN A 1 348 ? 17.625 -0.718 -38.868 1.00 88.88 348 GLN A CA 1
ATOM 2777 C C . GLN A 1 348 ? 18.406 -0.166 -37.669 1.00 88.88 348 GLN A C 1
ATOM 2779 O O . GLN A 1 348 ? 18.986 0.916 -37.758 1.00 88.88 348 GLN A O 1
ATOM 2784 N N . TYR A 1 349 ? 18.487 -0.916 -36.567 1.00 91.31 349 TYR A N 1
ATOM 2785 C CA . TYR A 1 349 ? 19.197 -0.464 -35.367 1.00 91.31 349 TYR A CA 1
ATOM 2786 C C . TYR A 1 349 ? 20.725 -0.500 -35.509 1.00 91.31 349 TYR A C 1
ATOM 2788 O O . TYR A 1 349 ? 21.404 0.343 -34.920 1.00 91.31 349 TYR A O 1
ATOM 2796 N N . ILE A 1 350 ? 21.284 -1.399 -36.328 1.00 89.75 350 ILE A N 1
ATOM 2797 C CA . ILE A 1 350 ? 22.709 -1.361 -36.700 1.00 89.75 350 ILE A CA 1
ATOM 2798 C C . ILE A 1 350 ? 23.028 -0.131 -37.561 1.00 89.75 350 ILE A C 1
ATOM 2800 O O . ILE A 1 350 ? 24.026 0.543 -37.303 1.00 89.75 350 ILE A O 1
ATOM 2804 N N . HIS A 1 351 ? 22.175 0.216 -38.531 1.00 87.06 351 HIS A N 1
ATOM 2805 C CA . HIS A 1 351 ? 22.316 1.475 -39.271 1.00 87.06 351 HIS A CA 1
ATOM 2806 C C . HIS A 1 351 ? 22.241 2.686 -38.341 1.00 87.06 351 HIS A C 1
ATOM 2808 O O . HIS A 1 351 ? 23.089 3.573 -38.420 1.00 87.06 351 HIS A O 1
ATOM 2814 N N . LEU A 1 352 ? 21.263 2.706 -37.431 1.00 88.00 352 LEU A N 1
ATOM 2815 C CA . LEU A 1 352 ? 21.115 3.779 -36.452 1.00 88.00 352 LEU A CA 1
ATOM 2816 C C . LEU A 1 352 ? 22.365 3.918 -35.573 1.00 88.00 352 LEU A C 1
ATOM 2818 O O . LEU A 1 352 ? 22.834 5.032 -35.351 1.00 88.00 352 LEU A O 1
ATOM 2822 N N . TYR A 1 353 ? 22.925 2.798 -35.103 1.00 88.94 353 TYR A N 1
ATOM 2823 C CA . TYR A 1 353 ? 24.186 2.784 -34.364 1.00 88.94 353 TYR A CA 1
ATOM 2824 C C . TYR A 1 353 ? 25.325 3.399 -35.185 1.00 88.94 353 TYR A C 1
ATOM 2826 O O . TYR A 1 353 ? 26.009 4.300 -34.703 1.00 88.94 353 TYR A O 1
ATOM 2834 N N . TYR A 1 354 ? 25.501 2.944 -36.430 1.00 86.75 354 TYR A N 1
ATOM 2835 C CA . TYR A 1 354 ? 26.575 3.417 -37.299 1.00 86.75 354 TYR A CA 1
ATOM 2836 C C . TYR A 1 354 ? 26.479 4.926 -37.554 1.00 86.75 354 TYR A C 1
ATOM 2838 O O . TYR A 1 354 ? 27.462 5.648 -37.405 1.00 86.75 354 TYR A O 1
ATOM 2846 N N . LEU A 1 355 ? 25.286 5.423 -37.884 1.00 85.19 355 LEU A N 1
ATOM 2847 C CA . LEU A 1 355 ? 25.061 6.849 -38.121 1.00 85.19 355 LEU A CA 1
ATOM 2848 C C . LEU A 1 355 ? 25.304 7.684 -36.867 1.00 85.19 355 LEU A C 1
ATOM 2850 O O . LEU A 1 355 ? 25.847 8.778 -36.959 1.00 85.19 355 LEU A O 1
ATOM 2854 N N . LYS A 1 356 ? 24.937 7.175 -35.693 1.00 85.31 356 LYS A N 1
ATOM 2855 C CA . LYS A 1 356 ? 25.124 7.909 -34.446 1.00 85.31 356 LYS A CA 1
ATOM 2856 C C . LYS A 1 356 ? 26.592 8.003 -34.028 1.00 85.31 356 LYS A C 1
ATOM 2858 O O . LYS A 1 356 ? 27.015 9.063 -33.583 1.00 85.31 356 LYS A O 1
ATOM 2863 N N . GLU A 1 357 ? 27.352 6.917 -34.154 1.00 84.81 357 GLU A N 1
ATOM 2864 C CA . GLU A 1 357 ? 28.755 6.887 -33.717 1.00 84.81 357 GLU A CA 1
ATOM 2865 C C . GLU A 1 357 ? 29.711 7.445 -34.772 1.00 84.81 357 GLU A C 1
ATOM 2867 O O . GLU A 1 357 ? 30.673 8.125 -34.431 1.00 84.81 357 GLU A O 1
ATOM 2872 N N . PHE A 1 358 ? 29.446 7.182 -36.053 1.00 83.12 358 PHE A N 1
ATOM 2873 C CA . PHE A 1 358 ? 30.346 7.567 -37.137 1.00 83.12 358 PHE A CA 1
ATOM 2874 C C . PHE A 1 358 ? 29.782 8.692 -37.997 1.00 83.12 358 PHE A C 1
ATOM 2876 O O . PHE A 1 358 ? 30.562 9.410 -38.601 1.00 83.12 358 PHE A O 1
ATOM 2883 N N . GLY A 1 359 ? 28.467 8.891 -38.087 1.00 79.94 359 GLY A N 1
ATOM 2884 C CA . GLY A 1 359 ? 27.862 9.881 -38.993 1.00 79.94 359 GLY A CA 1
ATOM 2885 C C . GLY A 1 359 ? 28.092 11.350 -38.619 1.00 79.94 359 GLY A C 1
ATOM 2886 O O . GLY A 1 359 ? 27.801 12.214 -39.435 1.00 79.94 359 GLY A O 1
ATOM 2887 N N . GLY A 1 360 ? 28.631 11.645 -37.430 1.00 79.12 360 GLY A N 1
ATOM 2888 C CA . GLY A 1 360 ? 28.967 13.012 -37.010 1.00 79.12 360 GLY A CA 1
ATOM 2889 C C . GLY A 1 360 ? 30.196 13.612 -37.706 1.00 79.12 360 GLY A C 1
ATOM 2890 O O . GLY A 1 360 ? 30.350 14.830 -37.709 1.00 79.12 360 GLY A O 1
ATOM 2891 N N . SER A 1 361 ? 31.055 12.781 -38.307 1.00 79.25 361 SER A N 1
ATOM 2892 C CA . SER A 1 361 ? 32.175 13.221 -39.142 1.00 79.25 361 SER A CA 1
ATOM 2893 C C . SER A 1 361 ? 32.164 12.489 -40.479 1.00 79.25 361 SER A C 1
ATOM 2895 O O . SER A 1 361 ? 31.942 11.278 -40.548 1.00 79.25 361 SER A O 1
ATOM 2897 N N . ASP A 1 362 ? 32.465 13.207 -41.557 1.00 81.94 362 ASP A N 1
ATOM 2898 C CA . ASP A 1 362 ? 32.679 12.610 -42.876 1.00 81.94 362 ASP A CA 1
ATOM 2899 C C . ASP A 1 362 ? 34.150 12.214 -43.060 1.00 81.94 362 ASP A C 1
ATOM 2901 O O . ASP A 1 362 ? 34.790 12.494 -44.062 1.00 81.94 362 ASP A O 1
ATOM 2905 N N . THR A 1 363 ? 34.750 11.622 -42.033 1.00 82.31 363 THR A N 1
ATOM 2906 C CA . THR A 1 363 ? 36.094 11.046 -42.129 1.00 82.31 363 THR A CA 1
ATOM 2907 C C . THR A 1 363 ? 35.977 9.555 -42.412 1.00 82.31 363 THR A C 1
ATOM 2909 O O . THR A 1 363 ? 35.067 8.917 -41.870 1.00 82.31 363 THR A O 1
ATOM 2912 N N . PRO A 1 364 ? 36.891 8.964 -43.194 1.00 77.19 364 PRO A N 1
ATOM 2913 C CA . PRO A 1 364 ? 36.934 7.522 -43.397 1.00 77.19 364 PRO A CA 1
ATOM 2914 C C . PRO A 1 364 ? 36.827 6.749 -42.075 1.00 77.19 364 PRO A C 1
ATOM 2916 O O . PRO A 1 364 ? 37.508 7.109 -41.109 1.00 77.19 364 PRO A O 1
ATOM 2919 N N . PRO A 1 365 ? 35.970 5.713 -41.983 1.00 79.19 365 PRO A N 1
ATOM 2920 C CA . PRO A 1 365 ? 35.814 4.963 -40.747 1.00 79.19 365 PRO A CA 1
ATOM 2921 C C . PRO A 1 365 ? 37.108 4.220 -40.401 1.00 79.19 365 PRO A C 1
ATOM 2923 O O . PRO A 1 365 ? 37.780 3.662 -41.276 1.00 79.19 365 PRO A O 1
ATOM 2926 N N . ASP A 1 366 ? 37.419 4.168 -39.109 1.00 81.81 366 ASP A N 1
ATOM 2927 C CA . ASP A 1 366 ? 38.482 3.327 -38.569 1.00 81.81 366 ASP A CA 1
ATOM 2928 C C . ASP A 1 366 ? 38.166 1.829 -38.767 1.00 81.81 366 ASP A C 1
ATOM 2930 O O . ASP A 1 366 ? 37.108 1.434 -39.270 1.00 81.81 366 ASP A O 1
ATOM 2934 N N . GLU A 1 367 ? 39.099 0.948 -38.403 1.00 82.75 367 GLU A N 1
ATOM 2935 C CA . GLU A 1 367 ? 38.935 -0.497 -38.616 1.00 82.75 367 GLU A CA 1
ATOM 2936 C C . GLU A 1 367 ? 37.680 -1.055 -37.916 1.00 82.75 367 GLU A C 1
ATOM 2938 O O . GLU A 1 367 ? 37.005 -1.951 -38.432 1.00 82.75 367 GLU A O 1
ATOM 2943 N N . PHE A 1 368 ? 37.334 -0.495 -36.756 1.00 82.25 368 PHE A N 1
ATOM 2944 C CA . PHE A 1 368 ? 36.127 -0.853 -36.026 1.00 82.25 368 PHE A CA 1
ATOM 2945 C C . PHE A 1 368 ? 34.864 -0.385 -36.764 1.00 82.25 368 PHE A C 1
ATOM 2947 O O . PHE A 1 368 ? 33.948 -1.185 -36.970 1.00 82.25 368 PHE A O 1
ATOM 2954 N N . GLY A 1 369 ? 34.832 0.857 -37.245 1.00 81.50 369 GLY A N 1
ATOM 2955 C CA . GLY A 1 369 ? 33.749 1.397 -38.060 1.00 81.50 369 GLY A CA 1
ATOM 2956 C C . GLY A 1 369 ? 33.541 0.618 -39.359 1.00 81.50 369 GLY A C 1
ATOM 2957 O O . GLY A 1 369 ? 32.399 0.335 -39.715 1.00 81.50 369 GLY A O 1
ATOM 2958 N N . LYS A 1 370 ? 34.614 0.169 -40.025 1.00 81.75 370 LYS A N 1
ATOM 2959 C CA . LYS A 1 370 ? 34.526 -0.714 -41.207 1.00 81.75 370 LYS A CA 1
ATOM 2960 C C . LYS A 1 370 ? 33.877 -2.059 -40.871 1.00 81.75 370 LYS A C 1
ATOM 2962 O O . LYS A 1 370 ? 33.015 -2.531 -41.610 1.00 81.75 370 LYS A O 1
ATOM 2967 N N . ARG A 1 371 ? 34.228 -2.661 -39.728 1.00 82.88 371 ARG A N 1
ATOM 2968 C CA . ARG A 1 371 ? 33.583 -3.899 -39.255 1.00 82.88 371 ARG A CA 1
ATOM 2969 C C . ARG A 1 371 ? 32.096 -3.698 -38.969 1.00 82.88 371 ARG A C 1
ATOM 2971 O O . ARG A 1 371 ? 31.300 -4.560 -39.324 1.00 82.88 371 ARG A O 1
ATOM 2978 N N . VAL A 1 372 ? 31.721 -2.580 -38.346 1.00 82.06 372 VAL A N 1
ATOM 2979 C CA . VAL A 1 372 ? 30.313 -2.244 -38.074 1.00 82.06 372 VAL A CA 1
ATOM 2980 C C . VAL A 1 372 ? 29.545 -1.989 -39.372 1.00 82.06 372 VAL A C 1
ATOM 2982 O O . VAL A 1 372 ? 28.423 -2.466 -39.510 1.00 82.06 372 VAL A O 1
ATOM 2985 N N . LEU A 1 373 ? 30.157 -1.302 -40.339 1.00 82.81 373 LEU A N 1
ATOM 2986 C CA . LEU A 1 373 ? 29.560 -1.024 -41.644 1.00 82.81 373 LEU A CA 1
ATOM 2987 C C . LEU A 1 373 ? 29.184 -2.317 -42.375 1.00 82.81 373 LEU A C 1
ATOM 2989 O O . LEU A 1 373 ? 28.076 -2.424 -42.881 1.00 82.81 373 LEU A O 1
ATOM 2993 N N . ASN A 1 374 ? 30.033 -3.346 -42.347 1.00 81.81 374 ASN A N 1
ATOM 2994 C CA . ASN A 1 374 ? 29.722 -4.647 -42.959 1.00 81.81 374 ASN A CA 1
ATOM 2995 C C . ASN A 1 374 ? 28.438 -5.302 -42.417 1.00 81.81 374 ASN A C 1
ATOM 2997 O O . ASN A 1 374 ? 27.864 -6.168 -43.074 1.00 81.81 374 ASN A O 1
ATOM 3001 N N . PHE A 1 375 ? 27.974 -4.903 -41.231 1.00 80.50 375 PHE A N 1
ATOM 3002 C CA . PHE A 1 375 ? 26.722 -5.382 -40.655 1.00 80.50 375 PHE A CA 1
ATOM 3003 C C . PHE A 1 375 ? 25.493 -4.574 -41.088 1.00 80.50 375 PHE A C 1
ATOM 3005 O O . PHE A 1 375 ? 24.377 -5.044 -40.882 1.00 80.50 375 PHE A O 1
ATOM 3012 N N . THR A 1 376 ? 25.654 -3.384 -41.673 1.00 76.69 376 THR A N 1
ATOM 3013 C CA . THR A 1 376 ? 24.517 -2.524 -42.024 1.00 76.69 376 THR A CA 1
ATOM 3014 C C . THR A 1 376 ? 23.750 -3.049 -43.241 1.00 76.69 376 THR A C 1
ATOM 3016 O O . THR A 1 376 ? 22.530 -2.937 -43.274 1.00 76.69 376 THR A O 1
ATOM 3019 N N . GLY A 1 377 ? 24.393 -3.727 -44.194 1.00 79.06 377 GLY A N 1
ATOM 3020 C CA . GLY A 1 377 ? 23.691 -4.294 -45.346 1.00 79.06 377 GLY A CA 1
ATOM 3021 C C . GLY A 1 377 ? 24.601 -4.655 -46.510 1.00 79.06 377 GLY A C 1
ATOM 3022 O O . GLY A 1 377 ? 25.815 -4.772 -46.365 1.00 79.06 377 GLY A O 1
ATOM 3023 N N . SER A 1 378 ? 23.990 -4.848 -47.676 1.00 83.31 378 SER A N 1
ATOM 3024 C CA . SER A 1 378 ? 24.706 -5.026 -48.940 1.00 83.31 378 SER A CA 1
ATOM 3025 C C . SER A 1 378 ? 25.474 -3.756 -49.334 1.00 83.31 378 SER A C 1
ATOM 3027 O O . SER A 1 378 ? 25.080 -2.654 -48.939 1.00 83.31 378 SER A O 1
ATOM 3029 N N . PRO A 1 379 ? 26.514 -3.866 -50.183 1.00 82.81 379 PRO A N 1
ATOM 3030 C CA . PRO A 1 379 ? 27.262 -2.702 -50.652 1.00 82.81 379 PRO A CA 1
ATOM 3031 C C . PRO A 1 379 ? 26.390 -1.604 -51.277 1.00 82.81 379 PRO A C 1
ATOM 3033 O O . PRO A 1 379 ? 26.647 -0.418 -51.093 1.00 82.81 379 PRO A O 1
ATOM 3036 N N . LYS A 1 380 ? 25.309 -1.999 -51.960 1.00 82.81 380 LYS A N 1
ATOM 3037 C CA . LYS A 1 380 ? 24.347 -1.076 -52.570 1.00 82.81 380 LYS A CA 1
ATOM 3038 C C . LYS A 1 380 ? 23.502 -0.336 -51.526 1.00 82.81 380 LYS A C 1
ATOM 3040 O O . LYS A 1 380 ? 23.233 0.848 -51.680 1.00 82.81 380 LYS A O 1
ATOM 3045 N N . GLU A 1 381 ? 23.094 -1.011 -50.450 1.00 81.06 381 GLU A N 1
ATOM 3046 C CA . GLU A 1 381 ? 22.371 -0.378 -49.334 1.00 81.06 381 GLU A CA 1
ATOM 3047 C C . GLU A 1 381 ? 23.275 0.607 -48.572 1.00 81.06 381 GLU A C 1
ATOM 3049 O O . GLU A 1 381 ? 22.828 1.696 -48.214 1.00 81.06 381 GLU A O 1
ATOM 3054 N N . GLN A 1 382 ? 24.552 0.257 -48.376 1.00 83.62 382 GLN A N 1
ATOM 3055 C CA . GLN A 1 382 ? 25.557 1.128 -47.750 1.00 83.62 382 GLN A CA 1
ATOM 3056 C C . GLN A 1 382 ? 25.803 2.401 -48.570 1.00 83.62 382 GLN A C 1
ATOM 3058 O O . GLN A 1 382 ? 25.790 3.500 -48.022 1.00 83.62 382 GLN A O 1
ATOM 3063 N N . GLU A 1 383 ? 25.972 2.259 -49.884 1.00 85.81 383 GLU A N 1
ATOM 3064 C CA . GLU A 1 383 ? 26.122 3.373 -50.825 1.00 85.81 383 GLU A CA 1
ATOM 3065 C C . GLU A 1 383 ? 24.929 4.336 -50.779 1.00 85.81 383 GLU A C 1
ATOM 3067 O O . GLU A 1 383 ? 25.110 5.544 -50.613 1.00 85.81 383 GLU A O 1
ATOM 3072 N N . ILE A 1 384 ? 23.703 3.800 -50.850 1.00 83.81 384 ILE A N 1
ATOM 3073 C CA . ILE A 1 384 ? 22.469 4.593 -50.750 1.00 83.81 384 ILE A CA 1
ATOM 3074 C C . ILE A 1 384 ? 22.421 5.347 -49.417 1.00 83.81 384 ILE A C 1
ATOM 3076 O O . ILE A 1 384 ? 22.025 6.513 -49.382 1.00 83.81 384 ILE A O 1
ATOM 3080 N N . ALA A 1 385 ? 22.830 4.708 -48.317 1.00 80.75 385 ALA A N 1
ATOM 3081 C CA . ALA A 1 385 ? 22.881 5.353 -47.012 1.00 80.75 385 ALA A CA 1
ATOM 3082 C C . ALA A 1 385 ? 23.892 6.513 -46.996 1.00 80.75 385 ALA A C 1
ATOM 3084 O O . ALA A 1 385 ? 23.523 7.620 -46.606 1.00 80.75 385 ALA A O 1
ATOM 3085 N N . PHE A 1 386 ? 25.129 6.308 -47.461 1.00 85.19 386 PHE A N 1
ATOM 3086 C CA . PHE A 1 386 ? 26.135 7.376 -47.502 1.00 85.19 386 PHE A CA 1
ATOM 3087 C C . PHE A 1 386 ? 25.697 8.566 -48.354 1.00 85.19 386 PHE A C 1
ATOM 3089 O O . PHE A 1 386 ? 25.804 9.705 -47.899 1.00 85.19 386 PHE A O 1
ATOM 3096 N N . SER A 1 387 ? 25.130 8.302 -49.533 1.00 84.69 387 SER A N 1
ATOM 3097 C CA . SER A 1 387 ? 24.576 9.340 -50.404 1.00 84.69 387 SER A CA 1
ATOM 3098 C C . SER A 1 387 ? 23.442 10.110 -49.713 1.00 84.69 387 SER A C 1
ATOM 3100 O O . SER A 1 387 ? 23.476 11.337 -49.637 1.00 84.69 387 SER A O 1
ATOM 3102 N N . ARG A 1 388 ? 22.475 9.408 -49.105 1.00 84.19 388 ARG A N 1
ATOM 3103 C CA . ARG A 1 388 ? 21.327 10.034 -48.425 1.00 84.19 388 ARG A CA 1
ATOM 3104 C C . ARG A 1 388 ? 21.737 10.917 -47.244 1.00 84.19 388 ARG A C 1
ATOM 3106 O O . ARG A 1 388 ? 21.122 11.957 -47.019 1.00 84.19 388 ARG A O 1
ATOM 3113 N N . PHE A 1 389 ? 22.757 10.513 -46.490 1.00 80.75 389 PHE A N 1
ATOM 3114 C CA . PHE A 1 389 ? 23.273 11.270 -45.344 1.00 80.75 389 PHE A CA 1
ATOM 3115 C C . PHE A 1 389 ? 24.390 12.261 -45.707 1.00 80.75 389 PHE A C 1
ATOM 3117 O O . PHE A 1 389 ? 24.948 12.870 -44.802 1.00 80.75 389 PHE A O 1
ATOM 3124 N N . HIS A 1 390 ? 24.679 12.457 -47.001 1.00 84.25 390 HIS A N 1
ATOM 3125 C CA . HIS A 1 390 ? 25.695 13.393 -47.503 1.00 84.25 390 HIS A CA 1
ATOM 3126 C C . HIS A 1 390 ? 27.101 13.135 -46.924 1.00 84.25 390 HIS A C 1
ATOM 3128 O O . HIS A 1 390 ? 27.863 14.062 -46.665 1.00 84.25 390 HIS A O 1
ATOM 3134 N N . LEU A 1 391 ? 27.445 11.859 -46.716 1.00 86.00 391 LEU A N 1
ATOM 3135 C CA . LEU A 1 391 ? 28.756 11.409 -46.236 1.00 86.00 391 LEU A CA 1
ATOM 3136 C C . LEU A 1 391 ? 29.662 11.094 -47.439 1.00 86.00 391 LEU A C 1
ATOM 3138 O O . LEU A 1 391 ? 29.912 9.927 -47.758 1.00 86.00 391 LEU A O 1
ATOM 3142 N N . MET A 1 392 ? 30.063 12.137 -48.169 1.00 86.81 392 MET A N 1
ATOM 3143 C CA . MET A 1 392 ? 30.684 12.035 -49.494 1.00 86.81 392 MET A CA 1
ATOM 3144 C C . MET A 1 392 ? 32.116 11.502 -49.451 1.00 86.81 392 MET A C 1
ATOM 3146 O O . MET A 1 392 ? 32.498 10.732 -50.329 1.00 86.81 392 MET A O 1
ATOM 3150 N N . ASN A 1 393 ? 32.894 11.826 -48.421 1.00 85.25 393 ASN A N 1
ATOM 3151 C CA . ASN A 1 393 ? 34.247 11.293 -48.249 1.00 85.25 393 ASN A CA 1
ATOM 3152 C C . ASN A 1 393 ? 34.200 9.800 -47.924 1.00 85.25 393 ASN A C 1
ATOM 3154 O O . ASN A 1 393 ? 34.984 9.014 -48.450 1.00 85.25 393 ASN A O 1
ATOM 3158 N N . LYS A 1 394 ? 33.242 9.377 -47.091 1.00 86.50 394 LYS A N 1
ATOM 3159 C CA . LYS A 1 394 ? 33.024 7.949 -46.825 1.00 86.50 394 LYS A CA 1
ATOM 3160 C C . LYS A 1 394 ? 32.510 7.207 -48.046 1.00 86.50 394 LYS A C 1
ATOM 3162 O O . LYS A 1 394 ? 32.908 6.064 -48.251 1.00 86.50 394 LYS A O 1
ATOM 3167 N N . LEU A 1 395 ? 31.651 7.839 -48.846 1.00 86.56 395 LEU A N 1
ATOM 3168 C CA . LEU A 1 395 ? 31.178 7.286 -50.113 1.00 86.56 395 LEU A CA 1
ATOM 3169 C C . LEU A 1 395 ? 32.335 7.122 -51.108 1.00 86.56 395 LEU A C 1
ATOM 3171 O O . LEU A 1 395 ? 32.483 6.053 -51.697 1.00 86.56 395 LEU A O 1
ATOM 3175 N N . PHE A 1 396 ? 33.186 8.141 -51.237 1.00 87.19 396 PHE A N 1
ATOM 3176 C CA . PHE A 1 396 ? 34.397 8.118 -52.056 1.00 87.19 396 PHE A CA 1
ATOM 3177 C C . PHE A 1 396 ? 35.326 6.959 -51.666 1.00 87.19 396 PHE A C 1
ATOM 3179 O O . PHE A 1 396 ? 35.698 6.135 -52.508 1.00 87.19 396 PHE A O 1
ATOM 3186 N N . ASP A 1 397 ? 35.646 6.845 -50.377 1.00 86.19 397 ASP A N 1
ATOM 3187 C CA . ASP A 1 397 ? 36.492 5.776 -49.846 1.00 86.19 397 ASP A CA 1
ATOM 3188 C C . ASP A 1 397 ? 35.862 4.395 -50.037 1.00 86.19 397 ASP A C 1
ATOM 3190 O O . ASP A 1 397 ? 36.532 3.435 -50.425 1.00 86.19 397 ASP A O 1
ATOM 3194 N N . PHE A 1 398 ? 34.556 4.285 -49.800 1.00 86.31 398 PHE A N 1
ATOM 3195 C CA . PHE A 1 398 ? 33.807 3.051 -49.980 1.00 86.31 398 PHE A CA 1
ATOM 3196 C C . PHE A 1 398 ? 33.826 2.569 -51.437 1.00 86.31 398 PHE A C 1
ATOM 3198 O O . PHE A 1 398 ? 34.096 1.391 -51.692 1.00 86.31 398 PHE A O 1
ATOM 3205 N N . LEU A 1 399 ? 33.585 3.459 -52.404 1.00 86.50 399 LEU A N 1
ATOM 3206 C CA . LEU A 1 399 ? 33.638 3.139 -53.835 1.00 86.50 399 LEU A CA 1
ATOM 3207 C C . LEU A 1 399 ? 35.062 2.769 -54.275 1.00 86.50 399 LEU A C 1
ATOM 3209 O O . LEU A 1 399 ? 35.247 1.793 -55.008 1.00 86.50 399 LEU A O 1
ATOM 3213 N N . SER A 1 400 ? 36.069 3.476 -53.753 1.00 85.88 400 SER A N 1
ATOM 3214 C CA . SER A 1 400 ? 37.489 3.208 -54.013 1.00 85.88 400 SER A CA 1
ATOM 3215 C C . SER A 1 400 ? 37.919 1.820 -53.523 1.00 85.88 400 SER A C 1
ATOM 3217 O O . SER A 1 400 ? 38.560 1.070 -54.263 1.00 85.88 400 SER A O 1
ATOM 3219 N N . ILE A 1 401 ? 37.511 1.427 -52.310 1.00 86.00 401 ILE A N 1
ATOM 3220 C CA . ILE A 1 401 ? 37.782 0.093 -51.741 1.00 86.00 401 ILE A CA 1
ATOM 3221 C C . ILE A 1 401 ? 37.099 -1.011 -52.562 1.00 86.00 401 ILE A C 1
ATOM 3223 O O . ILE A 1 401 ? 37.686 -2.071 -52.785 1.00 86.00 401 ILE A O 1
ATOM 3227 N N . ASN A 1 402 ? 35.888 -0.756 -53.064 1.00 85.12 402 ASN A N 1
ATOM 3228 C CA . ASN A 1 402 ? 35.142 -1.694 -53.908 1.00 85.12 402 ASN A CA 1
ATOM 3229 C C . ASN A 1 402 ? 35.565 -1.671 -55.392 1.00 85.12 402 ASN A C 1
ATOM 3231 O O . ASN A 1 402 ? 34.896 -2.284 -56.223 1.00 85.12 402 ASN A O 1
ATOM 3235 N N . ARG A 1 403 ? 36.681 -1.004 -55.736 1.00 88.25 403 ARG A N 1
ATOM 3236 C CA . ARG A 1 403 ? 37.244 -0.898 -57.099 1.00 88.25 403 ARG A CA 1
ATOM 3237 C C . ARG A 1 403 ? 36.315 -0.233 -58.127 1.00 88.25 403 ARG A C 1
ATOM 3239 O O . ARG A 1 403 ? 36.478 -0.432 -59.330 1.00 88.25 403 ARG A O 1
ATOM 3246 N N . ARG A 1 404 ? 35.364 0.587 -57.674 1.00 88.38 404 ARG A N 1
ATOM 3247 C CA . ARG A 1 404 ? 34.456 1.386 -58.517 1.00 88.38 404 ARG A CA 1
ATOM 3248 C C . ARG A 1 404 ? 35.045 2.778 -58.747 1.00 88.38 404 ARG A C 1
ATOM 3250 O O . ARG A 1 404 ? 34.490 3.785 -58.324 1.00 88.38 404 ARG A O 1
ATOM 3257 N N . TYR A 1 405 ? 36.214 2.822 -59.386 1.00 86.62 405 TYR A N 1
ATOM 3258 C CA . TYR A 1 405 ? 37.040 4.034 -59.470 1.00 86.62 405 TYR A CA 1
ATOM 3259 C C . TYR A 1 405 ? 36.393 5.188 -60.248 1.00 86.62 405 TYR A C 1
ATOM 3261 O O . TYR A 1 405 ? 36.569 6.335 -59.856 1.00 86.62 405 TYR A O 1
ATOM 3269 N N . MET A 1 406 ? 35.630 4.903 -61.310 1.00 86.31 406 MET A N 1
ATOM 3270 C CA . MET A 1 406 ? 34.934 5.945 -62.086 1.00 86.31 406 MET A CA 1
ATOM 3271 C C . MET A 1 406 ? 33.872 6.657 -61.244 1.00 86.31 406 MET A C 1
ATOM 3273 O O . MET A 1 406 ? 33.815 7.879 -61.209 1.00 86.31 406 MET A O 1
ATOM 3277 N N . GLU A 1 407 ? 33.086 5.889 -60.496 1.00 86.38 407 GLU A N 1
ATOM 3278 C CA . GLU A 1 407 ? 32.025 6.418 -59.635 1.00 86.38 407 GLU A CA 1
ATOM 3279 C C . GLU A 1 407 ? 32.613 7.127 -58.408 1.00 86.38 407 GLU A C 1
ATOM 3281 O O . GLU A 1 407 ? 32.119 8.170 -57.989 1.00 86.38 407 GLU A O 1
ATOM 3286 N N . ALA A 1 408 ? 33.723 6.611 -57.861 1.00 85.25 408 ALA A N 1
ATOM 3287 C CA . ALA A 1 408 ? 34.485 7.309 -56.830 1.00 85.25 408 ALA A CA 1
ATOM 3288 C C . ALA A 1 408 ? 34.997 8.665 -57.342 1.00 85.25 408 ALA A C 1
ATOM 3290 O O . ALA A 1 408 ? 34.867 9.667 -56.650 1.00 85.25 408 ALA A O 1
ATOM 3291 N N . TYR A 1 409 ? 35.534 8.724 -58.562 1.00 85.62 409 TYR A N 1
ATOM 3292 C CA . TYR A 1 409 ? 36.017 9.965 -59.168 1.00 85.62 409 TYR A CA 1
ATOM 3293 C C . TYR A 1 409 ? 34.900 11.007 -59.339 1.00 85.62 409 TYR A C 1
ATOM 3295 O O . TYR A 1 409 ? 35.085 12.163 -58.962 1.00 85.62 409 TYR A O 1
ATOM 3303 N N . GLU A 1 410 ? 33.720 10.599 -59.815 1.00 85.69 410 GLU A N 1
ATOM 3304 C CA . GLU A 1 410 ? 32.541 11.474 -59.923 1.00 85.69 410 GLU A CA 1
ATOM 3305 C C . GLU A 1 410 ? 32.104 12.023 -58.559 1.00 85.69 410 GLU A C 1
ATOM 3307 O O . GLU A 1 410 ? 31.902 13.232 -58.404 1.00 85.69 410 GLU A O 1
ATOM 3312 N N . VAL A 1 411 ? 32.025 11.156 -57.543 1.00 85.69 411 VAL A N 1
ATOM 3313 C CA . VAL A 1 411 ? 31.721 11.563 -56.165 1.00 85.69 411 VAL A CA 1
ATOM 3314 C C . VAL A 1 411 ? 32.773 12.549 -55.658 1.00 85.69 411 VAL A C 1
ATOM 3316 O O . VAL A 1 411 ? 32.402 13.593 -55.134 1.00 85.69 411 VAL A O 1
ATOM 3319 N N . GLY A 1 412 ? 34.061 12.271 -55.873 1.00 82.75 412 GLY A N 1
ATOM 3320 C CA . GLY A 1 412 ? 35.168 13.108 -55.411 1.00 82.75 412 GLY A CA 1
ATOM 3321 C C . GLY A 1 412 ? 35.259 14.482 -56.083 1.00 82.75 412 GLY A C 1
ATOM 3322 O O . GLY A 1 412 ? 35.678 15.441 -55.438 1.00 82.75 412 GLY A O 1
ATOM 3323 N N . ILE A 1 413 ? 34.848 14.609 -57.349 1.00 83.44 413 ILE A N 1
ATOM 3324 C CA . ILE A 1 413 ? 34.699 15.917 -58.007 1.00 83.44 413 ILE A CA 1
ATOM 3325 C C . ILE A 1 413 ? 33.480 16.644 -57.450 1.00 83.44 413 ILE A C 1
ATOM 3327 O O . ILE A 1 413 ? 33.586 17.788 -57.023 1.00 83.44 413 ILE A O 1
ATOM 3331 N N . SER A 1 414 ? 32.320 15.979 -57.437 1.00 80.50 414 SER A N 1
ATOM 3332 C CA . SER A 1 414 ? 31.053 16.608 -57.043 1.00 80.50 414 SER A CA 1
ATOM 3333 C C . SER A 1 414 ? 31.033 17.090 -55.588 1.00 80.50 414 SER A C 1
ATOM 3335 O O . SER A 1 414 ? 30.290 18.012 -55.260 1.00 80.50 414 SER A O 1
ATOM 3337 N N . SER A 1 415 ? 31.856 16.494 -54.722 1.00 77.00 415 SER A N 1
ATOM 3338 C CA . SER A 1 415 ? 32.005 16.879 -53.319 1.00 77.00 415 SER A CA 1
ATOM 3339 C C . SER A 1 415 ? 33.164 17.845 -53.042 1.00 77.00 415 SER A C 1
ATOM 3341 O O . SER A 1 415 ? 33.354 18.225 -51.888 1.00 77.00 415 SER A O 1
ATOM 3343 N N . GLY A 1 416 ? 33.954 18.225 -54.056 1.00 75.88 416 GLY A N 1
ATOM 3344 C CA . GLY A 1 416 ? 35.132 19.090 -53.899 1.00 75.88 416 GLY A CA 1
ATOM 3345 C C . GLY A 1 416 ? 36.352 18.412 -53.253 1.00 75.88 416 GLY A C 1
ATOM 3346 O O . GLY A 1 416 ? 37.343 19.076 -52.956 1.00 75.88 416 GLY A O 1
ATOM 3347 N N . LEU A 1 417 ? 36.325 17.090 -53.044 1.00 75.19 417 LEU A N 1
ATOM 3348 C CA . LEU A 1 417 ? 37.444 16.325 -52.471 1.00 75.19 417 LEU A CA 1
ATOM 3349 C C . LEU A 1 417 ? 38.684 16.315 -53.366 1.00 75.19 417 LEU A C 1
ATOM 3351 O O . LEU A 1 417 ? 39.813 16.344 -52.878 1.00 75.19 417 LEU A O 1
ATOM 3355 N N . LEU A 1 418 ? 38.468 16.239 -54.679 1.00 70.12 418 LEU A N 1
ATOM 3356 C CA . LEU A 1 418 ? 39.531 16.104 -55.674 1.00 70.12 418 LEU A CA 1
ATOM 3357 C C . LEU A 1 418 ? 39.952 17.439 -56.305 1.00 70.12 418 LEU A C 1
ATOM 3359 O O . LEU A 1 418 ? 40.965 17.464 -57.002 1.00 70.12 418 LEU A O 1
ATOM 3363 N N . GLU A 1 419 ? 39.257 18.551 -56.028 1.00 59.62 419 GLU A N 1
ATOM 3364 C CA . GLU A 1 419 ? 39.617 19.878 -56.565 1.00 59.62 419 GLU A CA 1
ATOM 3365 C C . GLU A 1 419 ? 41.003 20.353 -56.090 1.00 59.62 419 GLU A C 1
ATOM 3367 O O . GLU A 1 419 ? 41.703 21.032 -56.834 1.00 59.62 419 GLU A O 1
ATOM 3372 N N . ASN A 1 420 ? 41.466 19.913 -54.913 1.00 52.25 420 ASN A N 1
ATOM 3373 C CA . ASN A 1 420 ? 42.809 20.225 -54.398 1.00 52.25 420 ASN A CA 1
ATOM 3374 C C . ASN A 1 420 ? 43.906 19.235 -54.842 1.00 52.25 420 ASN A C 1
ATOM 3376 O O . ASN A 1 420 ? 45.057 19.385 -54.443 1.00 52.25 420 ASN A O 1
ATOM 3380 N N . SER A 1 421 ? 43.563 18.194 -55.611 1.00 50.06 421 SER A N 1
ATOM 3381 C CA . SER A 1 421 ? 44.499 17.120 -56.005 1.00 50.06 421 SER A CA 1
ATOM 3382 C C . SER A 1 421 ? 44.982 17.234 -57.454 1.00 50.06 421 SER A C 1
ATOM 3384 O O . SER A 1 421 ? 45.828 16.452 -57.883 1.00 50.06 421 SER A O 1
ATOM 3386 N N . VAL A 1 422 ? 44.424 18.182 -58.214 1.00 47.81 422 VAL A N 1
ATOM 3387 C CA . VAL A 1 422 ? 44.751 18.442 -59.621 1.00 47.81 422 VAL A CA 1
ATOM 3388 C C . VAL A 1 422 ? 45.274 19.876 -59.753 1.00 47.81 422 VAL A C 1
ATOM 3390 O O . VAL A 1 422 ? 44.642 20.735 -60.365 1.00 47.81 422 VAL A O 1
ATOM 3393 N N . GLN A 1 423 ? 46.429 20.134 -59.138 1.00 37.88 423 GLN A N 1
ATOM 3394 C CA . GLN A 1 423 ? 47.314 21.251 -59.476 1.00 37.88 423 GLN A CA 1
ATOM 3395 C C . GLN A 1 423 ? 48.742 20.750 -59.636 1.00 37.88 423 GLN A C 1
ATOM 3397 O O . GLN A 1 423 ? 49.190 19.969 -58.764 1.00 37.88 423 GLN A O 1
#

Organism: NCBI:txid59557

Nearest PDB structures (foldseek):
  8bbg-assembly1_B  TM=4.354E-01  e=2.596E-03  Homo sapiens
  8fgw-assembly1_B  TM=4.559E-01  e=6.006E-03  Homo sapiens
  8bbf-assembly1_B  TM=3.472E-01  e=1.745E-03  Homo sapiens
  8f5p-assembly1_C  TM=3.135E-01  e=4.409E-03  Leishmania tarentolae
  8f5o-assembly1_C  TM=3.120E-01  e=1.217E-02  Leishmania tarentolae

Solvent-accessible surface area (backbone atoms only — not comparable to full-atom values): 23232 Å² total; per-residue (Å²): 118,80,88,70,61,81,88,68,78,84,89,75,71,99,62,92,61,68,66,35,35,37,45,46,60,48,83,71,85,71,85,83,72,94,71,95,64,89,77,75,81,88,61,57,44,57,42,34,36,21,62,44,69,67,64,32,51,54,50,46,67,75,63,39,90,61,53,46,62,37,32,46,77,75,45,61,96,48,76,37,58,47,31,34,38,43,33,47,55,57,72,35,98,55,38,92,54,49,63,56,60,52,45,62,76,66,72,73,73,84,78,96,52,72,70,65,51,53,57,50,49,52,52,52,51,51,49,49,54,54,58,66,25,31,76,49,39,44,37,38,40,44,80,45,68,79,47,50,60,43,50,48,47,65,42,38,33,92,93,57,75,66,54,54,43,77,46,81,45,74,69,71,46,71,71,55,47,51,59,68,59,31,79,57,82,61,71,47,48,66,57,27,41,54,50,17,51,52,24,48,77,71,67,38,37,75,60,14,35,51,25,12,59,73,31,70,34,69,57,54,34,39,45,29,50,16,51,46,32,39,50,53,14,51,53,30,40,77,74,65,40,54,72,60,13,21,51,27,15,43,52,16,15,55,32,22,48,75,62,66,37,56,70,60,15,34,51,24,16,49,74,30,67,37,52,68,58,26,26,48,55,29,44,78,72,66,42,38,68,62,16,32,52,52,19,55,75,75,62,40,23,51,66,25,15,57,40,25,50,79,68,68,38,52,71,60,15,49,50,18,17,59,74,50,65,36,61,70,60,40,52,51,46,55,65,73,41,52,90,78,43,56,70,70,59,50,31,52,54,45,40,51,47,48,46,67,76,50,58,82,48,64,56,71,66,53,77,67,49,51,59,55,51,66,62,42,51,55,75,68,56,50,49,53,48,27,60,75,70,66,25,52,52,37,39,24,52,51,28,46,75,71,68,39,53,70,63,16,49,52,44,25,52,78,67,54,68,44,68,82,72,73,123

Foldseek 3Di:
DVVPPPPDDDDDDPDDFDFAAEEDEPDPPDDDDDDDDPPDDDLAEDEEEAADPVVQVVVCVVQDLRYRYDYLVLCAPAADQEYEYEQRLVPQPCVVPLLVLVVSVVPPDDDDDPPVVVSVVVSVVSVVSRVRNHPHYYYYYHPDNSNVVSVQCNQVPDPDDRRYDYDYDYDDDPNNVSNVVSVDDHCALVNLQVVLVVCVVVVVLVSSCSSCVVSVNPLSNLLSVLSVLQVVLVVCVVVVNLQSSLVSLQVSLVSCVVNVNLVSSLVSCVSSVVLVVSLVSCLVVPVLVVSLVSCVVVLVLQVSLVSCVVVLVNLSSLVSCVSVVVLVVNVVSLVVCVVSDDLVSSLVSLLSSLCVPPVVDLDADDPVSVVSLVSNDDLVVSLVSCVVSVSLSNNLVSCVVVVVNVVSVVSCVVNVVCVVVPD

pLDDT: mean 80.52, std 15.84, range [28.8, 98.19]

Sequence (423 aa):
FPGLVDDLPPEIGDILGPKPILYDNVENARNSDSQNGRSTEYGEVRVILVRDEETRDKLRTELGRSSFVLTILQSKGMEFEDVLLYDFLSSSAYSHRLEILEDIQKLEYQDNRLTASQVLFSELKHLYVGVTRARNRLWILESNRRVLQPMQRLFNPTGGQSLLEILTERDIGISQLQKRLSNGTTINSSRWREMGHQMIDDQQYPEALRCFKCAEDPDGITLTNAYITEEEGLTARDRGFSQVANLHFIQASDLFLQVGSIAKAVQCRKAGGDLKGAVRILADNGAYEDAAWLGAEVGLFAETSEIYTKLHKHEKALAGYARGKQSKWMLNYLKKFKSEIEPCCWKQYIHLYYLKEFGGSDTPPDEFGKRVLNFTGSPKEQEIAFSRFHLMNKLFDFLSINRRYMEAYEVGISSGLLENSVQ

Radius of gyration: 39.97 Å; Cα contacts (8 Å, |Δi|>4): 533; chains: 1; bounding box: 94×40×112 Å

InterPro domains:
  IPR014017 UvrD-like helicase, C-terminal [PF13361] (62-141)
  IPR027417 P-loop containing nucleoside triphosphate hydrolase [G3DSA:3.40.50.300] (30-159)
  IPR027417 P-loop containing nucleoside triphosphate hydrolase [SSF52540] (48-146)
  IPR039904 TPR and ankyrin repeat-containing protein 1 [PTHR21529] (1-340)

Secondary structure (DSSP, 8-state):
--TTS--PPP---SS-PPPPEEEEEE---S----------S-----EEEESSHHHHHHHHHHH-TT-EEEETTTTTT--EEEEEEESTTTTSTTGGGTTHHHHHHTS---S--HHHHHHHHHHHHHHHHHHHTEEEEEEEEES-HHHHHHHHHHHS-TTS----EEEEEE---HHHHHHHHTTS----HHHHHHHHHHHHHTT-HHHHHHHHHHTT-HHHHHHHHHHHHHHHHHHHHHTT-HHHHHHHHHHHHHHHHHTT-HHHHHHHHHHTT-HHHHHHHHHHTT-HHHHHHHHHHHT-HHHHHHHHHHTT-HHHHHHHHHHTT-HHHHHHHHHHTTTTS-HHHHHHHHHHHHHHHHTT--SPP-HHHHHHHTTT--HHHHHHHHHHTT-HHHHHHHHHHTT-HHHHHHHHHHTTSSTTS--